Protein AF-A0A9D9LSS1-F1 (afdb_monomer)

Radius of gyration: 24.48 Å; Cα contacts (8 Å, |Δi|>4): 610; chains: 1; bounding box: 56×50×69 Å

Nearest PDB structures (foldseek):
  5a6a-assembly1_A  TM=9.433E-01  e=1.130E-24  Streptococcus pneumoniae TIGR4
  2epo-assembly1_A  TM=9.410E-01  e=5.874E-24  Streptococcus gordonii
  2epn-assembly1_B  TM=9.416E-01  e=1.146E-23  Streptococcus gordonii
  2epl-assembly1_X  TM=9.258E-01  e=1.146E-23  Streptococcus gordonii
  5ac4-assembly1_B  TM=9.398E-01  e=3.337E-23  Streptococcus pneumoniae TIGR4

Structure (mmCIF, N/CA/C/O backbone):
data_AF-A0A9D9LSS1-F1
#
_entry.id   AF-A0A9D9LSS1-F1
#
loop_
_atom_site.group_PDB
_atom_site.id
_atom_site.type_symbol
_atom_site.label_atom_id
_atom_site.label_alt_id
_atom_site.label_comp_id
_atom_site.label_asym_id
_atom_site.label_entity_id
_atom_site.label_seq_id
_atom_site.pdbx_PDB_ins_code
_atom_site.Cartn_x
_atom_site.Cartn_y
_atom_site.Cartn_z
_atom_site.occupancy
_atom_site.B_iso_or_equiv
_atom_site.auth_seq_id
_atom_site.auth_comp_id
_atom_site.auth_asym_id
_atom_site.auth_atom_id
_atom_site.pdbx_PDB_model_num
ATOM 1 N N . GLY A 1 1 ? 22.366 -18.612 -4.608 1.00 88.56 1 GLY A N 1
ATOM 2 C CA . GLY A 1 1 ? 23.792 -18.819 -4.289 1.00 88.56 1 GLY A CA 1
ATOM 3 C C . GLY A 1 1 ? 24.044 -19.396 -2.906 1.00 88.56 1 GLY A C 1
ATOM 4 O O . GLY A 1 1 ? 24.801 -20.341 -2.815 1.00 88.56 1 GLY A O 1
ATOM 5 N N . ARG A 1 2 ? 23.431 -18.862 -1.837 1.00 91.50 2 ARG A N 1
ATOM 6 C CA . ARG A 1 2 ? 23.870 -19.097 -0.442 1.00 91.50 2 ARG A CA 1
ATOM 7 C C . ARG A 1 2 ? 23.073 -20.135 0.378 1.00 91.50 2 ARG A C 1
ATOM 9 O O . ARG A 1 2 ? 23.225 -20.178 1.586 1.00 91.50 2 ARG A O 1
ATOM 16 N N . GLY A 1 3 ? 22.197 -20.916 -0.257 1.00 94.31 3 GLY A N 1
ATOM 17 C CA . GLY A 1 3 ? 21.463 -22.029 0.378 1.00 94.31 3 GLY A CA 1
ATOM 18 C C . GLY A 1 3 ? 21.929 -23.372 -0.185 1.00 94.31 3 GLY A C 1
ATOM 19 O O . GLY A 1 3 ? 23.117 -23.538 -0.422 1.00 94.31 3 GLY A O 1
ATOM 20 N N . LYS A 1 4 ? 20.997 -24.251 -0.582 1.00 95.88 4 LYS A N 1
ATOM 21 C CA . LYS A 1 4 ? 21.284 -25.573 -1.196 1.00 95.88 4 LYS A CA 1
ATOM 22 C C . LYS A 1 4 ? 22.364 -25.584 -2.291 1.00 95.88 4 LYS A C 1
ATOM 24 O O . LYS A 1 4 ? 23.004 -26.602 -2.522 1.00 95.88 4 LYS A O 1
ATOM 29 N N . HIS A 1 5 ? 22.523 -24.478 -3.022 1.00 95.38 5 HIS A N 1
ATOM 30 C CA . HIS A 1 5 ? 23.591 -24.337 -4.010 1.00 95.38 5 HIS A CA 1
ATOM 31 C C . HIS A 1 5 ? 24.984 -24.350 -3.360 1.00 95.38 5 HIS A C 1
ATOM 33 O O . HIS A 1 5 ? 25.838 -25.099 -3.816 1.00 95.38 5 HIS A O 1
ATOM 39 N N . LEU A 1 6 ? 25.184 -23.564 -2.298 1.00 96.50 6 LEU A N 1
ATOM 40 C CA . LEU A 1 6 ? 26.426 -23.510 -1.527 1.00 96.50 6 LEU A CA 1
ATOM 41 C C . LEU A 1 6 ? 26.758 -24.887 -0.948 1.00 96.50 6 LEU A C 1
ATOM 43 O O . LEU A 1 6 ? 27.876 -25.359 -1.122 1.00 96.50 6 LEU A O 1
ATOM 47 N N . ASP A 1 7 ? 25.764 -25.554 -0.354 1.00 97.12 7 ASP A N 1
ATOM 48 C CA . ASP A 1 7 ? 25.929 -26.894 0.226 1.00 97.12 7 ASP A CA 1
ATOM 49 C C . ASP A 1 7 ? 26.406 -27.922 -0.809 1.00 97.12 7 ASP A C 1
ATOM 51 O O . ASP A 1 7 ? 27.160 -28.838 -0.490 1.00 97.12 7 ASP A O 1
ATOM 55 N N . LYS A 1 8 ? 25.952 -27.784 -2.061 1.00 97.12 8 LYS A N 1
ATOM 56 C CA . LYS A 1 8 ? 26.199 -28.765 -3.121 1.00 97.12 8 LYS A CA 1
ATOM 57 C C . LYS A 1 8 ? 27.439 -28.472 -3.966 1.00 97.12 8 LYS A C 1
ATOM 59 O O . LYS A 1 8 ? 28.074 -29.412 -4.435 1.00 97.12 8 LYS A O 1
ATOM 64 N N . TYR A 1 9 ? 27.743 -27.202 -4.219 1.00 95.62 9 TYR A N 1
ATOM 65 C CA . TYR A 1 9 ? 28.745 -26.795 -5.213 1.00 95.62 9 TYR A CA 1
ATOM 66 C C . TYR A 1 9 ? 29.847 -25.898 -4.640 1.00 95.62 9 TYR A C 1
ATOM 68 O O . TYR A 1 9 ? 30.776 -25.539 -5.357 1.00 95.62 9 TYR A O 1
ATOM 76 N N . GLY A 1 10 ? 29.775 -25.565 -3.350 1.00 96.25 10 GLY A N 1
ATOM 77 C CA . GLY A 1 10 ? 30.686 -24.619 -2.727 1.00 96.25 10 GLY A CA 1
ATOM 78 C C . GLY A 1 10 ? 30.336 -23.166 -3.047 1.00 96.25 10 GLY A C 1
ATOM 79 O O . GLY A 1 10 ? 29.293 -22.845 -3.623 1.00 96.25 10 GLY A O 1
ATOM 80 N N . TYR A 1 11 ? 31.194 -22.261 -2.579 1.00 95.31 11 TYR A N 1
ATOM 81 C CA . TYR A 1 11 ? 30.980 -20.829 -2.737 1.00 95.31 11 TYR A CA 1
ATOM 82 C C . TYR A 1 11 ? 31.347 -20.369 -4.148 1.00 95.31 11 TYR A C 1
ATOM 84 O O . TYR A 1 11 ? 32.482 -20.524 -4.592 1.00 95.31 11 TYR A O 1
ATOM 92 N N . GLU A 1 12 ? 30.393 -19.716 -4.803 1.00 92.69 12 GLU A N 1
ATOM 93 C CA . GLU A 1 12 ? 30.595 -18.941 -6.023 1.00 92.69 12 GLU A CA 1
ATOM 94 C C . GLU A 1 12 ? 30.039 -17.527 -5.804 1.00 92.69 12 GLU A C 1
ATOM 96 O O . GLU A 1 12 ? 29.052 -17.334 -5.079 1.00 92.69 12 GLU A O 1
ATOM 101 N N . THR A 1 13 ? 30.658 -16.524 -6.431 1.00 86.94 13 THR A N 1
ATOM 102 C CA . THR A 1 13 ? 30.182 -15.138 -6.337 1.00 86.94 13 THR A CA 1
ATOM 103 C C . THR A 1 13 ? 28.826 -14.980 -7.027 1.00 86.94 13 THR A C 1
ATOM 105 O O . THR A 1 13 ? 28.489 -15.706 -7.966 1.00 86.94 13 THR A O 1
ATOM 108 N N . VAL A 1 14 ? 28.025 -14.015 -6.560 1.00 83.94 14 VAL A N 1
ATOM 109 C CA . VAL A 1 14 ? 26.689 -13.753 -7.125 1.00 83.94 14 VAL A CA 1
ATOM 110 C C . VAL A 1 14 ? 26.785 -13.429 -8.618 1.00 83.94 14 VAL A C 1
ATOM 112 O O . VAL A 1 14 ? 25.991 -13.960 -9.389 1.00 83.94 14 VAL A O 1
ATOM 115 N N . ASP A 1 15 ? 27.799 -12.668 -9.032 1.00 82.75 15 ASP A N 1
ATOM 116 C CA . ASP A 1 15 ? 28.043 -12.324 -10.436 1.00 82.75 15 ASP A CA 1
ATOM 117 C C . ASP A 1 15 ? 28.227 -13.539 -11.337 1.00 82.75 15 ASP A C 1
ATOM 119 O O . ASP A 1 15 ? 27.579 -13.646 -12.378 1.00 82.75 15 ASP A O 1
ATOM 123 N N . VAL A 1 16 ? 29.082 -14.484 -10.934 1.00 86.12 16 VAL A N 1
ATOM 124 C CA . VAL A 1 16 ? 29.344 -15.700 -11.716 1.00 86.12 16 VAL A CA 1
ATOM 125 C C . VAL A 1 16 ? 28.067 -16.528 -11.845 1.00 86.12 16 VAL A C 1
ATOM 127 O O . VAL A 1 16 ? 27.726 -16.986 -12.939 1.00 86.12 16 VAL A O 1
ATOM 130 N N . LEU A 1 17 ? 27.319 -16.671 -10.747 1.00 89.69 17 LEU A N 1
ATOM 131 C CA . LEU A 1 17 ? 26.058 -17.407 -10.738 1.00 89.69 17 LEU A CA 1
ATOM 132 C C . LEU A 1 17 ? 25.003 -16.763 -11.637 1.00 89.69 17 LEU A C 1
ATOM 134 O O . LEU A 1 17 ? 24.358 -17.475 -12.409 1.00 89.69 17 LEU A O 1
ATOM 138 N N . MET A 1 18 ? 24.838 -15.443 -11.556 1.00 87.69 18 MET A N 1
ATOM 139 C CA . MET A 1 18 ? 23.844 -14.709 -12.335 1.00 87.69 18 MET A CA 1
ATOM 140 C C . MET A 1 18 ? 24.177 -14.712 -13.822 1.00 87.69 18 MET A C 1
ATOM 142 O O . MET A 1 18 ? 23.301 -15.038 -14.621 1.00 87.69 18 MET A O 1
ATOM 146 N N . LYS A 1 19 ? 25.439 -14.463 -14.197 1.00 86.88 19 LYS A N 1
ATOM 147 C CA . LYS A 1 19 ? 25.889 -14.534 -15.596 1.00 86.88 19 LYS A CA 1
ATOM 148 C C . LYS A 1 19 ? 25.648 -15.931 -16.175 1.00 86.88 19 LYS A C 1
ATOM 150 O O . LYS A 1 19 ? 25.013 -16.065 -17.218 1.00 86.88 19 LYS A O 1
ATOM 155 N N . ARG A 1 20 ? 26.062 -16.994 -15.469 1.00 90.81 20 ARG A N 1
ATOM 156 C CA . ARG A 1 20 ? 25.852 -18.386 -15.914 1.00 90.81 20 ARG A CA 1
ATOM 157 C C . ARG A 1 20 ? 24.369 -18.738 -16.045 1.00 90.81 20 ARG A C 1
ATOM 159 O O . ARG A 1 20 ? 23.976 -19.384 -17.016 1.00 90.81 20 ARG A O 1
ATOM 166 N N . HIS A 1 21 ? 23.549 -18.336 -15.075 1.00 92.94 21 HIS A N 1
ATOM 167 C CA . HIS A 1 21 ? 22.114 -18.604 -15.098 1.00 92.94 21 HIS A CA 1
ATOM 168 C C . HIS A 1 21 ? 21.425 -17.871 -16.250 1.00 92.94 21 HIS A C 1
ATOM 170 O O . HIS A 1 21 ? 20.700 -18.493 -17.026 1.00 92.94 21 HIS A O 1
ATOM 176 N N . LEU A 1 22 ? 21.700 -16.577 -16.405 1.00 91.88 22 LEU A N 1
ATOM 177 C CA . LEU A 1 22 ? 21.086 -15.762 -17.439 1.00 91.88 22 LEU A CA 1
ATOM 178 C C . LEU A 1 22 ? 21.475 -16.224 -18.841 1.00 91.88 22 LEU A C 1
ATOM 180 O O . LEU A 1 22 ? 20.587 -16.350 -19.681 1.00 91.88 22 LEU A O 1
ATOM 184 N N . SER A 1 23 ? 22.746 -16.558 -19.088 1.00 91.38 23 SER A N 1
ATOM 185 C CA . SER A 1 23 ? 23.172 -17.117 -20.379 1.00 91.38 23 SER A CA 1
ATOM 186 C C . SER A 1 23 ? 22.357 -18.354 -20.748 1.00 91.38 23 SER A C 1
ATOM 188 O O . SER A 1 23 ? 21.887 -18.475 -21.879 1.00 91.38 23 SER A O 1
ATOM 190 N N . ARG A 1 24 ? 22.096 -19.240 -19.778 1.00 95.50 24 ARG A N 1
ATOM 191 C CA . ARG A 1 24 ? 21.281 -20.433 -20.015 1.00 95.50 24 ARG A CA 1
ATOM 192 C C . ARG A 1 24 ? 19.823 -20.099 -20.341 1.00 95.50 24 ARG A C 1
ATOM 194 O O . ARG A 1 24 ? 19.246 -20.727 -21.226 1.00 95.50 24 ARG A O 1
ATOM 201 N N . ILE A 1 25 ? 19.224 -19.130 -19.649 1.00 95.69 25 ILE A N 1
ATOM 202 C CA . ILE A 1 25 ? 17.861 -18.665 -19.948 1.00 95.69 25 ILE A CA 1
ATOM 203 C C . ILE A 1 25 ? 17.802 -18.014 -21.336 1.00 95.69 25 ILE A C 1
ATOM 205 O O . ILE A 1 25 ? 16.888 -18.307 -22.103 1.00 95.69 25 ILE A O 1
ATOM 209 N N . CYS A 1 26 ? 18.808 -17.217 -21.702 1.00 95.06 26 CYS A N 1
ATOM 210 C CA . CYS A 1 26 ? 18.905 -16.584 -23.016 1.00 95.06 26 CYS A CA 1
ATOM 211 C C . CYS A 1 26 ? 19.003 -17.613 -24.146 1.00 95.06 26 CYS A C 1
ATOM 213 O O . CYS A 1 26 ? 18.308 -17.481 -25.148 1.00 95.06 26 CYS A O 1
ATOM 215 N N . GLU A 1 27 ? 19.817 -18.661 -23.987 1.00 95.62 27 GLU A N 1
ATOM 216 C CA . GLU A 1 27 ? 19.884 -19.769 -24.950 1.00 95.62 27 GLU A CA 1
ATOM 217 C C . GLU A 1 27 ? 18.523 -20.435 -25.157 1.00 95.62 27 GLU A C 1
ATOM 219 O O . GLU A 1 27 ? 18.174 -20.790 -26.282 1.00 95.62 27 GLU A O 1
ATOM 224 N N . ILE A 1 28 ? 17.760 -20.628 -24.077 1.00 97.44 28 ILE A N 1
ATOM 225 C CA . ILE A 1 28 ? 16.419 -21.210 -24.151 1.00 97.44 28 ILE A CA 1
ATOM 226 C C . ILE A 1 28 ? 15.487 -20.246 -24.888 1.00 97.44 28 ILE A C 1
ATOM 228 O O . ILE A 1 28 ? 14.859 -20.668 -25.852 1.00 97.44 28 ILE A O 1
ATOM 232 N N . ALA A 1 29 ? 15.446 -18.968 -24.503 1.00 97.44 29 ALA A N 1
ATOM 233 C CA . ALA A 1 29 ? 14.610 -17.951 -25.144 1.00 97.44 29 ALA A CA 1
ATOM 234 C C . ALA A 1 29 ? 14.883 -17.844 -26.656 1.00 97.44 29 ALA A C 1
ATOM 236 O O . ALA A 1 29 ? 13.948 -17.892 -27.456 1.00 97.44 29 ALA A O 1
ATOM 237 N N . LYS A 1 30 ? 16.161 -17.841 -27.062 1.00 96.12 30 LYS A N 1
ATOM 238 C CA . LYS A 1 30 ? 16.574 -17.815 -28.475 1.00 96.12 30 LYS A CA 1
ATOM 239 C C . LYS A 1 30 ? 16.052 -19.005 -29.278 1.00 96.12 30 LYS A C 1
ATOM 241 O O . LYS A 1 30 ? 15.659 -18.821 -30.425 1.00 96.12 30 LYS A O 1
ATOM 246 N N . ARG A 1 31 ? 15.994 -20.214 -28.699 1.00 97.06 31 ARG A N 1
ATOM 247 C CA . ARG A 1 31 ? 15.438 -21.401 -29.390 1.00 97.06 31 ARG A CA 1
ATOM 248 C C . ARG A 1 31 ? 13.968 -21.232 -29.769 1.00 97.06 31 ARG A C 1
ATOM 250 O O . ARG A 1 31 ? 13.517 -21.891 -30.698 1.00 97.06 31 ARG A O 1
ATOM 257 N N . TYR A 1 32 ? 13.249 -20.366 -29.061 1.00 97.50 32 TYR A N 1
ATOM 258 C CA . TYR A 1 32 ? 11.848 -20.041 -29.319 1.00 97.50 32 TYR A CA 1
ATOM 259 C C . TYR A 1 32 ? 11.664 -18.667 -29.985 1.00 97.50 32 TYR A C 1
ATOM 261 O O . TYR A 1 32 ? 10.531 -18.251 -30.197 1.00 97.50 32 TYR A O 1
ATOM 269 N N . GLY A 1 33 ? 12.752 -17.970 -30.332 1.00 96.88 33 GLY A N 1
ATOM 270 C CA . GLY A 1 33 ? 12.696 -16.659 -30.983 1.00 96.88 33 GLY A CA 1
ATOM 271 C C . GLY A 1 33 ? 12.300 -15.499 -30.065 1.00 96.88 33 GLY A C 1
ATOM 272 O O . GLY A 1 33 ? 11.771 -14.509 -30.560 1.00 96.88 33 GLY A O 1
ATOM 273 N N . TYR A 1 34 ? 12.532 -15.608 -28.752 1.00 97.31 34 TYR A N 1
ATOM 274 C CA . TYR A 1 34 ? 12.224 -14.545 -27.790 1.00 97.31 34 TYR A CA 1
ATOM 275 C C . TYR A 1 34 ? 13.447 -13.705 -27.402 1.00 97.31 34 TYR A C 1
ATOM 277 O O . TYR A 1 34 ? 14.515 -14.240 -27.072 1.00 97.31 34 TYR A O 1
ATOM 285 N N . ASP A 1 35 ? 13.223 -12.395 -27.321 1.00 95.50 35 ASP A N 1
ATOM 286 C CA . ASP A 1 35 ? 13.996 -11.481 -26.480 1.00 95.50 35 ASP A CA 1
ATOM 287 C C . ASP A 1 35 ? 13.427 -11.488 -25.052 1.00 95.50 35 ASP A C 1
ATOM 289 O O . ASP A 1 35 ? 12.247 -11.782 -24.841 1.00 95.50 35 ASP A O 1
ATOM 293 N N . ILE A 1 36 ? 14.265 -11.189 -24.058 1.00 95.44 36 ILE A N 1
ATOM 294 C CA . ILE A 1 36 ? 13.870 -11.184 -22.646 1.00 95.44 36 ILE A CA 1
ATOM 295 C C . ILE A 1 36 ? 14.083 -9.815 -22.013 1.00 95.44 36 ILE A C 1
ATOM 297 O O . ILE A 1 36 ? 15.126 -9.193 -22.182 1.00 95.44 36 ILE A O 1
ATOM 301 N N . MET A 1 37 ? 13.109 -9.375 -21.223 1.00 96.00 37 MET A N 1
ATOM 302 C CA . MET A 1 37 ? 13.277 -8.253 -20.306 1.00 96.00 37 MET A CA 1
ATOM 303 C C . MET A 1 37 ? 13.764 -8.755 -18.952 1.00 96.00 37 MET A C 1
ATOM 305 O O . MET A 1 37 ? 13.301 -9.789 -18.466 1.00 96.00 37 MET A O 1
ATOM 309 N N . ILE A 1 38 ? 14.668 -8.010 -18.324 1.00 94.94 38 ILE A N 1
ATOM 310 C CA . ILE A 1 38 ? 15.132 -8.297 -16.967 1.00 94.94 38 ILE A CA 1
ATOM 311 C C . ILE A 1 38 ? 15.216 -7.013 -16.151 1.00 94.94 38 ILE A C 1
ATOM 313 O O . ILE A 1 38 ? 15.687 -5.988 -16.639 1.00 94.94 38 ILE A O 1
ATOM 317 N N . TRP A 1 39 ? 14.801 -7.079 -14.888 1.00 96.06 39 TRP A N 1
ATOM 318 C CA . TRP A 1 39 ? 15.050 -6.007 -13.930 1.00 96.06 39 TRP A CA 1
ATOM 319 C C . TRP A 1 39 ? 16.553 -5.791 -13.774 1.00 96.06 39 TRP A C 1
ATOM 321 O O . TRP A 1 39 ? 17.314 -6.724 -13.498 1.00 96.06 39 TRP A O 1
ATOM 331 N N . SER A 1 40 ? 16.999 -4.562 -14.018 1.00 93.56 40 SER A N 1
ATOM 332 C CA . SER A 1 40 ? 18.424 -4.265 -14.136 1.00 93.56 40 SER A CA 1
ATOM 333 C C . SER A 1 40 ? 19.163 -4.260 -12.797 1.00 93.56 40 SER A C 1
ATOM 335 O O . SER A 1 40 ? 20.393 -4.299 -12.776 1.00 93.56 40 SER A O 1
ATOM 337 N N . ASP A 1 41 ? 18.451 -4.267 -11.669 1.00 91.69 41 ASP A N 1
ATOM 338 C CA . ASP A 1 41 ? 19.049 -4.273 -10.332 1.00 91.69 41 ASP A CA 1
ATOM 339 C C . ASP A 1 41 ? 19.948 -5.483 -10.089 1.00 91.69 41 ASP A C 1
ATOM 341 O O . ASP A 1 41 ? 20.956 -5.374 -9.391 1.00 91.69 41 ASP A O 1
ATOM 345 N N . MET A 1 42 ? 19.674 -6.596 -10.767 1.00 82.56 42 MET A N 1
ATOM 346 C CA . MET A 1 42 ? 20.530 -7.780 -10.743 1.00 82.56 42 MET A CA 1
ATOM 347 C C . MET A 1 42 ? 21.928 -7.558 -11.348 1.00 82.56 42 MET A C 1
ATOM 349 O O . MET A 1 42 ? 22.831 -8.340 -11.053 1.00 82.56 42 MET A O 1
ATOM 353 N N . TYR A 1 43 ? 22.125 -6.511 -12.155 1.00 83.69 43 TYR A N 1
ATOM 354 C CA . TYR A 1 43 ? 23.426 -6.105 -12.704 1.00 83.69 43 TYR A CA 1
ATOM 355 C C . TYR A 1 43 ? 24.104 -5.016 -11.877 1.00 83.69 43 TYR A C 1
ATOM 357 O O . TYR A 1 43 ? 25.317 -5.052 -11.682 1.00 83.69 43 TYR A O 1
ATOM 365 N N . PHE A 1 44 ? 23.328 -4.048 -11.392 1.00 87.56 44 PHE A N 1
ATOM 366 C CA . PHE A 1 44 ? 23.870 -2.889 -10.686 1.00 87.56 44 PHE A CA 1
ATOM 367 C C . PHE A 1 44 ? 24.228 -3.201 -9.229 1.00 87.56 44 PHE A C 1
ATOM 369 O O . PHE A 1 44 ? 25.274 -2.757 -8.760 1.00 87.56 44 PHE A O 1
ATOM 376 N N . ARG A 1 45 ? 23.441 -4.031 -8.527 1.00 88.88 45 ARG A N 1
ATOM 377 C CA . ARG A 1 45 ? 23.710 -4.363 -7.117 1.00 88.88 45 ARG A CA 1
ATOM 378 C C . ARG A 1 45 ? 25.072 -5.021 -6.894 1.00 88.88 45 ARG A C 1
ATOM 380 O O . ARG A 1 45 ? 25.781 -4.574 -5.994 1.00 88.88 45 ARG A O 1
ATOM 387 N N . PRO A 1 46 ? 25.488 -6.046 -7.662 1.00 84.62 46 PRO A N 1
ATOM 388 C CA . PRO A 1 46 ? 26.812 -6.631 -7.464 1.00 84.62 46 PRO A CA 1
ATOM 389 C C . PRO A 1 46 ? 27.955 -5.645 -7.726 1.00 84.62 46 PRO A C 1
ATOM 391 O O . PRO A 1 46 ? 28.946 -5.640 -6.997 1.00 84.62 46 PRO A O 1
ATOM 394 N N . TRP A 1 47 ? 27.785 -4.762 -8.713 1.00 82.56 47 TRP A N 1
ATOM 395 C CA . TRP A 1 47 ? 28.757 -3.719 -9.031 1.00 82.56 47 TRP A CA 1
ATOM 396 C C . TRP A 1 47 ? 28.839 -2.630 -7.944 1.00 82.56 47 TRP A C 1
ATOM 398 O O . TRP A 1 47 ? 29.916 -2.084 -7.696 1.00 82.56 47 TRP A O 1
ATOM 408 N N . ASN A 1 48 ? 27.734 -2.342 -7.256 1.00 88.25 48 ASN A N 1
ATOM 409 C CA . ASN A 1 48 ? 27.613 -1.236 -6.306 1.00 88.25 48 ASN A CA 1
ATOM 410 C C . ASN A 1 48 ? 27.468 -1.687 -4.844 1.00 88.25 48 ASN A C 1
ATOM 412 O O . ASN A 1 48 ? 26.666 -1.154 -4.082 1.00 88.25 48 ASN A O 1
ATOM 416 N N . GLY A 1 49 ? 28.220 -2.714 -4.438 1.00 84.69 49 GLY A N 1
ATOM 417 C CA . GLY A 1 49 ? 28.290 -3.123 -3.029 1.00 84.69 49 GLY A CA 1
ATOM 418 C C . GLY A 1 49 ? 26.962 -3.608 -2.429 1.00 84.69 49 GLY A C 1
ATOM 419 O O . GLY A 1 49 ? 26.824 -3.648 -1.210 1.00 84.69 49 GLY A O 1
ATOM 420 N N . GLY A 1 50 ? 26.000 -3.995 -3.268 1.00 85.75 50 GLY A N 1
ATOM 421 C CA . GLY A 1 50 ? 24.658 -4.437 -2.886 1.00 85.75 50 GLY A CA 1
ATOM 422 C C . GLY A 1 50 ? 23.554 -3.405 -3.130 1.00 85.75 50 GLY A C 1
ATOM 423 O O . GLY A 1 50 ? 22.383 -3.795 -3.190 1.00 85.75 50 GLY A O 1
ATOM 424 N N . GLU A 1 51 ? 23.900 -2.133 -3.331 1.00 91.38 51 GLU A N 1
ATOM 425 C CA . GLU A 1 51 ? 22.941 -1.050 -3.559 1.00 91.38 51 GLU A CA 1
ATOM 426 C C . GLU A 1 51 ? 22.512 -0.963 -5.022 1.00 91.38 51 GLU A C 1
ATOM 428 O O . GLU A 1 51 ? 23.305 -1.194 -5.930 1.00 91.38 51 GLU A O 1
ATOM 4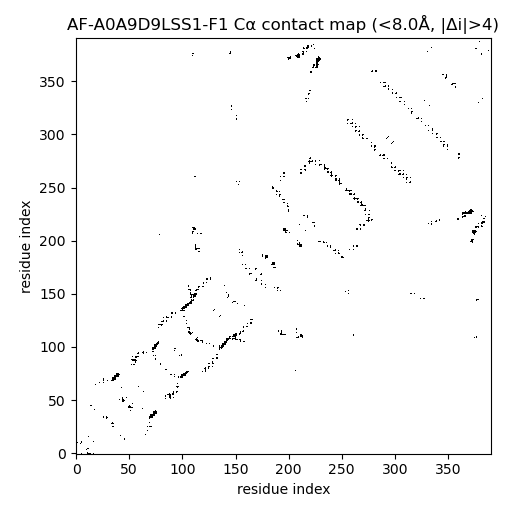33 N N . TYR A 1 52 ? 21.244 -0.636 -5.273 1.00 92.56 52 TYR A N 1
ATOM 434 C CA . TYR A 1 52 ? 20.749 -0.543 -6.649 1.00 92.56 52 TYR A CA 1
ATOM 435 C C . TYR A 1 52 ? 21.044 0.815 -7.286 1.00 92.56 52 TYR A C 1
ATOM 437 O O . TYR A 1 52 ? 21.565 0.866 -8.398 1.00 92.56 52 TYR A O 1
ATOM 445 N N . PHE A 1 53 ? 20.713 1.898 -6.583 1.00 93.00 53 PHE A N 1
ATOM 446 C CA . PHE A 1 53 ? 20.890 3.251 -7.090 1.00 93.00 53 PHE A CA 1
ATOM 447 C C . PHE A 1 53 ? 22.362 3.651 -7.043 1.00 93.00 53 PHE A C 1
ATOM 449 O O . PHE A 1 53 ? 23.037 3.472 -6.028 1.00 93.00 53 PHE A O 1
ATOM 456 N N . ILE A 1 54 ? 22.853 4.178 -8.160 1.00 91.81 54 ILE A N 1
ATOM 457 C CA . ILE A 1 54 ? 24.246 4.577 -8.343 1.00 91.81 54 ILE A CA 1
ATOM 458 C C . ILE A 1 54 ? 24.264 5.953 -8.991 1.00 91.81 54 ILE A C 1
ATOM 460 O O . ILE A 1 54 ? 23.590 6.175 -9.999 1.00 91.81 54 ILE A O 1
ATOM 464 N N . GLU A 1 55 ? 25.095 6.845 -8.463 1.00 94.00 55 GLU A N 1
ATOM 465 C CA . GLU A 1 55 ? 25.457 8.083 -9.150 1.00 94.00 55 GLU A CA 1
ATOM 466 C C . GLU A 1 55 ? 26.116 7.800 -10.512 1.00 94.00 55 GLU A C 1
ATOM 468 O O . GLU A 1 55 ? 26.536 6.676 -10.818 1.00 94.00 55 GLU A O 1
ATOM 473 N N . LYS A 1 56 ? 26.221 8.833 -11.353 1.00 95.00 56 LYS A N 1
ATOM 474 C CA . LYS A 1 56 ? 26.877 8.731 -12.663 1.00 95.00 56 LYS A CA 1
ATOM 475 C C . LYS A 1 56 ? 28.286 8.162 -12.537 1.00 95.00 56 LYS A C 1
ATOM 477 O O . LYS A 1 56 ? 29.186 8.801 -11.993 1.00 95.00 56 LYS A O 1
ATOM 482 N N . ARG A 1 57 ? 28.501 6.978 -13.110 1.00 92.25 57 ARG A N 1
ATOM 483 C CA . ARG A 1 57 ? 29.799 6.303 -13.095 1.00 92.25 57 ARG A CA 1
ATOM 484 C C . ARG A 1 57 ? 30.005 5.486 -14.364 1.00 92.25 57 ARG A C 1
ATOM 486 O O . ARG A 1 57 ? 29.061 4.986 -14.969 1.00 92.25 57 ARG A O 1
ATOM 493 N N . THR A 1 58 ? 31.260 5.332 -14.776 1.00 91.88 58 THR A N 1
ATOM 494 C CA . THR A 1 58 ? 31.610 4.428 -15.876 1.00 91.88 58 THR A CA 1
ATOM 495 C C . THR A 1 58 ? 31.279 2.985 -15.500 1.00 91.88 58 THR A C 1
ATOM 497 O O . THR A 1 58 ? 31.850 2.459 -14.539 1.00 91.88 58 THR A O 1
ATOM 500 N N . VAL A 1 59 ? 30.385 2.347 -16.261 1.00 89.88 59 VAL A N 1
ATOM 501 C CA . VAL A 1 59 ? 30.058 0.923 -16.093 1.00 89.88 59 VAL A CA 1
ATOM 502 C C . VAL A 1 59 ? 31.275 0.091 -16.518 1.00 89.88 59 VAL A C 1
ATOM 504 O O . VAL A 1 59 ? 31.782 0.300 -17.622 1.00 89.88 59 VAL A O 1
ATOM 507 N N . PRO A 1 60 ? 31.781 -0.844 -15.689 1.00 89.00 60 PRO A N 1
ATOM 508 C CA . PRO A 1 60 ? 32.934 -1.644 -16.067 1.00 89.00 60 PRO A CA 1
ATOM 509 C C . PRO A 1 60 ? 32.621 -2.505 -17.294 1.00 89.00 60 PRO A C 1
ATOM 511 O O . PRO A 1 60 ? 31.558 -3.119 -17.395 1.00 89.00 60 PRO A O 1
ATOM 514 N N . GLU A 1 61 ? 33.576 -2.585 -18.219 1.00 88.88 61 GLU A N 1
ATOM 515 C CA . GLU A 1 61 ? 33.375 -3.207 -19.532 1.00 88.88 61 GLU A CA 1
ATOM 516 C C . GLU A 1 61 ? 32.973 -4.692 -19.446 1.00 88.88 61 GLU A C 1
ATOM 518 O O . GLU A 1 61 ? 32.231 -5.200 -20.285 1.00 88.88 61 GLU A O 1
ATOM 523 N N . GLU A 1 62 ? 33.399 -5.389 -18.391 1.00 85.75 62 GLU A N 1
ATOM 524 C CA . GLU A 1 62 ? 33.007 -6.776 -18.122 1.00 85.75 62 GLU A CA 1
ATOM 525 C C . GLU A 1 62 ? 31.504 -6.966 -17.851 1.00 85.75 62 GLU A C 1
ATOM 527 O O . GLU A 1 62 ? 30.999 -8.076 -18.022 1.00 85.75 62 GLU A O 1
ATOM 532 N N . TYR A 1 63 ? 30.792 -5.924 -17.404 1.00 84.62 63 TYR A N 1
ATOM 533 C CA . TYR A 1 63 ? 29.342 -5.959 -17.197 1.00 84.62 63 TYR A CA 1
ATOM 534 C C . TYR A 1 63 ? 28.613 -5.682 -18.507 1.00 84.62 63 TYR A C 1
ATOM 536 O O . TYR A 1 63 ? 27.670 -6.399 -18.829 1.00 84.62 63 TYR A O 1
ATOM 544 N N . VAL A 1 64 ? 29.112 -4.725 -19.297 1.00 87.56 64 VAL A N 1
ATOM 545 C CA . VAL A 1 64 ? 28.587 -4.422 -20.637 1.00 87.56 64 VAL A CA 1
ATOM 546 C C . VAL A 1 64 ? 28.691 -5.652 -21.541 1.00 87.56 64 VAL A C 1
ATOM 548 O O . VAL A 1 64 ? 27.693 -6.107 -22.087 1.00 87.56 64 VAL A O 1
ATOM 551 N N . ARG A 1 65 ? 29.875 -6.276 -21.622 1.00 86.56 65 ARG A N 1
ATOM 552 C CA . ARG A 1 65 ? 30.099 -7.492 -22.429 1.00 86.56 65 ARG A CA 1
ATOM 553 C C . ARG A 1 65 ? 29.350 -8.723 -21.912 1.00 86.56 65 ARG A C 1
ATOM 555 O O . ARG A 1 65 ? 29.189 -9.689 -22.651 1.00 86.56 65 ARG A O 1
ATOM 562 N N . ALA A 1 66 ? 28.953 -8.728 -20.640 1.00 84.00 66 ALA A N 1
ATOM 563 C CA . ALA A 1 66 ? 28.216 -9.838 -20.047 1.00 84.00 66 ALA A CA 1
ATOM 564 C C . ALA A 1 66 ? 26.703 -9.758 -20.287 1.00 84.00 66 ALA A C 1
ATOM 566 O O . ALA A 1 66 ? 26.010 -10.718 -19.950 1.00 84.00 66 ALA A O 1
ATOM 567 N N . LEU A 1 67 ? 26.185 -8.655 -20.839 1.00 88.88 67 LEU A N 1
ATOM 568 C CA . LEU A 1 67 ? 24.788 -8.547 -21.246 1.00 88.88 67 LEU A CA 1
ATOM 569 C C . LEU A 1 67 ? 24.590 -9.249 -22.603 1.00 88.88 67 LEU A C 1
ATOM 571 O O . LEU A 1 67 ? 25.163 -8.808 -23.597 1.00 88.88 67 LEU A O 1
ATOM 575 N N . PRO A 1 68 ? 23.794 -10.329 -22.688 1.00 90.06 68 PRO A N 1
ATOM 576 C CA . PRO A 1 68 ? 23.520 -10.974 -23.970 1.00 90.06 68 PRO A CA 1
ATOM 577 C C . PRO A 1 68 ? 22.633 -10.099 -24.874 1.00 90.06 68 PRO A C 1
ATOM 579 O O . PRO A 1 68 ? 21.712 -9.447 -24.394 1.00 90.06 68 PRO A O 1
ATOM 582 N N . ASP A 1 69 ? 22.839 -10.155 -26.194 1.00 90.06 69 ASP A N 1
ATOM 583 C CA . ASP A 1 69 ? 22.166 -9.263 -27.167 1.00 90.06 69 ASP A CA 1
ATOM 584 C C . ASP A 1 69 ? 20.625 -9.328 -27.183 1.00 90.06 69 ASP A C 1
ATOM 586 O O . ASP A 1 69 ? 19.965 -8.386 -27.639 1.00 90.06 69 ASP A O 1
ATOM 590 N N . ASN A 1 70 ? 20.056 -10.452 -26.728 1.00 93.88 70 ASN A N 1
ATOM 591 C CA . ASN A 1 70 ? 18.611 -10.686 -26.632 1.00 93.88 70 ASN A CA 1
ATOM 592 C C . ASN A 1 70 ? 18.042 -10.327 -25.248 1.00 93.88 70 ASN A C 1
ATOM 594 O O . ASN A 1 70 ? 16.957 -10.787 -24.894 1.00 93.88 70 ASN A O 1
ATOM 598 N N . VAL A 1 71 ? 18.786 -9.559 -24.447 1.00 94.75 71 VAL A N 1
ATOM 599 C CA . VAL A 1 71 ? 18.358 -9.058 -23.139 1.00 94.75 71 VAL A CA 1
ATOM 600 C C . VAL A 1 71 ? 18.108 -7.559 -23.205 1.00 94.75 71 VAL A C 1
ATOM 602 O O . VAL A 1 71 ? 18.935 -6.785 -23.680 1.00 94.75 71 VAL A O 1
ATOM 605 N N . ILE A 1 72 ? 16.963 -7.163 -22.666 1.00 95.75 72 ILE A N 1
ATOM 606 C CA . ILE A 1 72 ? 16.506 -5.790 -22.517 1.00 95.75 72 ILE A CA 1
ATOM 607 C C . ILE A 1 72 ? 16.546 -5.464 -21.016 1.00 95.75 72 ILE A C 1
ATOM 609 O O . ILE A 1 72 ? 15.721 -5.985 -20.257 1.00 95.75 72 ILE A O 1
ATOM 613 N N . PRO A 1 73 ? 17.511 -4.658 -20.540 1.00 95.44 73 PRO A N 1
ATOM 614 C CA . PRO A 1 73 ? 17.529 -4.237 -19.147 1.00 95.44 73 PRO A CA 1
ATOM 615 C C . PRO A 1 73 ? 16.401 -3.234 -18.886 1.00 95.44 73 PRO A C 1
ATOM 617 O O . PRO A 1 73 ? 16.198 -2.290 -19.651 1.00 95.44 73 PRO A O 1
ATOM 620 N N . VAL A 1 74 ? 15.684 -3.432 -17.784 1.00 97.75 74 VAL A N 1
ATOM 621 C CA . VAL A 1 74 ? 14.597 -2.559 -17.340 1.00 97.75 74 VAL A CA 1
ATOM 622 C C . VAL A 1 74 ? 15.044 -1.792 -16.103 1.00 97.75 74 VAL A C 1
ATOM 624 O O . VAL A 1 74 ? 15.228 -2.387 -15.036 1.00 97.75 74 VAL A O 1
ATOM 627 N N . TYR A 1 75 ? 15.199 -0.476 -16.247 1.00 97.75 75 TYR A N 1
ATOM 628 C CA . TYR A 1 75 ? 15.356 0.433 -15.115 1.00 97.75 75 TYR A CA 1
ATOM 629 C C . TYR A 1 75 ? 14.000 0.613 -14.437 1.00 97.75 75 TYR A C 1
ATOM 631 O O . TYR A 1 75 ? 13.050 1.046 -15.087 1.00 97.75 75 TYR A O 1
ATOM 639 N N . TRP A 1 76 ? 13.905 0.297 -13.149 1.00 97.88 76 TRP A N 1
ATOM 640 C CA . TRP A 1 76 ? 12.709 0.555 -12.355 1.00 97.88 76 TRP A CA 1
ATOM 641 C C . TRP A 1 76 ? 12.965 1.603 -11.276 1.00 97.88 76 TRP A C 1
ATOM 643 O O . TRP A 1 76 ? 13.946 1.520 -10.543 1.00 97.88 76 TRP A O 1
ATOM 653 N N . ASP A 1 77 ? 12.064 2.572 -11.148 1.00 97.69 77 ASP A N 1
ATOM 654 C CA . ASP A 1 77 ? 12.068 3.530 -10.041 1.00 97.69 77 ASP A CA 1
ATOM 655 C C . ASP A 1 77 ? 10.650 4.055 -9.809 1.00 97.69 77 ASP A C 1
ATOM 657 O O . ASP A 1 77 ? 9.963 4.487 -10.738 1.00 97.69 77 ASP A O 1
ATOM 661 N N . TYR A 1 78 ? 10.207 3.963 -8.556 1.00 95.81 78 TYR A N 1
ATOM 662 C CA . TYR A 1 78 ? 8.861 4.316 -8.109 1.00 95.81 78 TYR A CA 1
ATOM 663 C C . TYR A 1 78 ? 8.894 5.296 -6.929 1.00 95.81 78 TYR A C 1
ATOM 665 O O . TYR A 1 78 ? 7.897 5.396 -6.213 1.00 95.81 78 TYR A O 1
ATOM 673 N N . TYR A 1 79 ? 10.044 5.929 -6.667 1.00 94.00 79 TYR A N 1
ATOM 674 C CA . TYR A 1 79 ? 10.313 6.629 -5.405 1.00 94.00 79 TYR A CA 1
ATOM 675 C C . TYR A 1 79 ? 10.984 7.989 -5.596 1.00 94.00 79 TYR A C 1
ATOM 677 O O . TYR A 1 79 ? 10.736 8.905 -4.818 1.00 94.00 79 TYR A O 1
ATOM 685 N N . SER A 1 80 ? 11.862 8.128 -6.593 1.00 94.31 80 SER A N 1
ATOM 686 C CA . SER A 1 80 ? 12.687 9.329 -6.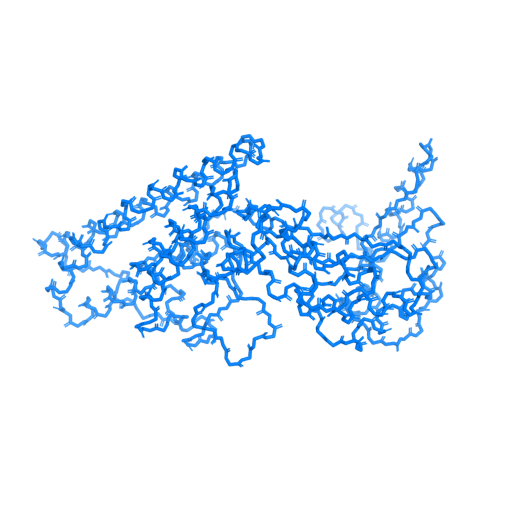733 1.00 94.31 80 SER A CA 1
ATOM 687 C C . SER A 1 80 ? 11.867 10.538 -7.183 1.00 94.31 80 SER A C 1
ATOM 689 O O . SER A 1 80 ? 11.299 10.531 -8.268 1.00 94.31 80 SER A O 1
ATOM 691 N N . GLU A 1 81 ? 11.856 11.615 -6.403 1.00 94.50 81 GLU A N 1
ATOM 692 C CA . GLU A 1 81 ? 11.284 12.906 -6.831 1.00 94.50 81 GLU A CA 1
ATOM 693 C C . GLU A 1 81 ? 12.342 13.844 -7.434 1.00 94.50 81 GLU A C 1
ATOM 695 O O . GLU A 1 81 ? 12.017 14.756 -8.193 1.00 94.50 81 GLU A O 1
ATOM 700 N N . ASP A 1 82 ? 13.623 13.597 -7.148 1.00 95.19 82 ASP A N 1
ATOM 701 C CA . ASP A 1 82 ? 14.729 14.341 -7.743 1.00 95.19 82 ASP A CA 1
ATOM 702 C C . ASP A 1 82 ? 15.092 13.768 -9.121 1.00 95.19 82 ASP A C 1
ATOM 704 O O . ASP A 1 82 ? 15.411 12.586 -9.276 1.00 95.19 82 ASP A O 1
ATOM 708 N N . TYR A 1 83 ? 15.093 14.641 -10.130 1.00 97.62 83 TYR A N 1
ATOM 709 C CA . TYR A 1 83 ? 15.569 14.347 -11.478 1.00 97.62 83 TYR A CA 1
ATOM 710 C C . TYR A 1 83 ? 17.004 13.786 -11.484 1.00 97.62 83 TYR A C 1
ATOM 712 O O . TYR A 1 83 ? 17.307 12.924 -12.310 1.00 97.62 83 TYR A O 1
ATOM 720 N N . SER A 1 84 ? 17.875 14.227 -10.567 1.00 97.44 84 SER A N 1
ATOM 721 C CA . SER A 1 84 ? 19.286 13.813 -10.517 1.00 97.44 84 SER A CA 1
ATOM 722 C C . SER A 1 84 ? 19.473 12.298 -10.316 1.00 97.44 84 SER A C 1
ATOM 724 O O . SER A 1 84 ? 20.415 11.706 -10.862 1.00 97.44 84 SER A O 1
ATOM 726 N N . ASN A 1 85 ? 18.534 11.647 -9.620 1.00 96.25 85 ASN A N 1
ATOM 727 C CA . ASN A 1 85 ? 18.519 10.197 -9.434 1.00 96.25 85 ASN A CA 1
ATOM 728 C C . ASN A 1 85 ? 18.268 9.475 -10.765 1.00 96.25 85 ASN A C 1
ATOM 730 O O . ASN A 1 85 ? 19.020 8.568 -11.133 1.00 96.25 85 ASN A O 1
ATOM 734 N N . TYR A 1 86 ? 17.259 9.918 -11.523 1.00 98.00 86 TYR A N 1
ATOM 735 C CA . TYR A 1 86 ? 16.954 9.357 -12.840 1.00 98.00 86 TYR A CA 1
ATOM 736 C C . TYR A 1 86 ? 18.078 9.613 -13.835 1.00 98.00 86 TYR A C 1
ATOM 738 O O . TYR A 1 86 ? 18.486 8.702 -14.547 1.00 98.00 86 TYR A O 1
ATOM 746 N N . ASP A 1 87 ? 18.605 10.835 -13.872 1.00 98.25 87 ASP A N 1
ATOM 747 C CA . ASP A 1 87 ? 19.723 11.225 -14.728 1.00 98.25 87 ASP A CA 1
ATOM 748 C C . ASP A 1 87 ? 20.955 10.339 -14.489 1.00 98.25 87 ASP A C 1
ATOM 750 O O . ASP A 1 87 ? 21.581 9.854 -15.434 1.00 98.25 87 ASP A O 1
ATOM 754 N N . SER A 1 88 ? 21.261 10.042 -13.224 1.00 97.38 88 SER A N 1
ATOM 755 C CA . SER A 1 88 ? 22.344 9.125 -12.863 1.00 97.38 88 SER A CA 1
ATOM 756 C C . SER A 1 88 ? 22.086 7.696 -13.327 1.00 97.38 88 SER A C 1
ATOM 758 O O . SER A 1 88 ? 22.940 7.080 -13.974 1.00 97.38 88 SER A O 1
ATOM 760 N N . MET A 1 89 ? 20.892 7.170 -13.055 1.00 97.38 89 MET A N 1
ATOM 761 C CA . MET A 1 89 ? 20.563 5.799 -13.425 1.00 97.38 89 MET A CA 1
ATOM 762 C C . MET A 1 89 ? 20.458 5.619 -14.938 1.00 97.38 89 MET A C 1
ATOM 764 O O . MET A 1 89 ? 21.015 4.651 -15.457 1.00 97.38 89 MET A O 1
ATOM 768 N N . PHE A 1 90 ? 19.833 6.538 -15.674 1.00 97.81 90 PHE A N 1
ATOM 769 C CA . PHE A 1 90 ? 19.766 6.467 -17.134 1.00 97.81 90 PHE A CA 1
ATOM 770 C C . PHE A 1 90 ? 21.144 6.620 -17.785 1.00 97.81 90 PHE A C 1
ATOM 772 O O . PHE A 1 90 ? 21.438 5.883 -18.728 1.00 97.81 90 PHE A O 1
ATOM 779 N N . TYR A 1 91 ? 22.028 7.474 -17.255 1.00 97.25 91 TYR A N 1
ATOM 780 C CA . TYR A 1 91 ? 23.421 7.552 -17.709 1.00 97.25 91 TYR A CA 1
ATOM 781 C C . TYR A 1 91 ? 24.143 6.206 -17.592 1.00 97.25 91 TYR A C 1
ATOM 783 O O . TYR A 1 91 ? 24.831 5.769 -18.520 1.00 97.25 91 TYR A O 1
ATOM 791 N N . ASN A 1 92 ? 23.965 5.520 -16.465 1.00 95.69 92 ASN A N 1
ATOM 792 C CA . ASN A 1 92 ? 24.564 4.210 -16.230 1.00 95.69 92 ASN A CA 1
ATOM 793 C C . ASN A 1 92 ? 23.935 3.134 -17.139 1.00 95.69 92 ASN A C 1
ATOM 795 O O . ASN A 1 92 ? 24.649 2.342 -17.751 1.00 95.69 92 ASN A O 1
ATOM 799 N N . HIS A 1 93 ? 22.612 3.137 -17.314 1.00 95.88 93 HIS A N 1
ATOM 800 C CA . HIS A 1 93 ? 21.923 2.191 -18.197 1.00 95.88 93 HIS A CA 1
ATOM 801 C C . HIS A 1 93 ? 22.265 2.379 -19.676 1.00 95.88 93 HIS A C 1
ATOM 803 O O . HIS A 1 93 ? 22.408 1.391 -20.394 1.00 95.88 93 HIS A O 1
ATOM 809 N N . ARG A 1 94 ? 22.453 3.620 -20.141 1.00 94.94 94 ARG A N 1
ATOM 810 C CA . ARG A 1 94 ? 22.801 3.907 -21.541 1.00 94.94 94 ARG A CA 1
ATOM 811 C C . ARG A 1 94 ? 24.152 3.312 -21.943 1.00 94.94 94 ARG A C 1
ATOM 813 O O . ARG A 1 94 ? 24.340 2.980 -23.108 1.00 94.94 94 ARG A O 1
ATOM 820 N N . GLN A 1 95 ? 25.067 3.155 -20.986 1.00 93.50 95 GLN A N 1
ATOM 821 C CA . GLN A 1 95 ? 26.341 2.456 -21.186 1.00 93.50 95 GLN A CA 1
ATOM 822 C C . GLN A 1 95 ? 26.175 0.928 -21.244 1.00 93.50 95 GLN A C 1
ATOM 824 O O . GLN A 1 95 ? 27.001 0.252 -21.850 1.00 93.50 95 GLN A O 1
ATOM 829 N N . LEU A 1 96 ? 25.131 0.383 -20.608 1.00 90.88 96 LEU A N 1
ATOM 830 C CA . LEU A 1 96 ? 24.839 -1.050 -20.574 1.00 90.88 96 LEU A CA 1
ATOM 831 C C . LEU A 1 96 ? 24.089 -1.509 -21.834 1.00 90.88 96 LEU A C 1
ATOM 833 O O . LEU A 1 96 ? 24.430 -2.538 -22.408 1.00 90.88 96 LEU A O 1
ATOM 837 N N . SER A 1 97 ? 23.065 -0.763 -22.256 1.00 92.69 97 SER A N 1
ATOM 838 C CA . SER A 1 97 ? 22.288 -1.065 -23.460 1.00 92.69 97 SER A CA 1
ATOM 839 C C . SER A 1 97 ? 21.544 0.159 -23.989 1.00 92.69 97 SER A C 1
ATOM 841 O O . SER A 1 97 ? 20.905 0.902 -23.237 1.00 92.69 97 SER A O 1
ATOM 843 N N . ASP A 1 98 ? 21.541 0.320 -25.310 1.00 92.06 98 ASP A N 1
ATOM 844 C CA . ASP A 1 98 ? 20.707 1.2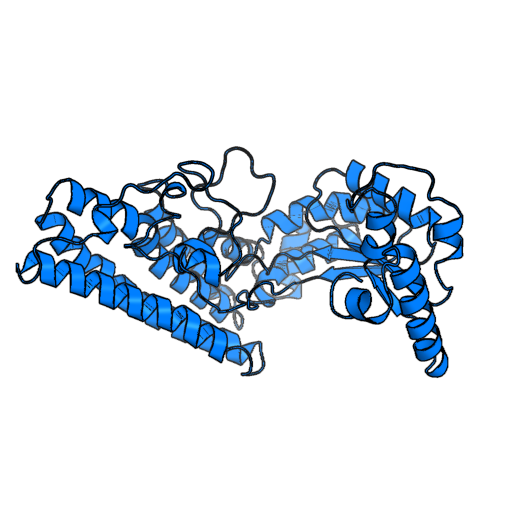94 -26.013 1.00 92.06 98 ASP A CA 1
ATOM 845 C C . ASP A 1 98 ? 19.227 0.883 -26.088 1.00 92.06 98 ASP A C 1
ATOM 847 O O . ASP A 1 98 ? 18.383 1.742 -26.350 1.00 92.06 98 ASP A O 1
ATOM 851 N N . LYS A 1 99 ? 18.917 -0.390 -25.797 1.00 94.19 99 LYS A N 1
ATOM 852 C CA . LYS A 1 99 ? 17.563 -0.963 -25.737 1.00 94.19 99 LYS A CA 1
ATOM 853 C C . LYS A 1 99 ? 16.890 -0.815 -24.371 1.00 94.19 99 LYS A C 1
ATOM 855 O O . LYS A 1 99 ? 15.853 -1.424 -24.164 1.00 94.19 99 LYS A O 1
ATOM 860 N N . THR A 1 100 ? 17.474 -0.087 -23.417 1.00 95.69 100 THR A N 1
ATOM 861 C CA . THR A 1 100 ? 16.936 0.014 -22.047 1.00 95.69 100 THR A CA 1
ATOM 862 C C . THR A 1 100 ? 15.469 0.458 -22.033 1.00 95.69 100 THR A C 1
ATOM 864 O O . THR A 1 100 ? 15.115 1.464 -22.650 1.00 95.69 100 THR A O 1
ATOM 867 N N . TRP A 1 101 ? 14.639 -0.267 -21.280 1.00 97.75 101 TRP A N 1
ATOM 868 C CA . TRP A 1 101 ? 13.250 0.101 -20.985 1.00 97.75 101 TRP A CA 1
ATOM 869 C C . TRP A 1 101 ? 13.154 0.765 -19.611 1.00 97.75 101 TRP A C 1
ATOM 871 O O . TRP A 1 101 ? 13.985 0.513 -18.733 1.00 97.75 101 TRP A O 1
ATOM 881 N N . PHE A 1 102 ? 12.117 1.575 -19.406 1.00 98.31 102 PHE A N 1
ATOM 882 C CA . PHE A 1 102 ? 11.811 2.151 -18.098 1.00 98.31 102 PHE A CA 1
ATOM 883 C C . PHE A 1 102 ? 10.500 1.599 -17.531 1.00 98.31 102 PHE A C 1
ATOM 885 O O . PHE A 1 102 ? 9.491 1.492 -18.228 1.00 98.31 102 PHE A O 1
ATOM 892 N N . ALA A 1 103 ? 10.513 1.277 -16.242 1.00 98.38 103 ALA A N 1
ATOM 893 C CA . ALA A 1 103 ? 9.338 0.909 -15.479 1.00 98.38 103 ALA A CA 1
ATOM 894 C C . ALA A 1 103 ? 9.046 1.977 -14.423 1.00 98.38 103 ALA A C 1
ATOM 896 O O . ALA A 1 103 ? 9.784 2.115 -13.447 1.00 98.38 103 ALA A O 1
ATOM 897 N N . GLY A 1 104 ? 7.942 2.698 -14.617 1.00 98.06 104 GLY A N 1
ATOM 898 C CA . GLY A 1 104 ? 7.362 3.576 -13.603 1.00 98.06 104 GLY A CA 1
ATOM 899 C C . GLY A 1 104 ? 6.371 2.826 -12.711 1.00 98.06 104 GLY A C 1
ATOM 900 O O . GLY A 1 104 ? 6.094 1.640 -12.913 1.00 98.06 104 GLY A O 1
ATOM 901 N N . GLY A 1 105 ? 5.804 3.519 -11.728 1.00 97.62 105 GLY A N 1
ATOM 902 C CA . GLY A 1 105 ? 4.863 2.941 -10.769 1.00 97.62 105 GLY A CA 1
ATOM 903 C C . GLY A 1 105 ? 3.526 3.673 -10.743 1.00 97.62 105 GLY A C 1
ATOM 904 O O . GLY A 1 105 ? 3.479 4.888 -10.919 1.00 97.62 105 GLY A O 1
ATOM 905 N N . ALA A 1 106 ? 2.453 2.946 -10.461 1.00 98.38 106 ALA A N 1
ATOM 906 C CA . ALA A 1 106 ? 1.203 3.492 -9.955 1.00 98.38 106 ALA A CA 1
ATOM 907 C C . ALA A 1 106 ? 0.857 2.755 -8.652 1.00 98.38 106 ALA A C 1
ATOM 909 O O . ALA A 1 106 ? 0.473 1.578 -8.656 1.00 98.38 106 ALA A O 1
ATOM 910 N N . TRP A 1 107 ? 1.082 3.437 -7.527 1.00 98.19 107 TRP A N 1
ATOM 911 C CA . TRP A 1 107 ? 1.132 2.840 -6.193 1.00 98.19 107 TRP A CA 1
ATOM 912 C C . TRP A 1 107 ? -0.202 2.235 -5.763 1.00 98.19 107 TRP A C 1
ATOM 914 O O . TRP A 1 107 ? -1.129 2.930 -5.356 1.00 98.19 107 TRP A O 1
ATOM 924 N N . THR A 1 108 ? -0.249 0.905 -5.803 1.00 98.44 108 THR A N 1
ATOM 925 C CA . THR A 1 108 ? -1.377 0.058 -5.371 1.00 98.44 108 THR A CA 1
ATOM 926 C C . THR A 1 108 ? -0.909 -1.088 -4.467 1.00 98.44 108 THR A C 1
ATOM 928 O O . THR A 1 108 ? -1.576 -2.112 -4.338 1.00 98.44 108 THR A O 1
ATOM 931 N N . TRP A 1 109 ? 0.265 -0.938 -3.851 1.00 97.94 109 TRP A N 1
ATOM 932 C CA . TRP A 1 109 ? 0.899 -1.977 -3.038 1.00 97.94 109 TRP A CA 1
ATOM 933 C C . TRP A 1 109 ? 1.094 -1.585 -1.573 1.00 97.94 109 TRP A C 1
ATOM 935 O O . TRP A 1 109 ? 1.759 -2.315 -0.856 1.00 97.94 109 TRP A O 1
ATOM 945 N N . GLY A 1 110 ? 0.498 -0.487 -1.097 1.00 95.94 110 GLY A N 1
ATOM 946 C CA . GLY A 1 110 ? 0.567 -0.055 0.308 1.00 95.94 110 GLY A CA 1
ATOM 947 C C . GLY A 1 110 ? -0.496 -0.665 1.234 1.00 95.94 110 GLY A C 1
ATOM 948 O O . GLY A 1 110 ? -0.500 -0.372 2.424 1.00 95.94 110 GLY A O 1
ATOM 949 N N . GLY A 1 111 ? -1.408 -1.495 0.725 1.00 97.50 111 GLY A N 1
ATOM 950 C CA . GLY A 1 111 ? -2.566 -1.994 1.472 1.00 97.50 111 GLY A CA 1
ATOM 951 C C . GLY A 1 111 ? -3.829 -1.955 0.634 1.00 97.50 111 GLY A C 1
ATOM 952 O O . GLY A 1 111 ? -3.774 -2.291 -0.543 1.00 97.50 111 GLY A O 1
ATOM 953 N N . PHE A 1 112 ? -4.947 -1.545 1.232 1.00 98.62 112 PHE A N 1
ATOM 954 C CA . PHE A 1 112 ? -6.251 -1.471 0.561 1.00 98.62 112 PHE A CA 1
ATOM 955 C C . PHE A 1 112 ? -6.433 -0.205 -0.287 1.00 98.62 112 PHE A C 1
ATOM 957 O O . PHE A 1 112 ? -7.163 -0.237 -1.274 1.00 98.62 112 PHE A O 1
ATOM 964 N N . ALA A 1 113 ? -5.781 0.897 0.093 1.00 98.56 113 ALA A N 1
ATOM 965 C CA . ALA A 1 113 ? -5.888 2.193 -0.572 1.00 98.56 113 ALA A CA 1
ATOM 966 C C . ALA A 1 113 ? -4.668 2.482 -1.476 1.00 98.56 113 ALA A C 1
ATOM 968 O O . ALA A 1 113 ? -3.561 2.020 -1.167 1.00 98.56 113 ALA A O 1
ATOM 969 N N . PRO A 1 114 ? -4.847 3.209 -2.595 1.00 98.62 114 PRO A N 1
ATOM 970 C CA . PRO A 1 114 ? -3.754 3.637 -3.467 1.00 98.62 114 PRO A CA 1
ATOM 971 C C . PRO A 1 114 ? -2.929 4.797 -2.878 1.00 98.62 114 PRO A C 1
ATOM 973 O O . PRO A 1 114 ? -3.231 5.330 -1.810 1.00 98.62 114 PRO A O 1
ATOM 976 N N . HIS A 1 115 ? -1.881 5.186 -3.612 1.00 98.25 115 HIS A N 1
ATOM 977 C CA . HIS A 1 115 ? -1.196 6.474 -3.464 1.00 98.25 115 HIS A CA 1
ATOM 978 C C . HIS A 1 115 ? -1.075 7.174 -4.823 1.00 98.25 115 HIS A C 1
ATOM 980 O O . HIS A 1 115 ? 0.014 7.265 -5.408 1.00 98.25 115 HIS A O 1
ATOM 986 N N . ASN A 1 116 ? -2.200 7.643 -5.362 1.00 98.56 116 ASN A N 1
ATOM 987 C CA . ASN A 1 116 ? -2.224 8.361 -6.631 1.00 98.56 116 ASN A CA 1
ATOM 988 C C . ASN A 1 116 ? -1.367 9.626 -6.568 1.00 98.56 116 ASN A C 1
ATOM 990 O O . ASN A 1 116 ? -0.506 9.825 -7.424 1.00 98.56 116 ASN A O 1
ATOM 994 N N . SER A 1 117 ? -1.546 10.428 -5.520 1.00 96.69 117 SER A N 1
ATOM 995 C CA . SER A 1 117 ? -0.850 11.699 -5.318 1.00 96.69 117 SER A CA 1
ATOM 996 C C . SER A 1 117 ? 0.660 11.495 -5.285 1.00 96.69 117 SER A C 1
ATOM 998 O O . SER A 1 117 ? 1.373 12.141 -6.045 1.00 96.69 117 SER A O 1
ATOM 1000 N N . TYR A 1 118 ? 1.140 10.526 -4.496 1.00 96.50 118 TYR A N 1
ATOM 1001 C CA . TYR A 1 118 ? 2.560 10.160 -4.442 1.00 96.50 118 TYR A CA 1
ATOM 1002 C C . TYR A 1 118 ? 3.093 9.734 -5.816 1.00 96.50 118 TYR A C 1
ATOM 1004 O O . TYR A 1 118 ? 4.139 10.203 -6.257 1.00 96.50 118 TYR A O 1
ATOM 1012 N N . SER A 1 119 ? 2.334 8.896 -6.532 1.00 97.75 119 SER A N 1
ATOM 1013 C CA . SER A 1 119 ? 2.723 8.418 -7.865 1.00 97.75 119 SER A CA 1
ATOM 1014 C C . SER A 1 119 ? 2.909 9.553 -8.877 1.00 97.75 119 SER A C 1
ATOM 1016 O O . SER A 1 119 ? 3.785 9.504 -9.743 1.00 97.75 119 SER A O 1
ATOM 1018 N N . GLN A 1 120 ? 2.090 10.598 -8.762 1.00 97.38 120 GLN A N 1
ATOM 1019 C CA . GLN A 1 120 ? 2.161 11.770 -9.627 1.00 97.38 120 GLN A CA 1
ATOM 1020 C C . GLN A 1 120 ? 3.374 12.660 -9.317 1.00 97.38 120 GLN A C 1
ATOM 1022 O O . GLN A 1 120 ? 3.817 13.369 -10.216 1.00 97.38 120 GLN A O 1
ATOM 1027 N N . ARG A 1 121 ? 3.966 12.597 -8.111 1.00 96.06 121 ARG A N 1
ATOM 1028 C CA . ARG A 1 121 ? 5.137 13.422 -7.741 1.00 96.06 121 ARG A CA 1
ATOM 1029 C C . ARG A 1 121 ? 6.403 13.014 -8.486 1.00 96.06 121 ARG A C 1
ATOM 1031 O O . ARG A 1 121 ? 7.088 13.866 -9.044 1.00 96.06 121 ARG A O 1
ATOM 1038 N N . TYR A 1 122 ? 6.687 11.714 -8.562 1.00 95.12 122 TYR A N 1
ATOM 1039 C CA . TYR A 1 122 ? 7.888 11.217 -9.240 1.00 95.12 122 TYR A CA 1
ATOM 1040 C C . TYR A 1 122 ? 7.722 11.047 -10.759 1.00 95.12 122 TYR A C 1
ATOM 1042 O O . TYR A 1 122 ? 8.702 10.868 -11.480 1.00 95.12 122 TYR A O 1
ATOM 1050 N N . THR A 1 123 ? 6.493 11.114 -11.281 1.00 97.06 123 THR A N 1
ATOM 1051 C CA . THR A 1 123 ? 6.227 10.916 -12.714 1.00 97.06 123 THR A CA 1
ATOM 1052 C C . THR A 1 123 ? 6.911 11.973 -13.601 1.00 97.06 123 THR A C 1
ATOM 1054 O O . THR A 1 123 ? 7.627 11.578 -14.524 1.00 97.06 123 THR A O 1
ATOM 1057 N N . PRO A 1 124 ? 6.762 13.295 -13.371 1.00 97.50 124 PRO A N 1
ATOM 1058 C CA . PRO A 1 124 ? 7.390 14.308 -14.219 1.00 97.50 124 PRO A CA 1
ATOM 1059 C C . PRO A 1 124 ? 8.919 14.183 -14.353 1.00 97.50 124 PRO A C 1
ATOM 1061 O O . PRO A 1 124 ? 9.391 14.164 -15.496 1.00 97.50 124 PRO A O 1
ATOM 1064 N N . PRO A 1 125 ? 9.716 14.067 -13.266 1.00 97.94 125 PRO A N 1
ATOM 1065 C CA . PRO A 1 125 ? 11.165 13.912 -13.398 1.00 97.94 125 PRO A CA 1
ATOM 1066 C C . PRO A 1 125 ? 11.546 12.604 -14.106 1.00 97.94 125 PRO A C 1
ATOM 1068 O O . PRO A 1 125 ? 12.449 12.626 -14.945 1.00 97.94 125 PRO A O 1
ATOM 1071 N N . ALA A 1 126 ? 10.820 11.506 -13.860 1.00 97.94 126 ALA A N 1
ATOM 1072 C CA . ALA A 1 126 ? 11.054 10.223 -14.520 1.00 97.94 126 ALA A CA 1
ATOM 1073 C C . ALA A 1 126 ? 10.846 10.297 -16.041 1.00 97.94 126 ALA A C 1
ATOM 1075 O O . ALA A 1 126 ? 11.727 9.913 -16.813 1.00 97.94 126 ALA A O 1
ATOM 1076 N N . ILE A 1 127 ? 9.697 10.826 -16.484 1.00 97.69 127 ILE A N 1
ATOM 1077 C CA . ILE A 1 127 ? 9.360 10.941 -17.911 1.00 97.69 127 ILE A CA 1
ATOM 1078 C C . ILE A 1 127 ? 10.312 11.905 -18.622 1.00 97.69 127 ILE A C 1
ATOM 1080 O O . ILE A 1 127 ? 10.761 11.612 -19.731 1.00 97.69 127 ILE A O 1
ATOM 1084 N N . LYS A 1 128 ? 10.672 13.021 -17.975 1.00 97.62 128 LYS A N 1
ATOM 1085 C CA . LYS A 1 128 ? 11.654 13.967 -18.515 1.00 97.62 128 LYS A CA 1
ATOM 1086 C C . LYS A 1 128 ? 13.005 13.291 -18.756 1.00 97.62 128 LYS A C 1
ATOM 1088 O O . LYS A 1 128 ? 13.531 13.369 -19.865 1.00 97.62 128 LYS A O 1
ATOM 1093 N N . ALA A 1 129 ? 13.551 12.616 -17.746 1.00 98.06 129 ALA A N 1
ATOM 1094 C CA . ALA A 1 129 ? 14.848 11.958 -17.860 1.00 98.06 129 ALA A CA 1
ATOM 1095 C C . ALA A 1 129 ? 14.817 10.819 -18.893 1.00 98.06 129 ALA A C 1
ATOM 1097 O O . ALA A 1 129 ? 15.707 10.729 -19.738 1.00 98.06 129 ALA A O 1
ATOM 1098 N N . ALA A 1 130 ? 13.756 10.007 -18.908 1.00 97.44 130 ALA A N 1
ATOM 1099 C CA . ALA A 1 130 ? 13.575 8.962 -19.914 1.00 97.44 130 ALA A CA 1
ATOM 1100 C C . ALA A 1 130 ? 13.609 9.537 -21.345 1.00 97.44 130 ALA A C 1
ATOM 1102 O O . ALA A 1 130 ? 14.297 8.998 -22.216 1.00 97.44 130 ALA A O 1
ATOM 1103 N N . ALA A 1 131 ? 12.924 10.663 -21.580 1.00 96.31 131 ALA A N 1
ATOM 1104 C CA . ALA A 1 131 ? 12.903 11.332 -22.877 1.00 96.31 131 ALA A CA 1
ATOM 1105 C C . ALA A 1 131 ? 14.285 11.873 -23.290 1.00 96.31 131 ALA A C 1
ATOM 1107 O O . ALA A 1 131 ? 14.710 11.654 -24.427 1.00 96.31 131 ALA A O 1
ATOM 1108 N N . GLU A 1 132 ? 15.009 12.530 -22.379 1.00 97.25 132 GLU A N 1
ATOM 1109 C CA . GLU A 1 132 ? 16.343 13.096 -22.642 1.00 97.25 132 GLU A CA 1
ATOM 1110 C C . GLU A 1 132 ? 17.402 12.018 -22.929 1.00 97.25 132 GLU A C 1
ATOM 1112 O O . GLU A 1 132 ? 18.264 12.213 -23.786 1.00 97.25 132 GLU A O 1
ATOM 1117 N N . TYR A 1 133 ? 17.295 10.847 -22.293 1.00 97.25 133 TYR A N 1
ATOM 1118 C CA . TYR A 1 133 ? 18.152 9.687 -22.574 1.00 97.25 133 TYR A CA 1
ATOM 1119 C C . TYR A 1 133 ? 17.670 8.828 -23.754 1.00 97.25 133 TYR A C 1
ATOM 1121 O O . TYR A 1 133 ? 18.288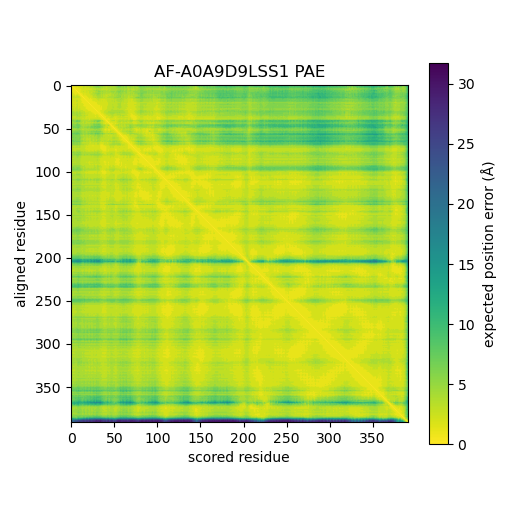 7.812 -24.088 1.00 97.25 133 TYR A O 1
ATOM 1129 N N . GLY A 1 134 ? 16.595 9.246 -24.428 1.00 95.94 134 GLY A N 1
ATOM 1130 C CA . GLY A 1 134 ? 16.098 8.615 -25.646 1.00 95.94 134 GLY A CA 1
ATOM 1131 C C . GLY A 1 134 ? 15.405 7.269 -25.431 1.00 95.94 134 GLY A C 1
ATOM 1132 O O . GLY A 1 134 ? 15.296 6.508 -26.395 1.00 95.94 134 GLY A O 1
ATOM 1133 N N . VAL A 1 135 ? 14.928 6.981 -24.217 1.00 97.00 135 VAL A N 1
ATOM 1134 C CA . VAL A 1 135 ? 14.136 5.782 -23.903 1.00 97.00 135 VAL A CA 1
ATOM 1135 C C . VAL A 1 135 ? 12.856 5.791 -24.734 1.00 97.00 135 VAL A C 1
ATOM 1137 O O . VAL A 1 135 ? 12.182 6.816 -24.850 1.00 97.00 135 VAL A O 1
ATOM 1140 N N . LYS A 1 136 ? 12.544 4.652 -25.356 1.00 94.31 136 LYS A N 1
ATOM 1141 C CA . LYS A 1 136 ? 11.390 4.509 -26.260 1.00 94.31 136 LYS A CA 1
ATOM 1142 C C . LYS A 1 136 ? 10.232 3.747 -25.642 1.00 94.31 136 LYS A C 1
ATOM 1144 O O . LYS A 1 136 ? 9.087 4.023 -25.983 1.00 94.31 136 LYS A O 1
ATOM 1149 N N . ASP A 1 137 ? 10.535 2.857 -24.708 1.00 96.81 137 ASP A N 1
ATOM 1150 C CA . ASP A 1 137 ? 9.567 1.946 -24.127 1.00 96.81 137 ASP A CA 1
ATOM 1151 C C . ASP A 1 137 ? 9.457 2.187 -22.622 1.00 96.81 137 ASP A C 1
ATOM 1153 O O . ASP A 1 137 ? 10.435 2.095 -21.870 1.00 96.81 137 ASP A O 1
ATOM 1157 N N . ILE A 1 138 ? 8.240 2.519 -22.198 1.00 96.12 138 ILE A N 1
ATOM 1158 C CA . ILE A 1 138 ? 7.878 2.748 -20.803 1.00 96.12 138 ILE A CA 1
ATOM 1159 C C . ILE A 1 138 ? 6.663 1.885 -20.486 1.00 96.12 138 ILE A C 1
ATOM 1161 O O . ILE A 1 138 ? 5.674 1.915 -21.219 1.00 96.12 138 ILE A O 1
ATOM 1165 N N . PHE A 1 139 ? 6.701 1.163 -19.370 1.00 96.31 139 PHE A N 1
ATOM 1166 C CA . PHE A 1 139 ? 5.509 0.527 -18.817 1.00 96.31 139 PHE A CA 1
ATOM 1167 C C . PHE A 1 139 ? 5.312 0.903 -17.351 1.00 96.31 139 PHE A C 1
ATOM 1169 O O . PHE A 1 139 ? 6.260 1.213 -16.632 1.00 96.31 139 PHE A O 1
ATOM 1176 N N . ILE A 1 140 ? 4.055 0.912 -16.907 1.00 98.12 140 ILE A N 1
ATOM 1177 C CA . ILE A 1 140 ? 3.686 1.324 -15.551 1.00 98.12 140 ILE A CA 1
ATOM 1178 C C . ILE A 1 140 ? 3.299 0.096 -14.741 1.00 98.12 140 ILE A C 1
ATOM 1180 O O . ILE A 1 140 ? 2.408 -0.667 -15.112 1.00 98.12 140 ILE A O 1
ATOM 1184 N N . THR A 1 141 ? 3.996 -0.096 -13.630 1.00 98.44 141 THR A N 1
ATOM 1185 C CA . THR A 1 141 ? 3.783 -1.213 -12.717 1.00 98.44 141 THR A CA 1
ATOM 1186 C C . THR A 1 141 ? 2.719 -0.872 -11.681 1.00 98.44 141 THR A C 1
ATOM 1188 O O . THR A 1 141 ? 2.678 0.227 -11.133 1.00 98.44 141 THR A O 1
ATOM 1191 N N . MET A 1 142 ? 1.851 -1.838 -11.397 1.00 98.31 142 MET A N 1
ATOM 1192 C CA . MET A 1 142 ? 0.848 -1.771 -10.334 1.00 98.31 142 MET A CA 1
ATOM 1193 C C . MET A 1 142 ? 1.015 -2.991 -9.428 1.00 98.31 142 MET A C 1
ATOM 1195 O O . MET A 1 142 ? 0.233 -3.943 -9.497 1.00 98.31 142 MET A O 1
ATOM 1199 N N . TRP A 1 143 ? 2.080 -2.997 -8.622 1.00 98.50 143 TRP A N 1
ATOM 1200 C CA . TRP A 1 143 ? 2.416 -4.118 -7.737 1.00 98.50 143 TRP A CA 1
ATOM 1201 C C . TRP A 1 143 ? 1.294 -4.444 -6.748 1.00 98.50 143 TRP A C 1
ATOM 1203 O O . TRP A 1 143 ? 0.410 -3.631 -6.490 1.00 98.50 143 TRP A O 1
ATOM 1213 N N . GLY A 1 144 ? 1.303 -5.658 -6.202 1.00 97.38 144 GLY A N 1
ATOM 1214 C CA . GLY A 1 144 ? 0.266 -6.184 -5.305 1.00 97.38 144 GLY A CA 1
ATOM 1215 C C . GLY A 1 144 ? 0.852 -6.756 -4.020 1.00 97.38 144 GLY A C 1
ATOM 1216 O O . GLY A 1 144 ? 0.461 -7.846 -3.598 1.00 97.38 144 GLY A O 1
ATOM 1217 N N . ASP A 1 145 ? 1.835 -6.066 -3.442 1.00 98.06 145 ASP A N 1
ATOM 1218 C CA . ASP A 1 145 ? 2.641 -6.597 -2.347 1.00 98.06 145 ASP A CA 1
ATOM 1219 C C . ASP A 1 145 ? 1.795 -7.060 -1.163 1.00 98.06 145 ASP A C 1
ATOM 1221 O O . ASP A 1 145 ? 0.785 -6.461 -0.787 1.00 98.06 145 ASP A O 1
ATOM 1225 N N . ASN A 1 146 ? 2.246 -8.160 -0.561 1.00 97.19 146 ASN A N 1
ATOM 1226 C CA . ASN A 1 146 ? 1.680 -8.707 0.661 1.00 97.19 146 ASN A CA 1
ATOM 1227 C C . ASN A 1 146 ? 0.172 -9.029 0.573 1.00 97.19 146 ASN A C 1
ATOM 1229 O O . ASN A 1 146 ? -0.488 -9.026 1.601 1.00 97.19 146 ASN A O 1
ATOM 1233 N N . GLY A 1 147 ? -0.378 -9.373 -0.596 1.00 95.81 147 GLY A N 1
ATOM 1234 C CA . GLY A 1 147 ? -1.740 -9.928 -0.722 1.00 95.81 147 GLY A CA 1
ATOM 1235 C C . GLY A 1 147 ? -2.661 -9.222 -1.719 1.00 95.81 147 GLY A C 1
ATOM 1236 O O . GLY A 1 147 ? -3.821 -9.609 -1.819 1.00 95.81 147 GLY A O 1
ATOM 1237 N N . SER A 1 148 ? -2.161 -8.230 -2.464 1.00 96.69 148 SER A N 1
ATOM 1238 C CA . SER A 1 148 ? -2.893 -7.519 -3.523 1.00 96.69 148 SER A CA 1
ATOM 1239 C C . SER A 1 148 ? -4.254 -6.964 -3.078 1.00 96.69 148 SER A C 1
ATOM 1241 O O . SER A 1 148 ? -5.269 -7.162 -3.738 1.00 96.69 148 SER A O 1
ATOM 1243 N N . GLU A 1 149 ? -4.260 -6.268 -1.943 1.00 98.38 149 GLU A N 1
ATOM 1244 C CA . GLU A 1 149 ? -5.465 -5.747 -1.278 1.00 98.38 149 GLU A CA 1
ATOM 1245 C C . GLU A 1 149 ? -6.061 -4.500 -1.964 1.00 98.38 149 GLU A C 1
ATOM 1247 O O . GLU A 1 149 ? -7.233 -4.192 -1.770 1.00 98.38 149 GLU A O 1
ATOM 1252 N N . CYS A 1 150 ? -5.287 -3.766 -2.766 1.00 98.75 150 CYS A N 1
ATOM 1253 C CA . CYS A 1 150 ? -5.758 -2.553 -3.437 1.00 98.75 150 CYS A CA 1
ATOM 1254 C C . CYS A 1 150 ? -6.371 -2.865 -4.805 1.00 98.75 150 CYS A C 1
ATOM 1256 O O . CYS A 1 150 ? -5.763 -3.579 -5.613 1.00 98.75 150 CYS A O 1
ATOM 1258 N N . SER A 1 151 ? -7.521 -2.249 -5.097 1.00 98.69 151 SER A N 1
ATOM 1259 C CA . SER A 1 151 ? -8.113 -2.259 -6.438 1.00 98.69 151 SER A CA 1
ATOM 1260 C C . SER A 1 151 ? -7.149 -1.653 -7.455 1.00 98.69 151 SER A C 1
ATOM 1262 O O . SER A 1 151 ? -6.621 -0.558 -7.244 1.00 98.69 151 SER A O 1
ATOM 1264 N N . LYS A 1 152 ? -6.953 -2.308 -8.603 1.00 98.06 152 LYS A N 1
ATOM 1265 C CA . LYS A 1 152 ? -6.106 -1.744 -9.674 1.00 98.06 152 LYS A CA 1
ATOM 1266 C C . LYS A 1 152 ? -6.769 -0.567 -10.382 1.00 98.06 152 LYS A C 1
ATOM 1268 O O . LYS A 1 152 ? -6.084 0.347 -10.833 1.00 98.06 152 LYS A O 1
ATOM 1273 N N . TYR A 1 153 ? -8.099 -0.536 -10.401 1.00 98.50 153 TYR A N 1
ATOM 1274 C CA . TYR A 1 153 ? -8.875 0.566 -10.968 1.00 98.50 153 TYR A CA 1
ATOM 1275 C C . TYR A 1 153 ? -8.838 1.831 -10.099 1.00 98.50 153 TYR A C 1
ATOM 1277 O O . TYR A 1 153 ? -9.123 2.920 -10.591 1.00 98.50 153 TYR A O 1
ATOM 1285 N N . SER A 1 154 ? -8.421 1.727 -8.834 1.00 98.56 154 SER A N 1
ATOM 1286 C CA . SER A 1 154 ? -8.203 2.901 -7.978 1.00 98.56 154 SER A CA 1
ATOM 1287 C C . SER A 1 154 ? -7.052 3.805 -8.456 1.00 98.56 154 SER A C 1
ATOM 1289 O O . SER A 1 154 ? -7.004 4.977 -8.089 1.00 98.56 154 SER A O 1
ATOM 1291 N N . ALA A 1 155 ? -6.160 3.287 -9.314 1.00 98.44 155 ALA A N 1
ATOM 1292 C CA . ALA A 1 155 ? -5.009 4.005 -9.862 1.00 98.44 155 ALA A CA 1
ATOM 1293 C C . ALA A 1 155 ? -5.254 4.651 -11.242 1.00 98.44 155 ALA A C 1
ATOM 1295 O O . ALA A 1 155 ? -4.316 5.145 -11.875 1.00 98.44 155 ALA A O 1
ATOM 1296 N N . LEU A 1 156 ? -6.501 4.651 -11.735 1.00 98.62 156 LEU A N 1
ATOM 1297 C CA . LEU A 1 156 ? -6.856 5.240 -13.033 1.00 98.62 156 LEU A CA 1
ATOM 1298 C C . LEU A 1 156 ? -6.404 6.705 -13.202 1.00 98.62 156 LEU A C 1
ATOM 1300 O O . LEU A 1 156 ? -5.874 7.005 -14.277 1.00 98.62 156 LEU A O 1
ATOM 1304 N N . PRO A 1 157 ? -6.539 7.610 -12.205 1.00 98.62 157 PRO A N 1
ATOM 1305 C CA . PRO A 1 157 ? -6.047 8.983 -12.338 1.00 98.62 157 PRO A CA 1
ATOM 1306 C C . PRO A 1 157 ? -4.552 9.035 -12.628 1.00 98.62 157 PRO A C 1
ATOM 1308 O O . PRO A 1 157 ? -4.126 9.747 -13.533 1.00 98.62 157 PRO A O 1
ATOM 1311 N N . THR A 1 158 ? -3.755 8.238 -11.914 1.00 98.50 158 THR A N 1
ATOM 1312 C CA . THR A 1 158 ? -2.306 8.175 -12.113 1.00 98.50 158 THR A CA 1
ATOM 1313 C C . THR A 1 158 ? -1.935 7.599 -13.472 1.00 98.50 158 THR A C 1
ATOM 1315 O O . THR A 1 158 ? -1.091 8.172 -14.156 1.00 98.50 158 THR A O 1
ATOM 1318 N N . LEU A 1 159 ? -2.578 6.514 -13.916 1.00 98.62 159 LEU A N 1
ATOM 1319 C CA . LEU A 1 159 ? -2.321 5.959 -15.251 1.00 98.62 159 LEU A CA 1
ATOM 1320 C C . LEU A 1 159 ? -2.615 6.986 -16.353 1.00 98.62 159 LEU A C 1
ATOM 1322 O O . LEU A 1 159 ? -1.828 7.137 -17.290 1.00 98.62 159 LEU A O 1
ATOM 1326 N N . PHE A 1 160 ? -3.723 7.719 -16.225 1.00 98.62 160 PHE A N 1
ATOM 1327 C CA . PHE A 1 160 ? -4.094 8.760 -17.177 1.00 98.62 160 PHE A CA 1
ATOM 1328 C C . PHE A 1 160 ? -3.132 9.953 -17.125 1.00 98.62 160 PHE A C 1
ATOM 1330 O O . PHE A 1 160 ? -2.689 10.436 -18.165 1.00 98.62 160 PHE A O 1
ATOM 1337 N N . PHE A 1 161 ? -2.752 10.388 -15.922 1.00 98.75 161 PHE A N 1
ATOM 1338 C CA . PHE A 1 161 ? -1.778 11.454 -15.699 1.00 98.75 161 PHE A CA 1
ATOM 1339 C C . PHE A 1 161 ? -0.427 11.138 -16.353 1.00 98.75 161 PHE A C 1
ATOM 1341 O O . PHE A 1 161 ? 0.121 11.982 -17.064 1.00 98.75 161 PHE A O 1
ATOM 1348 N N . ILE A 1 162 ? 0.082 9.914 -16.171 1.00 98.25 162 ILE A N 1
ATOM 1349 C CA . ILE A 1 162 ? 1.327 9.450 -16.796 1.00 98.25 162 ILE A CA 1
ATOM 1350 C C . ILE A 1 162 ? 1.187 9.452 -18.323 1.00 98.25 162 ILE A C 1
ATOM 1352 O O . ILE A 1 162 ? 2.066 9.966 -19.016 1.00 98.25 162 ILE A O 1
ATOM 1356 N N . ALA A 1 163 ? 0.079 8.935 -18.862 1.00 97.69 163 ALA A N 1
ATOM 1357 C CA . ALA A 1 163 ? -0.155 8.917 -20.305 1.00 97.69 163 ALA A CA 1
ATOM 1358 C C . ALA A 1 163 ? -0.161 10.330 -20.917 1.00 97.69 163 ALA A C 1
ATOM 1360 O O . ALA A 1 163 ? 0.403 10.539 -21.992 1.00 97.69 163 ALA A O 1
ATOM 1361 N N . GLU A 1 164 ? -0.757 11.307 -20.232 1.00 98.12 164 GLU A N 1
ATOM 1362 C CA . GLU A 1 164 ? -0.748 12.705 -20.667 1.00 98.12 164 GLU A CA 1
ATOM 1363 C C . GLU A 1 164 ? 0.654 13.330 -20.585 1.00 98.12 164 GLU A C 1
ATOM 1365 O O . GLU A 1 164 ? 1.071 13.983 -21.543 1.00 98.12 164 GLU A O 1
ATOM 1370 N N . HIS A 1 165 ? 1.427 13.043 -19.531 1.00 97.38 165 HIS A N 1
ATOM 1371 C CA . HIS A 1 165 ? 2.816 13.508 -19.406 1.00 97.38 165 HIS A CA 1
ATOM 1372 C C . HIS A 1 165 ? 3.715 12.954 -20.513 1.00 97.38 165 HIS A C 1
ATOM 1374 O O . HIS A 1 165 ? 4.492 13.700 -21.105 1.00 97.38 165 HIS A O 1
ATOM 1380 N N . VAL A 1 166 ? 3.572 11.670 -20.855 1.00 95.75 166 VAL A N 1
ATOM 1381 C CA . VAL A 1 166 ? 4.298 11.047 -21.976 1.00 95.75 166 VAL A CA 1
ATOM 1382 C C . VAL A 1 166 ? 3.946 11.710 -23.314 1.00 95.75 166 VAL A C 1
ATOM 1384 O O . VAL A 1 166 ? 4.799 11.825 -24.190 1.00 95.75 166 VAL A O 1
ATOM 1387 N N . ARG A 1 167 ? 2.711 12.201 -23.474 1.00 95.31 167 ARG A N 1
ATOM 1388 C CA . ARG A 1 167 ? 2.261 12.958 -24.659 1.00 95.31 167 ARG A CA 1
ATOM 1389 C C . ARG A 1 167 ? 2.649 14.440 -24.625 1.00 95.31 167 ARG A C 1
ATOM 1391 O O . ARG A 1 167 ? 2.294 15.174 -25.546 1.00 95.31 167 ARG A O 1
ATOM 1398 N N . GLY A 1 168 ? 3.350 14.888 -23.585 1.00 95.81 168 GLY A N 1
ATOM 1399 C CA . GLY A 1 168 ? 3.776 16.275 -23.408 1.00 95.81 168 GLY A CA 1
ATOM 1400 C C . GLY A 1 168 ? 2.706 17.208 -22.836 1.00 95.81 168 GLY A C 1
ATOM 1401 O O . GLY A 1 168 ? 2.922 18.417 -22.806 1.00 95.81 168 GLY A O 1
ATOM 1402 N N . ASN A 1 169 ? 1.564 16.686 -22.376 1.00 97.38 169 ASN A N 1
ATOM 1403 C CA . ASN A 1 169 ? 0.579 17.478 -21.646 1.00 97.38 169 ASN A CA 1
ATOM 1404 C C . ASN A 1 169 ? 0.890 17.452 -20.144 1.00 97.38 169 ASN A C 1
ATOM 1406 O O . ASN A 1 169 ? 0.666 16.446 -19.475 1.00 97.38 169 ASN A O 1
ATOM 1410 N N . THR A 1 170 ? 1.370 18.579 -19.620 1.00 96.44 170 THR A N 1
ATOM 1411 C CA . THR A 1 170 ? 1.670 18.774 -18.192 1.00 96.44 170 THR A CA 1
ATOM 1412 C C . THR A 1 170 ? 0.670 19.706 -17.495 1.00 96.44 170 THR A C 1
ATOM 1414 O O . THR A 1 170 ? 0.871 20.059 -16.335 1.00 96.44 170 THR A O 1
ATOM 1417 N N . ASP A 1 171 ? -0.389 20.152 -18.182 1.00 98.06 171 ASP A N 1
ATOM 1418 C CA . ASP A 1 171 ? -1.418 21.019 -17.599 1.00 98.06 171 ASP A CA 1
ATOM 1419 C C . ASP A 1 171 ? -2.463 20.174 -16.865 1.00 98.06 171 ASP A C 1
ATOM 1421 O O . ASP A 1 171 ? -3.317 19.529 -17.478 1.00 98.06 171 ASP A O 1
ATOM 1425 N N . ILE A 1 172 ? -2.423 20.208 -15.531 1.00 97.94 172 ILE A N 1
ATOM 1426 C CA . ILE A 1 172 ? -3.332 19.434 -14.682 1.00 97.94 172 ILE A CA 1
ATOM 1427 C C . ILE A 1 172 ? -4.813 19.739 -14.945 1.00 97.94 172 ILE A C 1
ATOM 1429 O O . ILE A 1 172 ? -5.640 18.833 -14.861 1.00 97.94 172 ILE A O 1
ATOM 1433 N N . SER A 1 173 ? -5.171 20.972 -15.310 1.00 98.50 173 SER A N 1
ATOM 1434 C CA . SER A 1 173 ? -6.568 21.329 -15.589 1.00 98.50 173 SER A CA 1
ATOM 1435 C C . SER A 1 173 ? -7.050 20.635 -16.859 1.00 98.50 173 SER A C 1
ATOM 1437 O O . SER A 1 173 ? -8.130 20.040 -16.879 1.00 98.50 173 SER A O 1
ATOM 1439 N N . LEU A 1 174 ? -6.209 20.636 -17.897 1.00 98.50 174 LEU A N 1
ATOM 1440 C CA . LEU A 1 174 ? -6.491 19.946 -19.151 1.00 98.50 174 LEU A CA 1
ATOM 1441 C C . LEU A 1 174 ? -6.493 18.420 -18.976 1.00 98.50 174 LEU A C 1
ATOM 1443 O O . LEU A 1 174 ? -7.340 17.742 -19.557 1.00 98.50 174 LEU A O 1
ATOM 1447 N N . ILE A 1 175 ? -5.586 17.870 -18.161 1.00 98.69 175 ILE A N 1
ATOM 1448 C CA . ILE A 1 175 ? -5.560 16.435 -17.829 1.00 98.69 175 ILE A CA 1
ATOM 1449 C C . ILE A 1 175 ? -6.878 16.018 -17.169 1.00 98.69 175 ILE A C 1
ATOM 1451 O O . ILE A 1 175 ? -7.498 15.051 -17.609 1.00 98.69 175 ILE A O 1
ATOM 1455 N N . LYS A 1 176 ? -7.344 16.763 -16.157 1.00 98.69 176 LYS A N 1
ATOM 1456 C CA . LYS A 1 176 ? -8.616 16.495 -15.465 1.00 98.69 176 LYS A CA 1
ATOM 1457 C C . LYS A 1 176 ? -9.813 16.575 -16.408 1.00 98.69 176 LYS A C 1
ATOM 1459 O O . LYS A 1 176 ? -10.681 15.703 -16.377 1.00 98.69 176 LYS A O 1
ATOM 1464 N N . GLN A 1 177 ? -9.844 17.590 -17.273 1.00 98.62 177 GLN A N 1
ATOM 1465 C CA . GLN A 1 177 ? -10.878 17.723 -18.296 1.00 98.62 177 GLN A CA 1
ATOM 1466 C C . GLN A 1 177 ? -10.897 16.496 -19.221 1.00 98.62 177 GLN A C 1
ATOM 1468 O O . GLN A 1 177 ? -11.942 15.868 -19.386 1.00 98.62 177 GLN A O 1
ATOM 1473 N N . ARG A 1 178 ? -9.740 16.107 -19.768 1.00 98.56 178 ARG A N 1
ATOM 1474 C CA . ARG A 1 178 ? -9.617 14.950 -20.667 1.00 98.56 178 ARG A CA 1
ATOM 1475 C C . ARG A 1 178 ? -9.936 13.627 -19.980 1.00 98.56 178 ARG A C 1
ATOM 1477 O O . ARG A 1 178 ? -10.512 12.750 -20.614 1.00 98.56 178 ARG A O 1
ATOM 1484 N N . PHE A 1 179 ? -9.594 13.475 -18.702 1.00 98.62 179 PHE A N 1
ATOM 1485 C CA . PHE A 1 179 ? -9.959 12.300 -17.907 1.00 98.62 179 PHE A CA 1
ATOM 1486 C C . PHE A 1 179 ? -11.481 12.135 -17.859 1.00 98.62 179 PHE A C 1
ATOM 1488 O O . PHE A 1 179 ? -11.999 11.057 -18.153 1.00 98.62 179 PHE A O 1
ATOM 1495 N N . LYS A 1 180 ? -12.200 13.231 -17.590 1.00 98.38 180 LYS A N 1
ATOM 1496 C CA . LYS A 1 180 ? -13.664 13.256 -17.595 1.00 98.38 180 LYS A CA 1
ATOM 1497 C C . LYS A 1 180 ? -14.252 12.993 -18.978 1.00 98.38 180 LYS A C 1
ATOM 1499 O O . LYS A 1 180 ? -15.189 12.212 -19.091 1.00 98.38 180 LYS A O 1
ATOM 1504 N N . GLU A 1 181 ? -13.708 13.604 -20.026 1.00 98.19 181 GLU A N 1
ATOM 1505 C CA . GLU A 1 181 ? -14.169 13.397 -21.407 1.00 98.19 181 GLU A CA 1
ATOM 1506 C C . GLU A 1 181 ? -13.944 11.956 -21.892 1.00 98.19 181 GLU A C 1
ATOM 1508 O O . GLU A 1 181 ? -14.795 11.398 -22.579 1.00 98.19 181 GLU A O 1
ATOM 1513 N N . CYS A 1 182 ? -12.813 11.347 -21.527 1.00 97.81 182 CYS A N 1
ATOM 1514 C CA . CYS A 1 182 ? -12.417 10.018 -21.988 1.00 97.81 182 CYS A CA 1
ATOM 1515 C C . CYS A 1 182 ? -13.099 8.890 -21.204 1.00 97.81 182 CYS A C 1
ATOM 1517 O O . CYS A 1 182 ? -13.524 7.899 -21.794 1.00 97.81 182 CYS A O 1
ATOM 1519 N N . LEU A 1 183 ? -13.195 9.026 -19.877 1.00 96.88 183 LEU A N 1
ATOM 1520 C CA . LEU A 1 183 ? -13.661 7.951 -18.995 1.00 96.88 183 LEU A CA 1
ATOM 1521 C C . LEU A 1 183 ? -15.047 8.206 -18.396 1.00 96.88 183 LEU A C 1
ATOM 1523 O O . LEU A 1 183 ? -15.631 7.292 -17.822 1.00 96.88 183 LEU A O 1
ATOM 1527 N N . GLY A 1 184 ? -15.579 9.428 -18.491 1.00 97.25 184 GLY A N 1
ATOM 1528 C CA . GLY A 1 184 ? -16.817 9.808 -17.803 1.00 97.25 184 GLY A CA 1
ATOM 1529 C C . GLY A 1 184 ? -16.679 9.862 -16.278 1.00 97.25 184 GLY A C 1
ATOM 1530 O O . GLY A 1 184 ? -17.687 9.876 -15.578 1.00 97.25 184 GLY A O 1
ATOM 1531 N N . LEU A 1 185 ? -15.447 9.877 -15.761 1.00 97.88 185 LEU A N 1
ATOM 1532 C CA . LEU A 1 185 ? -15.130 9.846 -14.334 1.00 97.88 185 LEU A CA 1
ATOM 1533 C C . LEU A 1 185 ? -14.619 11.208 -13.859 1.00 97.88 185 LEU A C 1
ATOM 1535 O O . LEU A 1 185 ? -14.035 11.975 -14.624 1.00 97.88 185 LEU A O 1
ATOM 1539 N N . ASP A 1 186 ? -14.806 11.501 -12.577 1.00 98.25 186 ASP A N 1
ATOM 1540 C CA . ASP A 1 186 ? -14.233 12.687 -11.949 1.00 98.25 186 ASP A CA 1
ATOM 1541 C C . ASP A 1 186 ? -12.832 12.367 -11.404 1.00 98.25 186 ASP A C 1
ATOM 1543 O O . ASP A 1 186 ? -12.655 11.447 -10.604 1.00 98.25 186 ASP A O 1
ATOM 1547 N N . PHE A 1 187 ? -11.824 13.105 -11.876 1.00 98.69 187 PHE A N 1
ATOM 1548 C CA . PHE A 1 187 ? -10.431 12.891 -11.485 1.00 98.69 187 PHE A CA 1
ATOM 1549 C C . PHE A 1 187 ? -10.229 13.137 -9.988 1.00 98.69 187 PHE A C 1
ATOM 1551 O O . PHE A 1 187 ? -9.634 12.306 -9.305 1.00 98.69 187 PHE A O 1
ATOM 1558 N N . ASP A 1 188 ? -10.751 14.250 -9.470 1.00 98.38 188 ASP A N 1
ATOM 1559 C CA . ASP A 1 188 ? -10.561 14.654 -8.077 1.00 98.38 188 ASP A CA 1
ATOM 1560 C C . ASP A 1 188 ? -11.338 13.747 -7.122 1.00 98.38 188 ASP A C 1
ATOM 1562 O O . ASP A 1 188 ? -10.846 13.449 -6.035 1.00 98.38 188 ASP A O 1
ATOM 1566 N N . ALA A 1 189 ? -12.487 13.217 -7.553 1.00 98.50 189 ALA A N 1
ATOM 1567 C CA . ALA A 1 189 ? -13.198 12.176 -6.815 1.00 98.50 189 ALA A CA 1
ATOM 1568 C C . ALA A 1 189 ? -12.316 10.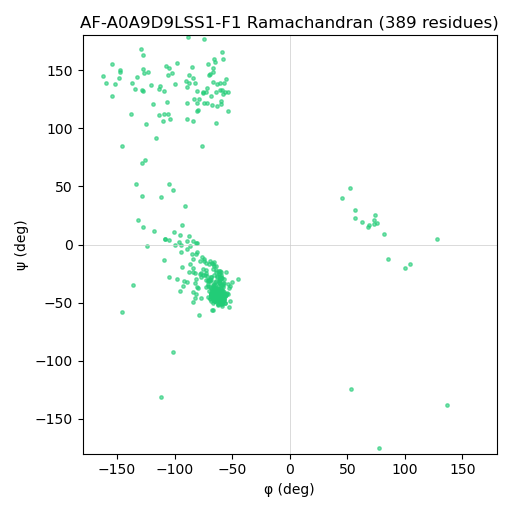940 -6.576 1.00 98.50 189 ALA A C 1
ATOM 1570 O O . ALA A 1 189 ? -12.228 10.460 -5.448 1.00 98.50 189 ALA A O 1
ATOM 1571 N N . PHE A 1 190 ? -11.619 10.441 -7.603 1.00 98.62 190 PHE A N 1
ATOM 1572 C CA . PHE A 1 190 ? -10.724 9.289 -7.447 1.00 98.62 190 PHE A CA 1
ATOM 1573 C C . PHE A 1 190 ? -9.472 9.605 -6.621 1.00 98.62 190 PHE A C 1
ATOM 1575 O O . PHE A 1 190 ? -8.977 8.719 -5.927 1.00 98.62 190 PHE A O 1
ATOM 1582 N N . MET A 1 191 ? -8.974 10.846 -6.636 1.00 98.62 191 MET A N 1
ATOM 1583 C CA . MET A 1 191 ? -7.857 11.236 -5.765 1.00 98.62 191 MET A CA 1
ATOM 1584 C C . MET A 1 191 ? -8.214 11.104 -4.275 1.00 98.62 191 MET A C 1
ATOM 1586 O O . MET A 1 191 ? -7.335 10.844 -3.457 1.00 98.62 191 MET A O 1
ATOM 1590 N N . LEU A 1 192 ? -9.501 11.189 -3.903 1.00 98.62 192 LEU A N 1
ATOM 1591 C CA . LEU A 1 192 ? -9.948 10.957 -2.522 1.00 98.62 192 LEU A CA 1
ATOM 1592 C C . LEU A 1 192 ? -9.745 9.508 -2.046 1.00 98.62 192 LEU A C 1
ATOM 1594 O O . LEU A 1 192 ? -9.801 9.259 -0.843 1.00 98.62 192 LEU A O 1
ATOM 1598 N N . LEU A 1 193 ? -9.491 8.552 -2.946 1.00 98.81 193 LEU A N 1
ATOM 1599 C CA . LEU A 1 193 ? -9.208 7.163 -2.570 1.00 98.81 193 LEU A CA 1
ATOM 1600 C C . LEU A 1 193 ? -7.861 7.016 -1.838 1.00 98.81 193 LEU A C 1
ATOM 1602 O O . LEU A 1 193 ? -7.668 6.014 -1.156 1.00 98.81 193 LEU A O 1
ATOM 1606 N N . ASP A 1 194 ? -6.969 8.012 -1.907 1.00 98.62 194 ASP A N 1
ATOM 1607 C CA . ASP A 1 194 ? -5.699 8.040 -1.161 1.00 98.62 194 ASP A CA 1
ATOM 1608 C C . ASP A 1 194 ? -5.903 8.305 0.348 1.00 98.62 194 ASP A C 1
ATOM 1610 O O . ASP A 1 194 ? -5.093 7.888 1.183 1.00 98.62 194 ASP A O 1
ATOM 1614 N N . LYS A 1 195 ? -7.019 8.956 0.720 1.00 98.12 195 LYS A N 1
ATOM 1615 C CA . LYS A 1 195 ? -7.297 9.459 2.079 1.00 98.12 195 LYS A CA 1
ATOM 1616 C C . LYS A 1 195 ? -7.150 8.467 3.227 1.00 98.12 195 LYS A C 1
ATOM 1618 O O . LYS A 1 195 ? -6.699 8.904 4.286 1.00 98.12 195 LYS A O 1
ATOM 1623 N N . PRO A 1 196 ? -7.474 7.166 3.092 1.00 98.19 196 PRO A N 1
ATOM 1624 C CA . PRO A 1 196 ? -7.260 6.217 4.179 1.00 98.19 196 PRO A CA 1
ATOM 1625 C C . PRO A 1 196 ? -5.805 6.195 4.683 1.00 98.19 196 PRO A C 1
ATOM 1627 O O . PRO A 1 196 ? -5.562 5.828 5.829 1.00 98.19 196 PRO A O 1
ATOM 1630 N N . ASN A 1 197 ? -4.835 6.601 3.858 1.00 97.44 197 ASN A N 1
ATOM 1631 C CA . ASN A 1 197 ? -3.430 6.677 4.246 1.00 97.44 197 ASN A CA 1
ATOM 1632 C C . ASN A 1 197 ? -2.980 8.066 4.753 1.00 97.44 197 ASN A C 1
ATOM 1634 O O . ASN A 1 197 ? -1.866 8.180 5.253 1.00 97.44 197 ASN A O 1
ATOM 1638 N N . GLU A 1 198 ? -3.821 9.103 4.689 1.00 95.00 198 GLU A N 1
ATOM 1639 C CA . GLU A 1 198 ? -3.478 10.508 4.994 1.00 95.00 198 GLU A CA 1
ATOM 1640 C C . GLU A 1 198 ? -3.704 10.901 6.473 1.00 95.00 198 GLU A C 1
ATOM 1642 O O . GLU A 1 198 ? -4.067 12.038 6.781 1.00 95.00 198 GLU A O 1
ATOM 1647 N N . ILE A 1 199 ? -3.503 9.976 7.418 1.00 94.56 199 ILE A N 1
ATOM 1648 C CA . ILE A 1 199 ? -3.620 10.253 8.862 1.00 94.56 199 ILE A CA 1
ATOM 1649 C C . ILE A 1 199 ? -2.246 10.326 9.530 1.00 94.56 199 ILE A C 1
ATOM 1651 O O . ILE A 1 199 ? -1.339 9.589 9.141 1.00 94.56 199 ILE A O 1
ATOM 1655 N N . ALA A 1 200 ? -2.090 11.189 10.545 1.00 91.62 200 ALA A N 1
ATOM 1656 C CA . ALA A 1 200 ? -0.843 11.376 11.294 1.00 91.62 200 ALA A CA 1
ATOM 1657 C C . ALA A 1 200 ? 0.403 11.481 10.389 1.00 91.62 200 ALA A C 1
ATOM 1659 O O . ALA A 1 200 ? 1.453 10.910 10.688 1.00 91.62 200 ALA A O 1
ATOM 1660 N N . VAL A 1 201 ? 0.262 12.192 9.264 1.00 90.88 201 VAL A N 1
ATOM 1661 C CA . VAL A 1 201 ? 1.323 12.367 8.263 1.00 90.88 201 VAL A CA 1
ATOM 1662 C C . VAL A 1 201 ? 2.569 12.960 8.945 1.00 90.88 201 VAL A C 1
ATOM 1664 O O . VAL A 1 201 ? 2.426 13.916 9.724 1.00 90.88 201 VAL A O 1
ATOM 1667 N N . PRO A 1 202 ? 3.765 12.380 8.729 1.00 87.81 202 PRO A N 1
ATOM 1668 C CA . PRO A 1 202 ? 5.013 12.891 9.291 1.00 87.81 202 PRO A CA 1
ATOM 1669 C C . PRO A 1 202 ? 5.372 14.269 8.719 1.00 87.81 202 PRO A C 1
ATOM 1671 O O . PRO A 1 202 ? 4.931 14.640 7.635 1.00 87.81 202 PRO A O 1
ATOM 1674 N N . GLU A 1 203 ? 6.221 15.024 9.424 1.00 84.25 203 GLU A N 1
ATOM 1675 C CA . GLU A 1 203 ? 6.714 16.324 8.929 1.00 84.25 203 GLU A CA 1
ATOM 1676 C C . GLU A 1 203 ? 7.500 16.199 7.614 1.00 84.25 203 GLU A C 1
ATOM 1678 O O . GLU A 1 203 ? 7.470 17.104 6.781 1.00 84.25 203 GLU A O 1
ATOM 1683 N N . LYS A 1 204 ? 8.210 15.077 7.438 1.00 81.44 204 LYS A N 1
ATOM 1684 C CA . LYS A 1 204 ? 8.888 14.709 6.192 1.00 81.44 204 LYS A CA 1
ATOM 1685 C C . LYS A 1 204 ? 8.111 13.597 5.500 1.00 81.44 204 LYS A C 1
ATOM 1687 O O . LYS A 1 204 ? 8.080 12.477 6.004 1.00 81.44 204 LYS A O 1
ATOM 1692 N N . ASP A 1 205 ? 7.526 13.906 4.349 1.00 81.62 205 ASP A N 1
ATOM 1693 C CA . ASP A 1 205 ? 6.692 12.999 3.547 1.00 81.62 205 ASP A CA 1
ATOM 1694 C C . ASP A 1 205 ? 7.462 12.421 2.342 1.00 81.62 205 ASP A C 1
ATOM 1696 O O . ASP A 1 205 ? 7.004 12.437 1.199 1.00 81.62 205 ASP A O 1
ATOM 1700 N N . ASP A 1 206 ? 8.681 11.939 2.598 1.00 81.62 206 ASP A N 1
ATOM 1701 C CA . ASP A 1 206 ? 9.620 11.495 1.554 1.00 81.62 206 ASP A CA 1
ATOM 1702 C C . ASP A 1 206 ? 9.282 10.090 1.000 1.00 81.62 206 ASP A C 1
ATOM 1704 O O . ASP A 1 206 ? 9.809 9.664 -0.028 1.00 81.62 206 ASP A O 1
ATOM 1708 N N . PHE A 1 207 ? 8.413 9.335 1.681 1.00 88.50 207 PHE A N 1
ATOM 1709 C CA . PHE A 1 207 ? 8.057 7.959 1.323 1.00 88.50 207 PHE A CA 1
ATOM 1710 C C . PHE A 1 207 ? 6.598 7.653 1.694 1.00 88.50 207 PHE A C 1
ATOM 1712 O O . PHE A 1 207 ? 6.129 8.167 2.711 1.00 88.50 207 PHE A O 1
ATOM 1719 N N . PRO A 1 208 ? 5.879 6.782 0.955 1.00 91.62 208 PRO A N 1
ATOM 1720 C CA . PRO A 1 208 ? 4.485 6.481 1.258 1.00 91.62 208 PRO A CA 1
ATOM 1721 C C . PRO A 1 208 ? 4.318 5.890 2.653 1.00 91.62 208 PRO A C 1
ATOM 1723 O O . PRO A 1 208 ? 5.078 5.020 3.067 1.00 91.62 208 PRO A O 1
ATOM 1726 N N . ILE A 1 209 ? 3.279 6.312 3.361 1.00 95.06 209 ILE A N 1
ATOM 1727 C CA . ILE A 1 209 ? 2.859 5.751 4.652 1.00 95.06 209 ILE A CA 1
ATOM 1728 C C . ILE A 1 209 ? 1.613 4.886 4.460 1.00 95.06 209 ILE A C 1
ATOM 1730 O O . ILE A 1 209 ? 0.827 5.147 3.563 1.00 95.06 209 ILE A O 1
ATOM 1734 N N . CYS A 1 210 ? 1.381 3.864 5.285 1.00 96.31 210 CYS A N 1
ATOM 1735 C CA . CYS A 1 210 ? 0.199 2.999 5.113 1.00 96.31 210 CYS A CA 1
ATOM 1736 C C . CYS A 1 210 ? -0.594 2.709 6.400 1.00 96.31 210 CYS A C 1
ATOM 1738 O O . CYS A 1 210 ? -0.881 1.542 6.701 1.00 96.31 210 CYS A O 1
ATOM 1740 N N . PRO A 1 211 ? -0.995 3.749 7.160 1.00 97.06 211 PRO A N 1
ATOM 1741 C CA . PRO A 1 211 ? -1.731 3.581 8.413 1.00 97.06 211 PRO A CA 1
ATOM 1742 C C . PRO A 1 211 ? -3.033 2.805 8.252 1.00 97.06 211 PRO A C 1
ATOM 1744 O O . PRO A 1 211 ? -3.360 2.016 9.138 1.00 97.06 211 PRO A O 1
ATOM 1747 N N . SER A 1 212 ? -3.728 2.929 7.115 1.00 97.94 212 SER A N 1
ATOM 1748 C CA . SER A 1 212 ? -4.955 2.162 6.873 1.00 97.94 212 SER A CA 1
ATOM 1749 C C . SER A 1 212 ? -4.746 0.649 6.962 1.00 97.94 212 SER A C 1
ATOM 1751 O O . SER A 1 212 ? -5.609 -0.061 7.473 1.00 97.94 212 SER A O 1
ATOM 1753 N N . LYS A 1 213 ? -3.589 0.146 6.511 1.00 98.38 213 LYS A N 1
ATOM 1754 C CA . LYS A 1 213 ? -3.277 -1.284 6.515 1.00 98.38 213 LYS A CA 1
ATOM 1755 C C . LYS A 1 213 ? -2.856 -1.753 7.897 1.00 98.38 213 LYS A C 1
ATOM 1757 O O . LYS A 1 213 ? -3.480 -2.646 8.470 1.00 98.38 213 LYS A O 1
ATOM 1762 N N . TYR A 1 214 ? -1.778 -1.183 8.434 1.00 97.50 214 TYR A N 1
ATOM 1763 C CA . TYR A 1 214 ? -1.207 -1.724 9.661 1.00 97.50 214 TYR A CA 1
ATOM 1764 C C . TYR A 1 214 ? -2.097 -1.443 10.874 1.00 97.50 214 TYR A C 1
ATOM 1766 O O . TYR A 1 214 ? -2.158 -2.289 11.760 1.00 97.50 214 TYR A O 1
ATOM 1774 N N . MET A 1 215 ? -2.860 -0.340 10.903 1.00 98.00 215 MET A N 1
ATOM 1775 C CA . MET A 1 215 ? -3.816 -0.087 11.991 1.00 98.00 215 MET A CA 1
ATOM 1776 C C . MET A 1 215 ? -5.099 -0.901 11.859 1.00 98.00 215 MET A C 1
ATOM 1778 O O . MET A 1 215 ? -5.714 -1.213 12.880 1.00 98.00 215 MET A O 1
ATOM 1782 N N . LEU A 1 216 ? -5.492 -1.328 10.652 1.00 98.69 216 LEU A N 1
ATOM 1783 C CA . LEU A 1 216 ? -6.549 -2.331 10.507 1.00 98.69 216 LEU A CA 1
ATOM 1784 C C . LEU A 1 216 ? -6.117 -3.657 11.141 1.00 98.69 216 LEU A C 1
ATOM 1786 O O . LEU A 1 216 ? -6.878 -4.235 11.914 1.00 98.69 216 LEU A O 1
ATOM 1790 N N . TYR A 1 217 ? -4.890 -4.105 10.870 1.00 98.50 217 TYR A N 1
ATOM 1791 C CA . TYR A 1 217 ? -4.398 -5.396 11.352 1.00 98.50 217 TYR A CA 1
ATOM 1792 C C . TYR A 1 217 ? -3.866 -5.385 12.794 1.00 98.50 217 TYR A C 1
ATOM 1794 O O . TYR A 1 217 ? -3.914 -6.428 13.438 1.00 98.50 217 TYR A O 1
ATOM 1802 N N . CYS A 1 218 ? -3.419 -4.241 13.326 1.00 97.31 218 CYS A N 1
ATOM 1803 C CA . CYS A 1 218 ? -2.877 -4.135 14.685 1.00 97.31 218 CYS A CA 1
ATOM 1804 C C . CYS A 1 218 ? -3.890 -4.603 15.742 1.00 97.31 218 CYS A C 1
ATOM 1806 O O . CYS A 1 218 ? -5.046 -4.169 15.751 1.00 97.31 218 CYS A O 1
ATOM 1808 N N . ASP A 1 219 ? -3.465 -5.481 16.645 1.00 97.94 219 ASP A N 1
ATOM 1809 C CA . ASP A 1 219 ? -4.304 -5.962 17.739 1.00 97.94 219 ASP A CA 1
ATOM 1810 C C . ASP A 1 219 ? -4.459 -4.896 18.847 1.00 97.94 219 ASP A C 1
ATOM 1812 O O . ASP A 1 219 ? -3.443 -4.389 19.320 1.00 97.94 219 ASP A O 1
ATOM 1816 N N . PRO A 1 220 ? -5.681 -4.577 19.325 1.00 97.25 220 PRO A N 1
ATOM 1817 C CA . PRO A 1 220 ? -5.882 -3.513 20.318 1.00 97.25 220 PRO A CA 1
ATOM 1818 C C . PRO A 1 220 ? -5.264 -3.779 21.697 1.00 97.25 220 PRO A C 1
ATOM 1820 O O . PRO A 1 220 ? -4.998 -2.840 22.441 1.00 97.25 220 PRO A O 1
ATOM 1823 N N . PHE A 1 221 ? -5.079 -5.044 22.083 1.00 97.81 221 PHE A N 1
ATOM 1824 C CA . PHE A 1 221 ? -4.525 -5.402 23.392 1.00 97.81 221 PHE A CA 1
ATOM 1825 C C . PHE A 1 221 ? -3.011 -5.552 23.346 1.00 97.81 221 PHE A C 1
ATOM 1827 O O . PHE A 1 221 ? -2.346 -5.279 24.341 1.00 97.81 221 PHE A O 1
ATOM 1834 N N . VAL A 1 222 ? -2.457 -5.981 22.214 1.00 95.50 222 VAL A N 1
ATOM 1835 C CA . VAL A 1 222 ? -1.005 -6.021 22.017 1.00 95.50 222 VAL A CA 1
ATOM 1836 C C . VAL A 1 222 ? -0.465 -4.624 21.721 1.00 95.50 222 VAL A C 1
ATOM 1838 O O . VAL A 1 222 ? 0.535 -4.235 22.311 1.00 95.50 222 VAL A O 1
ATOM 1841 N N . GLY A 1 223 ? -1.114 -3.872 20.828 1.00 94.06 223 GLY A N 1
ATOM 1842 C CA . GLY A 1 223 ? -0.899 -2.438 20.623 1.00 94.06 223 GLY A CA 1
ATOM 1843 C C . GLY A 1 223 ? 0.533 -2.011 20.289 1.00 94.06 223 GLY A C 1
ATOM 1844 O O . GLY A 1 223 ? 0.901 -0.872 20.541 1.00 94.06 223 GLY A O 1
ATOM 1845 N N . PHE A 1 224 ? 1.396 -2.883 19.755 1.00 94.00 224 PHE A N 1
ATOM 1846 C CA . PHE A 1 224 ? 2.816 -2.532 19.580 1.00 94.00 224 PHE A CA 1
ATOM 1847 C C . PHE A 1 224 ? 3.053 -1.419 18.535 1.00 94.00 224 PHE A C 1
ATOM 1849 O O . PHE A 1 224 ? 4.122 -0.813 18.518 1.00 94.00 224 PHE A O 1
ATOM 1856 N N . LEU A 1 225 ? 2.060 -1.137 17.680 1.00 96.00 225 LEU A N 1
ATOM 1857 C CA . LEU A 1 225 ? 2.057 -0.019 16.726 1.00 96.00 225 LEU A CA 1
ATOM 1858 C C . LEU A 1 225 ? 1.311 1.219 17.252 1.00 96.00 225 LEU A C 1
ATOM 1860 O O . LEU A 1 225 ? 1.248 2.230 16.551 1.00 96.00 225 LEU A O 1
ATOM 1864 N N . ASP A 1 226 ? 0.794 1.177 18.484 1.00 96.00 226 ASP A N 1
ATOM 1865 C CA . ASP A 1 226 ? 0.045 2.278 19.102 1.00 96.00 226 ASP A CA 1
ATOM 1866 C C . ASP A 1 226 ? 0.892 3.549 19.242 1.00 96.00 226 ASP A C 1
ATOM 1868 O O . ASP A 1 226 ? 0.347 4.648 19.270 1.00 96.00 226 ASP A O 1
ATOM 1872 N N . SER A 1 227 ? 2.227 3.435 19.253 1.00 94.81 227 SER A N 1
ATOM 1873 C CA . SER A 1 227 ? 3.113 4.604 19.248 1.00 94.81 227 SER A CA 1
ATOM 1874 C C . SER A 1 227 ? 2.924 5.490 18.009 1.00 94.81 227 SER A C 1
ATOM 1876 O O . SER A 1 227 ? 3.234 6.671 18.056 1.00 94.81 227 SER A O 1
ATOM 1878 N N . THR A 1 228 ? 2.399 4.956 16.900 1.00 95.56 228 THR A N 1
ATOM 1879 C CA . THR A 1 228 ? 2.129 5.725 15.667 1.00 95.56 228 THR A CA 1
ATOM 1880 C C . THR A 1 228 ? 0.820 6.526 15.721 1.00 95.56 228 THR A C 1
ATOM 1882 O O . THR A 1 228 ? 0.523 7.298 14.809 1.00 95.56 228 THR A O 1
ATOM 1885 N N . VAL A 1 229 ? 0.016 6.349 16.775 1.00 95.69 229 VAL A N 1
ATOM 1886 C CA . VAL A 1 229 ? -1.301 6.977 16.907 1.00 95.69 229 VAL A CA 1
ATOM 1887 C C . VAL A 1 229 ? -1.171 8.420 17.379 1.00 95.69 229 VAL A C 1
ATOM 1889 O O . VAL A 1 229 ? -0.525 8.704 18.389 1.00 95.69 229 VAL A O 1
ATOM 1892 N N . ARG A 1 230 ? -1.867 9.336 16.699 1.00 94.75 230 ARG A N 1
ATOM 1893 C CA . ARG A 1 230 ? -2.109 10.695 17.193 1.00 94.75 230 ARG A CA 1
ATOM 1894 C C . ARG A 1 230 ? -3.552 10.812 17.685 1.00 94.75 230 ARG A C 1
ATOM 1896 O O . ARG A 1 230 ? -4.484 10.814 16.885 1.00 94.75 230 ARG A O 1
ATOM 1903 N N . LEU A 1 231 ? -3.726 10.887 19.005 1.00 93.69 231 LEU A N 1
ATOM 1904 C CA . LEU A 1 231 ? -5.046 10.974 19.639 1.00 93.69 231 LEU A CA 1
ATOM 1905 C C . LEU A 1 231 ? -5.848 12.180 19.129 1.00 93.69 231 LEU A C 1
ATOM 1907 O O . LEU A 1 231 ? -5.313 13.279 18.975 1.00 93.69 231 LEU A O 1
ATOM 1911 N N . GLY A 1 232 ? -7.141 11.969 18.900 1.00 92.00 232 GLY A N 1
ATOM 1912 C CA . GLY A 1 232 ? -8.063 12.950 18.337 1.00 92.00 232 GLY A CA 1
ATOM 1913 C C . GLY A 1 232 ? -8.088 12.996 16.806 1.00 92.00 232 GLY A C 1
ATOM 1914 O O . GLY A 1 232 ? -9.008 13.601 16.250 1.00 92.00 232 GLY A O 1
ATOM 1915 N N . GLU A 1 233 ? -7.137 12.364 16.108 1.00 92.94 233 GLU A N 1
ATOM 1916 C CA . GLU A 1 233 ? -7.141 12.309 14.643 1.00 92.94 233 GLU A CA 1
ATOM 1917 C C . GLU A 1 233 ? -8.011 11.183 14.073 1.00 92.94 233 GLU A C 1
ATOM 1919 O O . GLU A 1 233 ? -8.442 11.295 12.929 1.00 92.94 233 GLU A O 1
ATOM 1924 N N . GLY A 1 234 ? -8.337 10.139 14.841 1.00 90.50 234 GLY A N 1
ATOM 1925 C CA . GLY A 1 234 ? -9.142 9.003 14.378 1.00 90.50 234 GLY A CA 1
ATOM 1926 C C . GLY A 1 234 ? -10.510 9.414 13.830 1.00 90.50 234 GLY A C 1
ATOM 1927 O O . GLY A 1 234 ? -11.000 8.824 12.869 1.00 90.50 234 GLY A O 1
ATOM 1928 N N . ARG A 1 235 ? -11.080 10.511 14.346 1.00 90.94 235 ARG A N 1
ATOM 1929 C CA . ARG A 1 235 ? -12.335 11.095 13.846 1.00 90.94 235 ARG A CA 1
ATOM 1930 C C . ARG A 1 235 ? -12.268 11.519 12.373 1.00 90.94 235 ARG A C 1
ATOM 1932 O O . ARG A 1 235 ? -13.301 11.525 11.712 1.00 90.94 235 ARG A O 1
ATOM 1939 N N . LYS A 1 236 ? -11.076 11.834 11.848 1.00 96.94 236 LYS A N 1
ATOM 1940 C CA . LYS A 1 236 ? -10.885 12.197 10.435 1.00 96.94 236 LYS A CA 1
ATOM 1941 C C . LYS A 1 236 ? -11.312 11.062 9.508 1.00 96.94 236 LYS A C 1
ATOM 1943 O O . LYS A 1 236 ? -11.801 11.330 8.420 1.00 96.94 236 LYS A O 1
ATOM 1948 N N . TYR A 1 237 ? -11.216 9.802 9.940 1.00 98.50 237 TYR A N 1
ATOM 1949 C CA . TYR A 1 237 ? -11.714 8.685 9.140 1.00 98.50 237 TYR A CA 1
ATOM 1950 C C . TYR A 1 237 ? -13.233 8.732 8.916 1.00 98.50 237 TYR A C 1
ATOM 1952 O O . TYR A 1 237 ? -13.686 8.248 7.885 1.00 98.50 237 TYR A O 1
ATOM 1960 N N . LEU A 1 238 ? -14.026 9.341 9.809 1.00 98.00 238 LEU A N 1
ATOM 1961 C CA . LEU A 1 238 ? -15.455 9.567 9.542 1.00 98.00 238 LEU A CA 1
ATOM 1962 C C . LEU A 1 238 ? -15.641 10.571 8.401 1.00 98.00 238 LEU A C 1
ATOM 1964 O O . LEU A 1 238 ? -16.395 10.306 7.468 1.00 98.00 238 LEU A O 1
ATOM 1968 N N . GLU A 1 239 ? -14.891 11.674 8.441 1.00 98.25 239 GLU A N 1
ATOM 1969 C CA . GLU A 1 239 ? -14.879 12.691 7.382 1.00 98.25 239 GLU A CA 1
ATOM 1970 C C . GLU A 1 239 ? -14.420 12.074 6.046 1.00 98.25 239 GLU A C 1
ATOM 1972 O O . GLU A 1 239 ? -15.012 12.324 4.996 1.00 98.25 239 GLU A O 1
ATOM 1977 N N . TYR A 1 240 ? -13.409 11.198 6.074 1.00 98.62 240 TYR A N 1
ATOM 1978 C CA . TYR A 1 240 ? -12.933 10.476 4.891 1.00 98.62 240 TYR A CA 1
ATOM 1979 C C . TYR A 1 240 ? -13.973 9.489 4.366 1.00 98.62 240 TYR A C 1
ATOM 1981 O O . TYR A 1 240 ? -14.183 9.420 3.158 1.00 98.62 240 TYR A O 1
ATOM 1989 N N . ALA A 1 241 ? -14.643 8.741 5.247 1.00 98.81 241 ALA A N 1
ATOM 1990 C CA . ALA A 1 241 ? -15.687 7.803 4.853 1.00 98.81 241 ALA A CA 1
ATOM 1991 C C . ALA A 1 241 ? -16.830 8.514 4.119 1.00 98.81 241 ALA A C 1
ATOM 1993 O O . ALA A 1 241 ? -17.268 8.024 3.076 1.00 98.81 241 ALA A O 1
ATOM 1994 N N . GLU A 1 242 ? -17.280 9.663 4.630 1.00 98.62 242 GLU A N 1
ATOM 1995 C CA . GLU A 1 242 ? -18.345 10.472 4.030 1.00 98.62 242 GLU A CA 1
ATOM 1996 C C . GLU A 1 242 ? -17.912 11.084 2.692 1.00 98.62 242 GLU A C 1
ATOM 1998 O O . GLU A 1 242 ? -18.635 10.974 1.697 1.00 98.62 242 GLU A O 1
ATOM 2003 N N . ALA A 1 243 ? -16.709 11.664 2.638 1.00 98.62 243 ALA A N 1
ATOM 2004 C CA . ALA A 1 243 ? -16.168 12.258 1.420 1.00 98.62 243 ALA A CA 1
ATOM 2005 C C . ALA A 1 243 ? -16.000 11.215 0.304 1.00 98.62 243 ALA A C 1
ATOM 2007 O O . ALA A 1 243 ? -16.449 11.439 -0.819 1.00 98.62 243 ALA A O 1
ATOM 2008 N N . ILE A 1 244 ? -15.416 10.051 0.616 1.00 98.88 244 ILE A N 1
ATOM 2009 C CA . ILE A 1 244 ? -15.253 8.946 -0.339 1.00 98.88 244 ILE A CA 1
ATOM 2010 C C . ILE A 1 244 ? -16.625 8.420 -0.775 1.00 98.88 244 ILE A C 1
ATOM 2012 O O . ILE A 1 244 ? -16.856 8.220 -1.966 1.00 98.88 244 ILE A O 1
ATOM 2016 N N . LYS A 1 245 ? -17.567 8.226 0.158 1.00 98.62 245 LYS A N 1
ATOM 2017 C CA . LYS A 1 245 ? -18.907 7.720 -0.176 1.00 98.62 245 LYS A CA 1
ATOM 2018 C C . LYS A 1 245 ? -19.636 8.643 -1.150 1.00 98.62 245 LYS A C 1
ATOM 2020 O O . LYS A 1 245 ? -20.204 8.157 -2.126 1.00 98.62 245 LYS A O 1
ATOM 2025 N N . SER A 1 246 ? -19.589 9.947 -0.886 1.00 98.56 246 SER A N 1
ATOM 2026 C CA . SER A 1 246 ? -20.228 10.976 -1.712 1.00 98.56 246 SER A CA 1
ATOM 2027 C C . SER A 1 246 ? -19.566 11.072 -3.088 1.00 98.56 246 SER A C 1
ATOM 2029 O O . SER A 1 246 ? -20.244 11.107 -4.110 1.00 98.56 246 SER A O 1
ATOM 2031 N N . ALA A 1 247 ? -18.233 11.018 -3.138 1.00 98.19 247 ALA A N 1
ATOM 2032 C CA . ALA A 1 247 ? -17.478 11.000 -4.388 1.00 98.19 247 ALA A CA 1
ATOM 2033 C C . ALA A 1 247 ? -17.803 9.779 -5.270 1.00 98.19 247 ALA A C 1
ATOM 2035 O O . ALA A 1 247 ? -17.786 9.871 -6.495 1.00 98.19 247 ALA A O 1
ATOM 2036 N N . GLY A 1 248 ? -18.164 8.648 -4.656 1.00 98.00 248 GLY A N 1
ATOM 2037 C CA . GLY A 1 248 ? -18.575 7.437 -5.364 1.00 98.00 248 GLY A CA 1
ATOM 2038 C C . GLY A 1 248 ? -19.926 7.528 -6.084 1.00 98.00 248 GLY A C 1
ATOM 2039 O O . GLY A 1 248 ? -20.214 6.668 -6.917 1.00 98.00 248 GLY A O 1
ATOM 2040 N N . GLU A 1 249 ? -20.764 8.537 -5.811 1.00 96.75 249 GLU A N 1
ATOM 2041 C CA . GLU A 1 249 ? -22.089 8.673 -6.442 1.00 96.75 249 GLU A CA 1
ATOM 2042 C C . GLU A 1 249 ? -22.005 8.914 -7.953 1.00 96.75 249 GLU A C 1
ATOM 2044 O O . GLU A 1 249 ? -22.852 8.432 -8.706 1.00 96.75 249 GLU A O 1
ATOM 2049 N N . SER A 1 250 ? -20.955 9.602 -8.406 1.00 93.38 250 SER A N 1
ATOM 2050 C CA . SER A 1 250 ? -20.686 9.872 -9.821 1.00 93.38 250 SER A CA 1
ATOM 2051 C C . SER A 1 250 ? -19.736 8.857 -10.470 1.00 93.38 250 SER A C 1
ATOM 2053 O O . SER A 1 250 ? -19.473 8.950 -11.666 1.00 93.38 250 SER A O 1
ATOM 2055 N N . ALA A 1 251 ? -19.248 7.854 -9.727 1.00 96.44 251 ALA A N 1
ATOM 2056 C CA . ALA A 1 251 ? -18.261 6.882 -10.212 1.00 96.44 251 ALA A CA 1
ATOM 2057 C C . ALA A 1 251 ? -18.857 5.743 -11.065 1.00 96.44 251 ALA A C 1
ATOM 2059 O O . ALA A 1 251 ? -18.135 4.833 -11.484 1.00 96.44 251 ALA A O 1
ATOM 2060 N N . GLY A 1 252 ? -20.173 5.764 -11.306 1.00 96.19 252 GLY A N 1
ATOM 2061 C CA . GLY A 1 252 ? -20.874 4.789 -12.139 1.00 96.19 252 GLY A CA 1
ATOM 2062 C C . GLY A 1 252 ? -20.593 3.348 -11.709 1.00 96.19 252 GLY A C 1
ATOM 2063 O O . GLY A 1 252 ? -20.774 2.972 -10.551 1.00 96.19 252 GLY A O 1
ATOM 2064 N N . GLU A 1 253 ? -20.112 2.532 -12.645 1.00 97.25 253 GLU A N 1
ATOM 2065 C CA . GLU A 1 253 ? -19.793 1.128 -12.391 1.00 97.25 253 GLU A CA 1
ATOM 2066 C C . GLU A 1 253 ? -18.655 0.912 -11.388 1.00 97.25 253 GLU A C 1
ATOM 2068 O O . GLU A 1 253 ? -18.595 -0.163 -10.790 1.00 97.25 253 GLU A O 1
ATOM 2073 N N . LEU A 1 254 ? -17.787 1.906 -11.176 1.00 98.56 254 LEU A N 1
ATOM 2074 C CA . LEU A 1 254 ? -16.637 1.840 -10.268 1.00 98.56 254 LEU A CA 1
ATOM 2075 C C . LEU A 1 254 ? -16.968 2.264 -8.829 1.00 98.56 254 LEU A C 1
ATOM 2077 O O . LEU A 1 254 ? -16.095 2.234 -7.963 1.00 98.56 254 LEU A O 1
ATOM 2081 N N . ARG A 1 255 ? -18.237 2.583 -8.537 1.00 98.62 255 ARG A N 1
ATOM 2082 C CA . ARG A 1 255 ? -18.718 2.953 -7.193 1.00 98.62 255 ARG A CA 1
ATOM 2083 C C . ARG A 1 255 ? -18.311 1.965 -6.090 1.00 98.62 255 ARG A C 1
ATOM 2085 O O . ARG A 1 255 ? -18.057 2.381 -4.966 1.00 98.62 255 ARG A O 1
ATOM 2092 N N . TYR A 1 256 ? -18.201 0.674 -6.402 1.00 98.81 256 TYR A N 1
ATOM 2093 C CA . TYR A 1 256 ? -17.829 -0.362 -5.429 1.00 98.81 256 TYR A CA 1
ATOM 2094 C C . TYR A 1 256 ? -16.455 -0.134 -4.770 1.00 98.81 256 TYR A C 1
ATOM 2096 O O . TYR A 1 256 ? -16.267 -0.519 -3.617 1.00 98.81 256 TYR A O 1
ATOM 2104 N N . ILE A 1 257 ? -15.516 0.523 -5.462 1.00 98.88 257 ILE A N 1
ATOM 2105 C CA . ILE A 1 257 ? -14.188 0.858 -4.919 1.00 98.88 257 ILE A CA 1
ATOM 2106 C C . ILE A 1 257 ? -14.332 1.906 -3.808 1.00 98.88 257 ILE A C 1
ATOM 2108 O O . ILE A 1 257 ? -13.759 1.772 -2.726 1.00 98.88 257 ILE A O 1
ATOM 2112 N N . PHE A 1 258 ? -15.165 2.922 -4.052 1.00 98.88 258 PHE A N 1
ATOM 2113 C CA . PHE A 1 258 ? -15.489 3.971 -3.086 1.00 98.88 258 PHE A CA 1
ATOM 2114 C C . PHE A 1 258 ? -16.249 3.400 -1.890 1.00 98.88 258 PHE A C 1
ATOM 2116 O O . PHE A 1 258 ? -15.925 3.707 -0.746 1.00 98.88 258 PHE A O 1
ATOM 2123 N N . ASP A 1 259 ? -17.223 2.524 -2.137 1.00 98.88 259 ASP A N 1
ATOM 2124 C CA . ASP A 1 259 ? -17.974 1.860 -1.072 1.00 98.88 259 ASP A CA 1
ATOM 2125 C C . ASP A 1 259 ? -17.052 1.012 -0.176 1.00 98.88 259 ASP A C 1
ATOM 2127 O O . ASP A 1 259 ? -17.170 1.064 1.049 1.00 98.88 259 ASP A O 1
ATOM 2131 N N . THR A 1 260 ? -16.089 0.302 -0.772 1.00 98.94 260 THR A N 1
ATOM 2132 C CA . THR A 1 260 ? -15.102 -0.513 -0.046 1.00 98.94 260 THR A CA 1
ATOM 2133 C C . THR A 1 260 ? -14.183 0.347 0.821 1.00 98.94 260 THR A C 1
ATOM 2135 O O . THR A 1 260 ? -14.020 0.067 2.010 1.00 98.94 260 THR A O 1
ATOM 2138 N N . LEU A 1 261 ? -13.605 1.423 0.274 1.00 98.94 261 LEU A N 1
ATOM 2139 C CA . LEU A 1 261 ? -12.712 2.298 1.044 1.00 98.94 261 LEU A CA 1
ATOM 2140 C C . LEU A 1 261 ? -13.454 3.166 2.068 1.00 98.94 261 LEU A C 1
ATOM 2142 O O . LEU A 1 261 ? -12.918 3.430 3.142 1.00 98.94 261 LEU A O 1
ATOM 2146 N N . SER A 1 262 ? -14.704 3.547 1.798 1.00 98.94 262 SER A N 1
ATOM 2147 C CA . SER A 1 262 ? -15.567 4.186 2.796 1.00 98.94 262 SER A CA 1
ATOM 2148 C C . SER A 1 262 ? -15.834 3.242 3.975 1.00 98.94 262 SER A C 1
ATOM 2150 O O . SER A 1 262 ? -15.662 3.638 5.129 1.00 98.94 262 SER A O 1
ATOM 2152 N N . ALA A 1 263 ? -16.154 1.969 3.709 1.00 98.94 263 ALA A N 1
ATOM 2153 C CA . ALA A 1 263 ? -16.343 0.964 4.755 1.00 98.94 263 ALA A CA 1
ATOM 2154 C C . ALA A 1 263 ? -15.061 0.720 5.573 1.00 98.94 263 ALA A C 1
ATOM 2156 O O . ALA A 1 263 ? -15.130 0.628 6.799 1.00 98.94 263 ALA A O 1
ATOM 2157 N N . LEU A 1 264 ? -13.887 0.697 4.929 1.00 98.94 264 LEU A N 1
ATOM 2158 C CA . LEU A 1 264 ? -12.596 0.641 5.625 1.00 98.94 264 LEU A CA 1
ATOM 2159 C C . LEU A 1 264 ? -12.415 1.827 6.582 1.00 98.94 264 LEU A C 1
ATOM 2161 O O . LEU A 1 264 ? -12.066 1.637 7.748 1.00 98.94 264 LEU A O 1
ATOM 2165 N N . CYS A 1 265 ? -12.683 3.047 6.115 1.00 98.88 265 CYS A N 1
ATOM 2166 C CA . CYS A 1 265 ? -12.609 4.245 6.946 1.00 98.88 265 CYS A CA 1
ATOM 2167 C C . CYS A 1 265 ? -13.569 4.171 8.147 1.00 98.88 265 CYS A C 1
ATOM 2169 O O . CYS A 1 265 ? -13.175 4.515 9.257 1.00 98.88 265 CYS A O 1
ATOM 2171 N N . LEU A 1 266 ? -14.786 3.643 7.984 1.00 98.75 266 LEU A N 1
ATOM 2172 C CA . LEU A 1 266 ? -15.720 3.450 9.105 1.00 98.75 266 LEU A CA 1
ATOM 2173 C C . LEU A 1 266 ? -15.214 2.447 10.153 1.00 98.75 266 LEU A C 1
ATOM 2175 O O . LEU A 1 266 ? -15.522 2.594 11.336 1.00 98.75 266 LEU A O 1
ATOM 2179 N N . VAL A 1 267 ? -14.435 1.436 9.757 1.00 98.81 267 VAL A N 1
ATOM 2180 C CA . VAL A 1 267 ? -13.742 0.553 10.712 1.00 98.81 267 VAL A CA 1
ATOM 2181 C C . VAL A 1 267 ? -12.652 1.330 11.449 1.00 98.81 267 VAL A C 1
ATOM 2183 O O . VAL A 1 267 ? -12.568 1.280 12.677 1.00 98.81 267 VAL A O 1
ATOM 2186 N N . LEU A 1 268 ? -11.817 2.058 10.707 1.00 98.75 268 LEU A N 1
ATOM 2187 C CA . LEU A 1 268 ? -10.664 2.775 11.253 1.00 98.75 268 LEU A CA 1
ATOM 2188 C C . LEU A 1 268 ? -11.055 3.957 12.147 1.00 98.75 268 LEU A C 1
ATOM 2190 O O . LEU A 1 268 ? -10.324 4.249 13.089 1.00 98.75 268 LEU A O 1
ATOM 2194 N N . ALA A 1 269 ? -12.215 4.575 11.924 1.00 98.06 269 ALA A N 1
ATOM 2195 C CA . ALA A 1 269 ? -12.744 5.651 12.759 1.00 98.06 269 ALA A CA 1
ATOM 2196 C C . ALA A 1 269 ? -12.859 5.265 14.240 1.00 98.06 269 ALA A C 1
ATOM 2198 O O . ALA A 1 269 ? -12.470 6.042 15.111 1.00 98.06 269 ALA A O 1
ATOM 2199 N N . ASP A 1 270 ? -13.344 4.055 14.523 1.00 96.69 270 ASP A N 1
ATOM 2200 C CA . ASP A 1 270 ? -13.415 3.533 15.889 1.00 96.69 270 ASP A CA 1
ATOM 2201 C C . ASP A 1 270 ? -12.124 2.783 16.277 1.00 96.69 270 ASP A C 1
ATOM 2203 O O . ASP A 1 270 ? -11.725 2.795 17.442 1.00 96.69 270 ASP A O 1
ATOM 2207 N N . LYS A 1 271 ? -11.453 2.122 15.320 1.00 98.31 271 LYS A N 1
ATOM 2208 C CA . LYS A 1 271 ? -10.329 1.216 15.608 1.00 98.31 271 LYS A CA 1
ATOM 2209 C C . LYS A 1 271 ? -8.979 1.916 15.797 1.00 98.31 271 LYS A C 1
ATOM 2211 O O . LYS A 1 271 ? -8.180 1.430 16.595 1.00 98.31 271 LYS A O 1
ATOM 2216 N N . TYR A 1 272 ? -8.710 3.020 15.096 1.00 98.19 272 TYR A N 1
ATOM 2217 C CA . TYR A 1 272 ? -7.387 3.667 15.048 1.00 98.19 272 TYR A CA 1
ATOM 2218 C C . TYR A 1 272 ? -6.839 4.021 16.438 1.00 98.19 272 TYR A C 1
ATOM 2220 O O . TYR A 1 272 ? -5.678 3.752 16.724 1.00 98.19 272 TYR A O 1
ATOM 2228 N N . GLU A 1 273 ? -7.682 4.551 17.326 1.00 97.19 273 GLU A N 1
ATOM 2229 C CA . GLU A 1 273 ? -7.283 4.943 18.689 1.00 97.19 273 GLU A CA 1
ATOM 2230 C C . GLU A 1 273 ? -7.665 3.906 19.756 1.00 97.19 273 GLU A C 1
ATOM 2232 O O . GLU A 1 273 ? -7.408 4.113 20.943 1.00 97.19 273 GLU A O 1
ATOM 2237 N N . LEU A 1 274 ? -8.303 2.797 19.364 1.00 98.06 274 LEU A N 1
ATOM 2238 C CA . LEU A 1 274 ? -8.940 1.870 20.299 1.00 98.06 274 LEU A CA 1
ATOM 2239 C C . LEU A 1 274 ? -7.946 1.267 21.292 1.00 98.06 274 LEU A C 1
ATOM 2241 O O . LEU A 1 274 ? -8.256 1.198 22.482 1.00 98.06 274 LEU A O 1
ATOM 2245 N N . GLY A 1 275 ? -6.774 0.837 20.814 1.00 97.69 275 GLY A N 1
ATOM 2246 C CA . GLY A 1 275 ? -5.733 0.232 21.651 1.00 97.69 275 GLY A CA 1
ATOM 2247 C C . GLY A 1 275 ? -5.220 1.205 22.709 1.00 97.69 275 GLY A C 1
ATOM 2248 O O . GLY A 1 275 ? -5.303 0.922 23.908 1.00 97.69 275 GLY A O 1
ATOM 2249 N N . VAL A 1 276 ? -4.837 2.412 22.274 1.00 97.44 276 VAL A N 1
ATOM 2250 C CA . VAL A 1 276 ? -4.371 3.503 23.145 1.00 97.44 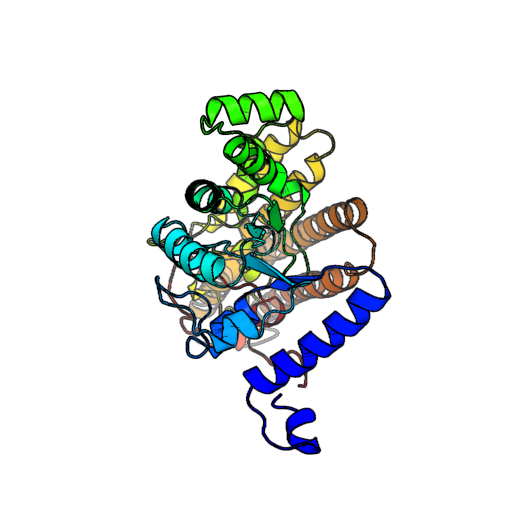276 VAL A CA 1
ATOM 2251 C C . VAL A 1 276 ? -5.406 3.839 24.217 1.00 97.44 276 VAL A C 1
ATOM 2253 O O . VAL A 1 276 ? -5.081 3.878 25.404 1.00 97.44 276 VAL A O 1
ATOM 2256 N N . ARG A 1 277 ? -6.667 4.045 23.818 1.00 98.06 277 ARG A N 1
ATOM 2257 C CA . ARG A 1 277 ? -7.751 4.427 24.736 1.00 98.06 277 ARG A CA 1
ATOM 2258 C C . ARG A 1 277 ? -8.110 3.303 25.707 1.00 98.06 277 ARG A C 1
ATOM 2260 O O . ARG A 1 277 ? -8.260 3.558 26.898 1.00 98.06 277 ARG A O 1
ATOM 2267 N N . THR A 1 278 ? -8.185 2.062 25.221 1.00 98.62 278 THR A N 1
ATOM 2268 C CA . THR A 1 278 ? -8.456 0.883 26.062 1.00 98.62 278 THR A CA 1
ATOM 2269 C C . THR A 1 278 ? -7.366 0.711 27.118 1.00 98.62 278 THR A C 1
ATOM 2271 O O . THR A 1 278 ? -7.667 0.511 28.295 1.00 98.62 278 THR A O 1
ATOM 2274 N N . ARG A 1 279 ? -6.093 0.820 26.718 1.00 98.38 279 ARG A N 1
ATOM 2275 C CA . ARG A 1 279 ? -4.959 0.707 27.637 1.00 98.38 279 ARG A CA 1
ATOM 2276 C C . ARG A 1 279 ? -4.950 1.832 28.664 1.00 98.38 279 ARG A C 1
ATOM 2278 O O . ARG A 1 279 ? -4.786 1.546 29.846 1.00 98.38 279 ARG A O 1
ATOM 2285 N N . ALA A 1 280 ? -5.162 3.075 28.234 1.00 97.88 280 ALA A N 1
ATOM 2286 C CA . ALA A 1 280 ? -5.211 4.225 29.132 1.00 97.88 280 ALA A CA 1
ATOM 2287 C C . ALA A 1 280 ? -6.303 4.062 30.201 1.00 97.88 280 ALA A C 1
ATOM 2289 O O . ALA A 1 280 ? -6.009 4.206 31.385 1.00 97.88 280 ALA A O 1
ATOM 2290 N N . ALA A 1 281 ? -7.521 3.677 29.800 1.00 98.56 281 ALA A N 1
ATOM 2291 C CA . ALA A 1 281 ? -8.634 3.440 30.720 1.00 98.56 281 ALA A CA 1
ATOM 2292 C C . ALA A 1 281 ? -8.360 2.280 31.692 1.00 98.56 281 ALA A C 1
ATOM 2294 O O . ALA A 1 281 ? -8.638 2.371 32.885 1.00 98.56 281 ALA A O 1
ATOM 2295 N N . TYR A 1 282 ? -7.758 1.188 31.210 1.00 98.69 282 TYR A N 1
ATOM 2296 C CA . TYR A 1 282 ? -7.378 0.073 32.076 1.00 98.69 282 TYR A CA 1
ATOM 2297 C C . TYR A 1 282 ? -6.307 0.471 33.101 1.00 98.69 282 TYR A C 1
ATOM 2299 O O . TYR A 1 282 ? -6.442 0.153 34.281 1.00 98.69 282 TYR A O 1
ATOM 2307 N N . GLN A 1 283 ? -5.271 1.200 32.679 1.00 98.00 283 GLN A N 1
ATOM 2308 C CA . GLN A 1 283 ? -4.172 1.620 33.552 1.00 98.00 283 GLN A CA 1
ATOM 2309 C C . GLN A 1 283 ? -4.588 2.686 34.574 1.00 98.00 283 GLN A C 1
ATOM 2311 O O . GLN A 1 283 ? -4.041 2.707 35.676 1.00 98.00 283 GLN A O 1
ATOM 2316 N N . SER A 1 284 ? -5.559 3.544 34.246 1.00 98.12 284 SER A N 1
ATOM 2317 C CA . SER A 1 284 ? -6.130 4.518 35.185 1.00 98.12 284 SER A CA 1
ATOM 2318 C C . SER A 1 284 ? -7.199 3.927 36.112 1.00 98.12 284 SER A C 1
ATOM 2320 O O . SER A 1 284 ? -7.636 4.603 37.042 1.00 98.12 284 SER A O 1
ATOM 2322 N N . GLY A 1 285 ? -7.626 2.680 35.879 1.00 98.12 285 GLY A N 1
ATOM 2323 C CA . GLY A 1 285 ? -8.730 2.058 36.611 1.00 98.12 285 GLY A CA 1
ATOM 2324 C C . GLY A 1 285 ? -10.112 2.599 36.227 1.00 98.12 285 GLY A C 1
ATOM 2325 O O . GLY A 1 285 ? -11.070 2.397 36.974 1.00 98.12 285 GLY A O 1
ATOM 2326 N N . ASP A 1 286 ? -10.238 3.263 35.076 1.00 98.62 286 ASP A N 1
ATOM 2327 C CA . ASP A 1 286 ? -11.488 3.835 34.575 1.00 98.62 286 ASP A CA 1
ATOM 2328 C C . ASP A 1 286 ? -12.416 2.745 34.011 1.00 98.62 286 ASP A C 1
ATOM 2330 O O . ASP A 1 286 ? -12.446 2.424 32.819 1.00 98.62 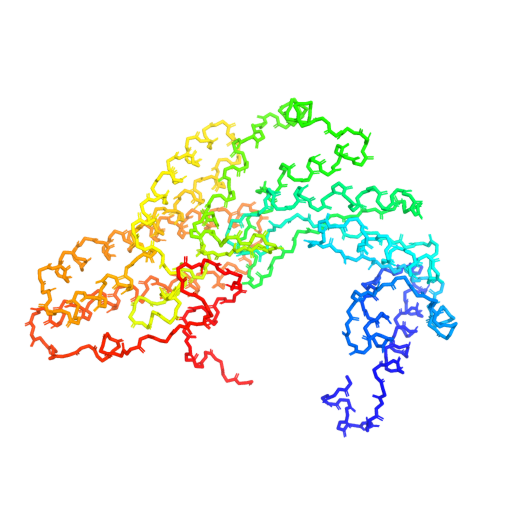286 ASP A O 1
ATOM 2334 N N . ARG A 1 287 ? -13.180 2.126 34.915 1.00 98.25 287 ARG A N 1
ATOM 2335 C CA . ARG A 1 287 ? -14.134 1.059 34.580 1.00 98.25 287 ARG A CA 1
ATOM 2336 C C . ARG A 1 287 ? -15.324 1.564 33.762 1.00 98.25 287 ARG A C 1
ATOM 2338 O O . ARG A 1 287 ? -15.898 0.779 33.007 1.00 98.25 287 ARG A O 1
ATOM 2345 N N . GLU A 1 288 ? -15.699 2.834 33.902 1.00 98.44 288 GLU A N 1
ATOM 2346 C CA . GLU A 1 288 ? -16.801 3.424 33.136 1.00 98.44 288 GLU A CA 1
ATOM 2347 C C . GLU A 1 288 ? -16.411 3.558 31.663 1.00 98.44 288 GLU A C 1
ATOM 2349 O O . GLU A 1 288 ? -17.149 3.090 30.792 1.00 98.44 288 GLU A O 1
ATOM 2354 N N . GLU A 1 289 ? -15.216 4.084 31.377 1.00 98.50 289 GLU A N 1
ATOM 2355 C CA . GLU A 1 289 ? -14.701 4.181 30.010 1.00 98.50 289 GLU A CA 1
ATOM 2356 C C . GLU A 1 289 ? -14.488 2.800 29.383 1.00 98.50 289 GLU A C 1
ATOM 2358 O O . GLU A 1 289 ? -14.878 2.581 28.236 1.00 98.50 289 GLU A O 1
ATOM 2363 N N . LEU A 1 290 ? -13.951 1.826 30.128 1.00 98.69 290 LEU A N 1
ATOM 2364 C CA . LEU A 1 290 ? -13.832 0.449 29.634 1.00 98.69 290 LEU A CA 1
ATOM 2365 C C . LEU A 1 290 ? -15.194 -0.155 29.259 1.00 98.69 290 LEU A C 1
ATOM 2367 O O . LEU A 1 290 ? -15.312 -0.809 28.221 1.00 98.69 290 LEU A O 1
ATOM 2371 N N . SER A 1 291 ? -16.225 0.078 30.076 1.00 98.50 291 SER A N 1
ATOM 2372 C CA . SER A 1 291 ? -17.593 -0.370 29.791 1.00 98.50 291 SER A CA 1
ATOM 2373 C C . SER A 1 291 ? -18.161 0.317 28.548 1.00 98.50 291 SER A C 1
ATOM 2375 O O . SER A 1 291 ? -18.743 -0.340 27.676 1.00 98.50 291 SER A O 1
ATOM 2377 N N . ARG A 1 292 ? -17.930 1.628 28.410 1.00 98.50 292 ARG A N 1
ATOM 2378 C CA . ARG A 1 292 ? -18.354 2.417 27.248 1.00 98.50 292 ARG A CA 1
ATOM 2379 C C . ARG A 1 292 ? -17.683 1.930 25.963 1.00 98.50 292 ARG A C 1
ATOM 2381 O O . ARG A 1 292 ? -18.377 1.700 24.977 1.00 98.50 292 ARG A O 1
ATOM 2388 N N . LEU A 1 293 ? -16.371 1.691 25.986 1.00 98.50 293 LEU A N 1
ATOM 2389 C CA . LEU A 1 293 ? -15.622 1.140 24.853 1.00 98.50 293 LEU A CA 1
ATOM 2390 C C . LEU A 1 293 ? -16.135 -0.258 24.473 1.00 98.50 293 LEU A C 1
ATOM 2392 O O . LEU A 1 293 ? -16.412 -0.516 23.301 1.00 98.50 293 LEU A O 1
ATOM 2396 N N . ALA A 1 294 ? -16.286 -1.163 25.449 1.00 98.31 294 ALA A N 1
ATOM 2397 C CA . ALA A 1 294 ? -16.689 -2.551 25.208 1.00 98.31 294 ALA A CA 1
ATOM 2398 C C . ALA A 1 294 ? -18.130 -2.688 24.681 1.00 98.31 294 ALA A C 1
ATOM 2400 O O . ALA A 1 294 ? -18.410 -3.570 23.866 1.00 98.31 294 ALA A O 1
ATOM 2401 N N . SER A 1 295 ? -19.050 -1.835 25.140 1.00 97.31 295 SER A N 1
ATOM 2402 C CA . SER A 1 295 ? -20.453 -1.829 24.696 1.00 97.31 295 SER A CA 1
ATOM 2403 C C . SER A 1 295 ? -20.700 -0.966 23.451 1.00 97.31 295 SER A C 1
ATOM 2405 O O . SER A 1 295 ? -21.652 -1.228 22.715 1.00 97.31 295 SER A O 1
ATOM 2407 N N . GLY A 1 296 ? -19.837 0.020 23.192 1.00 97.44 296 GLY A N 1
ATOM 2408 C CA . GLY A 1 296 ? -19.905 0.946 22.065 1.00 97.44 296 GLY A CA 1
ATOM 2409 C C . GLY A 1 296 ? -18.935 0.590 20.939 1.00 97.44 296 GLY A C 1
ATOM 2410 O O . GLY A 1 296 ? -19.283 -0.161 20.027 1.00 97.44 296 GLY A O 1
ATOM 2411 N N . GLU A 1 297 ? -17.735 1.172 20.977 1.00 97.38 297 GLU A N 1
ATOM 2412 C CA . GLU A 1 297 ? -16.710 1.107 19.927 1.00 97.38 297 GLU A CA 1
ATOM 2413 C C . GLU A 1 297 ? -16.389 -0.330 19.480 1.00 97.38 297 GLU A C 1
ATOM 2415 O O . GLU A 1 297 ? -16.431 -0.605 18.283 1.00 97.38 297 GLU A O 1
ATOM 2420 N N . TYR A 1 298 ? -16.139 -1.273 20.400 1.00 98.62 298 TYR A N 1
ATOM 2421 C CA . TYR A 1 298 ? -15.839 -2.663 20.013 1.00 98.62 298 TYR A CA 1
ATOM 2422 C C . TYR A 1 298 ? -17.000 -3.303 19.228 1.00 98.62 298 TYR A C 1
ATOM 2424 O O . TYR A 1 298 ? -16.769 -3.915 18.185 1.00 98.62 298 TYR A O 1
ATOM 2432 N N . CYS A 1 299 ? -18.251 -3.106 19.666 1.00 97.94 299 CYS A N 1
ATOM 2433 C CA . CYS A 1 299 ? -19.439 -3.597 18.956 1.00 97.94 299 CYS A CA 1
ATOM 2434 C C . CYS A 1 299 ? -19.568 -2.990 17.552 1.00 97.94 299 CYS A C 1
ATOM 2436 O O . CYS A 1 299 ? -19.890 -3.695 16.593 1.00 97.94 299 CYS A O 1
ATOM 2438 N N . ARG A 1 300 ? -19.341 -1.674 17.424 1.00 98.06 300 ARG A N 1
ATOM 2439 C CA . ARG A 1 300 ? -19.411 -0.982 16.129 1.00 98.06 300 ARG A CA 1
ATOM 2440 C C . ARG A 1 300 ? -18.326 -1.465 15.178 1.00 98.06 300 ARG A C 1
ATOM 2442 O O . ARG A 1 300 ? -18.633 -1.702 14.014 1.00 98.06 300 ARG A O 1
ATOM 2449 N N . ILE A 1 301 ? -17.108 -1.695 15.670 1.00 98.62 301 ILE A N 1
ATOM 2450 C CA . ILE A 1 301 ? -16.014 -2.251 14.866 1.00 98.62 301 ILE A CA 1
ATOM 2451 C C . ILE A 1 301 ? -16.374 -3.644 14.355 1.00 98.62 301 ILE A C 1
ATOM 2453 O O . ILE A 1 301 ? -16.198 -3.896 13.169 1.00 98.62 301 ILE A O 1
ATOM 2457 N N . GLU A 1 302 ? -16.915 -4.539 15.192 1.00 98.50 302 GLU A N 1
ATOM 2458 C CA . GLU A 1 302 ? -17.337 -5.875 14.738 1.00 98.50 302 GLU A CA 1
ATOM 2459 C C . GLU A 1 302 ? -18.354 -5.798 13.590 1.00 98.50 302 GLU A C 1
ATOM 2461 O O . GLU A 1 302 ? -18.253 -6.554 12.621 1.00 98.50 302 GLU A O 1
ATOM 2466 N N . LYS A 1 303 ? -19.324 -4.879 13.682 1.00 98.44 303 LYS A N 1
ATOM 2467 C CA . LYS A 1 303 ? -20.321 -4.657 12.630 1.00 98.44 303 LYS A CA 1
ATOM 2468 C C . LYS A 1 303 ? -19.680 -4.077 11.365 1.00 98.44 303 LYS A C 1
ATOM 2470 O O . LYS A 1 303 ? -19.777 -4.691 10.306 1.00 98.44 303 LYS A O 1
ATOM 2475 N N . ASN A 1 304 ? -18.991 -2.943 11.483 1.00 98.75 304 ASN A N 1
ATOM 2476 C CA . ASN A 1 304 ? -18.383 -2.244 10.348 1.00 98.75 304 ASN A CA 1
ATOM 2477 C C . ASN A 1 304 ? -17.347 -3.124 9.637 1.00 98.75 304 ASN A C 1
ATOM 2479 O O . ASN A 1 304 ? -17.208 -3.055 8.420 1.00 98.75 304 ASN A O 1
ATOM 2483 N N . LEU A 1 305 ? -16.640 -3.988 10.373 1.00 98.69 305 LEU A N 1
ATOM 2484 C CA . LEU A 1 305 ? -15.667 -4.907 9.795 1.00 98.69 305 LEU A CA 1
ATOM 2485 C C . LEU A 1 305 ? -16.341 -5.994 8.952 1.00 98.69 305 LEU A C 1
ATOM 2487 O O . LEU A 1 305 ? -15.805 -6.353 7.909 1.00 98.69 305 LEU A O 1
ATOM 2491 N N . ARG A 1 306 ? -17.522 -6.489 9.343 1.00 98.81 306 ARG A N 1
ATOM 2492 C CA . ARG A 1 306 ? -18.311 -7.411 8.503 1.00 98.81 306 ARG A CA 1
ATOM 2493 C C . ARG A 1 306 ? -18.784 -6.730 7.223 1.00 98.81 306 ARG A C 1
ATOM 2495 O O . ARG A 1 306 ? -18.678 -7.331 6.157 1.00 98.81 306 ARG A O 1
ATOM 2502 N N . ASP A 1 307 ? -19.243 -5.486 7.331 1.00 98.81 307 ASP A N 1
ATOM 2503 C CA . ASP A 1 307 ? -19.672 -4.689 6.178 1.00 98.81 307 ASP A CA 1
ATOM 2504 C C . ASP A 1 307 ? -18.490 -4.429 5.222 1.00 98.81 307 ASP A C 1
ATOM 2506 O O . ASP A 1 307 ? -18.617 -4.614 4.012 1.00 98.81 307 ASP A O 1
ATOM 2510 N N . PHE A 1 308 ? -17.309 -4.098 5.760 1.00 98.94 308 PHE A N 1
ATOM 2511 C CA . PHE A 1 308 ? -16.077 -3.955 4.982 1.00 98.94 308 PHE A CA 1
ATOM 2512 C C . PHE A 1 308 ? -15.648 -5.266 4.312 1.00 98.94 308 PHE A C 1
ATOM 2514 O O . PHE A 1 308 ? -15.343 -5.257 3.123 1.00 98.94 308 PHE A O 1
ATOM 2521 N N . ILE A 1 309 ? -15.658 -6.395 5.032 1.00 98.88 309 ILE A N 1
ATOM 2522 C CA . ILE A 1 309 ? -15.323 -7.713 4.467 1.00 98.88 309 ILE A CA 1
ATOM 2523 C C . ILE A 1 309 ? -16.246 -8.041 3.290 1.00 98.88 309 ILE A C 1
ATOM 2525 O O . ILE A 1 309 ? -15.760 -8.459 2.242 1.00 98.88 309 ILE A O 1
ATOM 2529 N N . ALA A 1 310 ? -17.555 -7.819 3.434 1.00 98.88 310 ALA A N 1
ATOM 2530 C CA . ALA A 1 310 ? -18.518 -8.076 2.368 1.00 98.88 310 ALA A CA 1
ATOM 2531 C C . ALA A 1 310 ? -18.292 -7.167 1.145 1.00 98.88 310 ALA A C 1
ATOM 2533 O O . ALA A 1 310 ? -18.315 -7.645 0.009 1.00 98.88 310 ALA A O 1
ATOM 2534 N N . ALA A 1 311 ? -18.033 -5.873 1.363 1.00 98.88 311 ALA A N 1
ATOM 2535 C CA . ALA A 1 311 ? -17.715 -4.935 0.285 1.00 98.88 311 ALA A CA 1
ATOM 2536 C C . ALA A 1 311 ? -16.421 -5.332 -0.446 1.00 98.88 311 ALA A C 1
ATOM 2538 O O . ALA A 1 311 ? -16.395 -5.405 -1.675 1.00 98.88 311 ALA A O 1
ATOM 2539 N N . PHE A 1 312 ? -15.377 -5.670 0.314 1.00 98.88 312 PHE A N 1
ATOM 2540 C CA . PHE A 1 312 ? -14.087 -6.087 -0.220 1.00 98.88 312 PHE A CA 1
ATOM 2541 C C . PHE A 1 312 ? -14.163 -7.416 -0.986 1.00 98.88 312 PHE A C 1
ATOM 2543 O O . PHE A 1 312 ? -13.547 -7.552 -2.039 1.00 98.88 312 PHE A O 1
ATOM 2550 N N . GLU A 1 313 ? -14.948 -8.386 -0.514 1.00 98.75 313 GLU A N 1
ATOM 2551 C CA . GLU A 1 313 ? -15.208 -9.632 -1.242 1.00 98.75 313 GLU A CA 1
ATOM 2552 C C . GLU A 1 313 ? -15.915 -9.367 -2.578 1.00 98.75 313 GLU A C 1
ATOM 2554 O O . GLU A 1 313 ? -15.501 -9.894 -3.615 1.00 98.75 313 GLU A O 1
ATOM 2559 N N . GLY A 1 314 ? -16.928 -8.495 -2.574 1.00 98.69 314 GLY A N 1
ATOM 2560 C CA . GLY A 1 314 ? -17.602 -8.053 -3.794 1.00 98.69 314 GLY A CA 1
ATOM 2561 C C . GLY A 1 314 ? -16.646 -7.372 -4.779 1.00 98.69 314 GLY A C 1
ATOM 2562 O O . GLY A 1 314 ? -16.680 -7.671 -5.973 1.00 98.69 314 GLY A O 1
ATOM 2563 N N . GLN A 1 315 ? -15.753 -6.510 -4.283 1.00 98.81 315 GLN A N 1
ATOM 2564 C CA . GLN A 1 315 ? -14.671 -5.910 -5.070 1.00 98.81 315 GLN A CA 1
ATOM 2565 C C . GLN A 1 315 ? -13.738 -6.982 -5.649 1.00 98.81 315 GLN A C 1
ATOM 2567 O O . GLN A 1 315 ? -13.481 -6.995 -6.853 1.00 98.81 315 GLN A O 1
ATOM 2572 N N . TRP A 1 316 ? -13.252 -7.907 -4.817 1.00 98.81 316 TRP A N 1
ATOM 2573 C CA . TRP A 1 316 ? -12.305 -8.936 -5.238 1.00 98.81 316 TRP A CA 1
ATOM 2574 C C . TRP A 1 316 ? -12.875 -9.805 -6.353 1.00 98.81 316 TRP A C 1
ATOM 2576 O O . TRP A 1 316 ? -12.222 -9.982 -7.375 1.00 98.81 316 TRP A O 1
ATOM 2586 N N . LEU A 1 317 ? -14.091 -10.327 -6.185 1.00 98.62 317 LEU A N 1
ATOM 2587 C CA . LEU A 1 317 ? -14.720 -11.221 -7.162 1.00 98.62 317 LEU A CA 1
ATOM 2588 C C . LEU A 1 317 ? -15.122 -10.510 -8.459 1.00 98.62 317 LEU A C 1
ATOM 2590 O O . LEU A 1 317 ? -15.357 -11.171 -9.471 1.00 98.62 317 LEU A O 1
ATOM 2594 N N . ARG A 1 318 ? -15.185 -9.175 -8.445 1.00 98.31 318 ARG A N 1
ATOM 2595 C CA . ARG A 1 318 ? -15.393 -8.368 -9.648 1.00 98.31 318 ARG A CA 1
ATOM 2596 C C . ARG A 1 318 ? -14.107 -8.164 -10.447 1.00 98.31 318 ARG A C 1
ATOM 2598 O O . ARG A 1 318 ? -14.160 -8.133 -11.673 1.00 98.31 318 ARG A O 1
ATOM 2605 N N . GLU A 1 319 ? -12.974 -8.008 -9.771 1.00 98.38 319 GLU A N 1
ATOM 2606 C CA . GLU A 1 319 ? -11.693 -7.670 -10.406 1.00 98.38 319 GLU A CA 1
ATOM 2607 C C . GLU A 1 319 ? -10.791 -8.883 -10.659 1.00 98.38 319 GLU A C 1
ATOM 2609 O O . GLU A 1 319 ? -10.001 -8.891 -11.602 1.00 98.38 319 GLU A O 1
ATOM 2614 N N . ASN A 1 320 ? -10.895 -9.909 -9.817 1.00 98.31 320 ASN A N 1
ATOM 2615 C CA . ASN A 1 320 ? -9.937 -10.999 -9.722 1.00 98.31 320 ASN A CA 1
ATOM 2616 C C . ASN A 1 320 ? -10.618 -12.364 -9.828 1.00 98.31 320 ASN A C 1
ATOM 2618 O O . ASN A 1 320 ? -11.817 -12.538 -9.608 1.00 98.31 320 ASN A O 1
ATOM 2622 N N . LYS A 1 321 ? -9.806 -13.386 -10.112 1.00 98.31 321 LYS A N 1
ATOM 2623 C CA . LYS A 1 321 ? -10.227 -14.773 -9.892 1.00 98.31 321 LYS A CA 1
ATOM 2624 C C . LYS A 1 321 ? -10.436 -15.015 -8.386 1.00 98.31 321 LYS A C 1
ATOM 2626 O O . LYS A 1 321 ? -9.791 -14.351 -7.577 1.00 98.31 321 LYS A O 1
ATOM 2631 N N . PRO A 1 322 ? -11.246 -16.013 -7.991 1.00 97.88 322 PRO A N 1
ATOM 2632 C CA . PRO A 1 322 ? -11.497 -16.289 -6.574 1.00 97.88 322 PRO A CA 1
ATOM 2633 C C . PRO A 1 322 ? -10.246 -16.656 -5.759 1.00 97.88 322 PRO A C 1
ATOM 2635 O O . PRO A 1 322 ? -10.206 -16.402 -4.563 1.00 97.88 322 PRO A O 1
ATOM 2638 N N . PHE A 1 323 ? -9.219 -17.236 -6.388 1.00 98.12 323 PHE A N 1
ATOM 2639 C CA . PHE A 1 323 ? -7.982 -17.629 -5.706 1.00 98.12 323 PHE A CA 1
ATOM 2640 C C . PHE A 1 323 ? -7.234 -16.417 -5.139 1.00 98.12 323 PHE A C 1
ATOM 2642 O O . PHE A 1 323 ? -6.988 -15.449 -5.860 1.00 98.12 323 PHE A O 1
ATOM 2649 N N . GLY A 1 324 ? -6.840 -16.501 -3.870 1.00 97.81 324 GLY A N 1
ATOM 2650 C CA . GLY A 1 324 ? -6.242 -15.420 -3.091 1.00 97.81 324 GLY A CA 1
ATOM 2651 C C . GLY A 1 324 ? -7.238 -14.733 -2.153 1.00 97.81 324 GLY A C 1
ATOM 2652 O O . GLY A 1 324 ? -6.816 -14.156 -1.150 1.00 97.81 324 GLY A O 1
ATOM 2653 N N . LEU A 1 325 ? -8.550 -14.850 -2.399 1.00 98.38 325 LEU A N 1
ATOM 2654 C CA . LEU A 1 325 ? -9.575 -14.326 -1.493 1.00 98.38 325 LEU A CA 1
ATOM 2655 C C . LEU A 1 325 ? -9.583 -15.076 -0.154 1.00 98.38 325 LEU A C 1
ATOM 2657 O O . LEU A 1 325 ? -9.763 -14.458 0.892 1.00 98.38 325 LEU A O 1
ATOM 2661 N N . GLU A 1 326 ? -9.303 -16.382 -0.155 1.00 98.12 326 GLU A N 1
ATOM 2662 C CA . GLU A 1 326 ? -9.212 -17.188 1.067 1.00 98.12 326 GLU A CA 1
ATOM 2663 C C . GLU A 1 326 ? -8.120 -16.685 2.023 1.00 98.12 326 GLU A C 1
ATOM 2665 O O . GLU A 1 326 ? -8.261 -16.796 3.241 1.00 98.12 326 GLU A O 1
ATOM 2670 N N . VAL A 1 327 ? -7.052 -16.079 1.486 1.00 98.06 327 VAL A N 1
ATOM 2671 C CA . VAL A 1 327 ? -6.020 -15.411 2.289 1.00 98.06 327 VAL A CA 1
ATOM 2672 C C . VAL A 1 327 ? -6.624 -14.198 2.989 1.00 98.06 327 VAL A C 1
ATOM 2674 O O . VAL A 1 327 ? -6.414 -14.010 4.184 1.00 98.06 327 VAL A O 1
ATOM 2677 N N . GLN A 1 328 ? -7.415 -13.395 2.281 1.00 98.44 328 GLN A N 1
ATOM 2678 C CA . GLN A 1 328 ? -8.039 -12.195 2.840 1.00 98.44 328 GLN A CA 1
ATOM 2679 C C . GLN A 1 328 ? -9.114 -12.539 3.877 1.00 98.44 328 GLN A C 1
ATOM 2681 O O . GLN A 1 328 ? -9.174 -11.904 4.930 1.00 98.44 328 GLN A O 1
ATOM 2686 N N . HIS A 1 329 ? -9.884 -13.609 3.657 1.00 98.31 329 HIS A N 1
ATOM 2687 C CA . HIS A 1 329 ? -10.811 -14.150 4.656 1.00 98.31 329 HIS A CA 1
ATOM 2688 C C . HIS A 1 329 ? -10.099 -14.575 5.943 1.00 98.31 329 HIS A C 1
ATOM 2690 O O . HIS A 1 329 ? -10.571 -14.244 7.028 1.00 98.31 329 HIS A O 1
ATOM 2696 N N . GLN A 1 330 ? -8.951 -15.258 5.850 1.00 98.06 330 GLN A N 1
ATOM 2697 C CA . GLN A 1 330 ? -8.166 -15.633 7.034 1.00 98.06 330 GLN A CA 1
ATOM 2698 C C . GLN A 1 330 ? -7.686 -14.403 7.811 1.00 98.06 330 GLN A C 1
ATOM 2700 O O . GLN A 1 330 ? -7.812 -14.353 9.035 1.00 98.06 330 GLN A O 1
ATOM 2705 N N . ARG A 1 331 ? -7.168 -13.392 7.107 1.00 98.31 331 ARG A N 1
ATOM 2706 C CA . ARG A 1 331 ? -6.631 -12.168 7.717 1.00 98.31 331 ARG A CA 1
ATOM 2707 C C . ARG A 1 331 ? -7.715 -11.340 8.396 1.00 98.31 331 ARG A C 1
ATOM 2709 O O . ARG A 1 331 ? -7.638 -11.072 9.594 1.00 98.31 331 ARG A O 1
ATOM 2716 N N . LEU A 1 332 ? -8.754 -10.970 7.650 1.00 98.69 332 LEU A N 1
ATOM 2717 C CA . LEU A 1 332 ? -9.836 -10.123 8.152 1.00 98.69 332 LEU A CA 1
ATOM 2718 C C . LEU A 1 332 ? -10.717 -10.868 9.165 1.00 98.69 332 LEU A C 1
ATOM 2720 O O . LEU A 1 332 ? -11.153 -10.278 10.154 1.00 98.69 332 LEU A O 1
ATOM 2724 N N . GLY A 1 333 ? -10.909 -12.179 8.984 1.00 98.44 333 GLY A N 1
ATOM 2725 C CA . GLY A 1 333 ? -11.542 -13.045 9.980 1.00 98.44 333 GLY A CA 1
ATOM 2726 C C . GLY A 1 333 ? -10.748 -13.110 11.288 1.00 98.44 333 GLY A C 1
ATOM 2727 O O . GLY A 1 333 ? -11.341 -13.077 12.367 1.00 98.44 333 GLY A O 1
ATOM 2728 N N . GLY A 1 334 ? -9.413 -13.118 11.207 1.00 98.12 334 GLY A N 1
ATOM 2729 C CA . GLY A 1 334 ? -8.526 -13.001 12.363 1.00 98.12 334 GLY A CA 1
ATOM 2730 C C . GLY A 1 334 ? -8.727 -11.693 13.131 1.00 98.12 334 GLY A C 1
ATOM 2731 O O . GLY A 1 334 ? -8.906 -11.727 14.349 1.00 98.12 334 GLY A O 1
ATOM 2732 N N . VAL A 1 335 ? -8.782 -10.552 12.431 1.00 98.56 335 VAL A N 1
ATOM 2733 C CA . VAL A 1 335 ? -9.071 -9.242 13.052 1.00 98.56 335 VAL A CA 1
ATOM 2734 C C . VAL A 1 335 ? -10.432 -9.260 13.747 1.00 98.56 335 VAL A C 1
ATOM 2736 O O . VAL A 1 335 ? -10.537 -8.865 14.907 1.00 98.56 335 VAL A O 1
ATOM 2739 N N . LEU A 1 336 ? -11.467 -9.769 13.073 1.00 98.62 336 LEU A N 1
ATOM 2740 C CA . LEU A 1 336 ? -12.821 -9.848 13.619 1.00 98.62 336 LEU A CA 1
ATOM 2741 C C . LEU A 1 336 ? -12.875 -10.680 14.905 1.00 98.62 336 LEU A C 1
ATOM 2743 O O . LEU A 1 336 ? -13.430 -10.231 15.910 1.00 98.62 336 LEU A O 1
ATOM 2747 N N . LEU A 1 337 ? -12.253 -11.863 14.901 1.00 98.50 337 LEU A N 1
ATOM 2748 C CA . LEU A 1 337 ? -12.182 -12.719 16.083 1.00 98.50 337 LEU A CA 1
ATOM 2749 C C . LEU A 1 337 ? -11.404 -12.047 17.221 1.00 98.50 337 LEU A C 1
ATOM 2751 O O . LEU A 1 337 ? -11.802 -12.144 18.382 1.00 98.50 337 LEU A O 1
ATOM 2755 N N . ARG A 1 338 ? -10.309 -11.348 16.908 1.00 98.31 338 ARG A N 1
ATOM 2756 C CA . ARG A 1 338 ? -9.503 -10.647 17.914 1.00 98.31 338 ARG A CA 1
ATOM 2757 C C . ARG A 1 338 ? -10.236 -9.475 18.548 1.00 98.31 338 ARG A C 1
ATOM 2759 O O . ARG A 1 338 ? -10.157 -9.335 19.766 1.00 98.31 338 ARG A O 1
ATOM 2766 N N . ILE A 1 339 ? -10.999 -8.697 17.781 1.00 98.69 339 ILE A N 1
ATOM 2767 C CA . ILE A 1 339 ? -11.849 -7.627 18.325 1.00 98.69 339 ILE A CA 1
ATOM 2768 C C . ILE A 1 339 ? -12.886 -8.204 19.294 1.00 98.69 339 ILE A C 1
ATOM 2770 O O . ILE A 1 339 ? -12.973 -7.738 20.432 1.00 98.69 339 ILE A O 1
ATOM 2774 N N . ALA A 1 340 ? -13.595 -9.264 18.895 1.00 98.50 340 ALA A N 1
ATOM 2775 C CA . ALA A 1 340 ? -14.576 -9.926 19.755 1.00 98.50 340 ALA A CA 1
ATOM 2776 C C . ALA A 1 340 ? -13.934 -10.500 21.036 1.00 98.50 340 ALA A C 1
ATOM 2778 O O . ALA A 1 340 ? -14.467 -10.343 22.134 1.00 98.50 340 ALA A O 1
ATOM 2779 N N . ALA A 1 341 ? -12.751 -11.114 20.923 1.00 98.50 341 ALA A N 1
ATOM 2780 C CA . ALA A 1 341 ? -12.026 -11.663 22.067 1.00 98.50 341 ALA A CA 1
ATOM 2781 C C . ALA A 1 341 ? -11.527 -10.574 23.035 1.00 98.50 341 ALA A C 1
ATOM 2783 O O . ALA A 1 341 ? -11.622 -10.746 24.250 1.00 98.50 341 ALA A O 1
ATOM 2784 N N . CYS A 1 342 ? -11.016 -9.450 22.521 1.00 98.69 342 CYS A N 1
ATOM 2785 C CA . CYS A 1 342 ? -10.629 -8.296 23.339 1.00 98.69 342 CYS A CA 1
ATOM 2786 C C . CYS A 1 342 ? -11.838 -7.741 24.097 1.00 98.69 342 CYS A C 1
ATOM 2788 O O . CYS A 1 342 ? -11.781 -7.569 25.314 1.00 98.69 342 CYS A O 1
ATOM 2790 N N . ARG A 1 343 ? -12.961 -7.549 23.397 1.00 98.69 343 ARG A N 1
ATOM 2791 C CA . ARG A 1 343 ? -14.220 -7.105 23.997 1.00 98.69 343 ARG A CA 1
ATOM 2792 C C . ARG A 1 343 ? -14.680 -8.042 25.113 1.00 98.69 343 ARG A C 1
ATOM 2794 O O . ARG A 1 343 ? -14.988 -7.571 26.203 1.00 98.69 343 ARG A O 1
ATOM 2801 N N . GLN A 1 344 ? -14.675 -9.356 24.879 1.00 98.56 344 GLN A N 1
ATOM 2802 C CA . GLN A 1 344 ? -15.070 -10.329 25.899 1.00 98.56 344 GLN A CA 1
ATOM 2803 C C . GLN A 1 344 ? -14.144 -10.284 27.124 1.00 98.56 344 GLN A C 1
ATOM 2805 O O . GLN A 1 344 ? -14.637 -10.295 28.248 1.00 98.56 344 GLN A O 1
ATOM 2810 N N . ARG A 1 345 ? -12.822 -10.148 26.933 1.00 98.38 345 ARG A N 1
ATOM 2811 C CA . ARG A 1 345 ? -11.872 -9.984 28.051 1.00 98.38 345 ARG A CA 1
ATOM 2812 C C . ARG A 1 345 ? -12.139 -8.716 28.864 1.00 98.38 345 ARG A C 1
ATOM 2814 O O . ARG A 1 345 ? -12.026 -8.764 30.087 1.00 98.38 345 ARG A O 1
ATOM 2821 N N . LEU A 1 346 ? -12.519 -7.604 28.223 1.00 98.62 346 LEU A N 1
ATOM 2822 C CA . LEU A 1 346 ? -12.942 -6.396 28.944 1.00 98.62 346 LEU A CA 1
ATOM 2823 C C . LEU A 1 346 ? -14.191 -6.659 29.789 1.00 98.62 346 LEU A C 1
ATOM 2825 O O . LEU A 1 346 ? -14.214 -6.284 30.957 1.00 98.62 346 LEU A O 1
ATOM 2829 N N . LEU A 1 347 ? -15.204 -7.325 29.230 1.00 98.56 347 LEU A N 1
ATOM 2830 C CA . LEU A 1 347 ? -16.436 -7.657 29.954 1.00 98.56 347 LEU A CA 1
ATOM 2831 C C . LEU A 1 347 ? -16.161 -8.582 31.146 1.00 98.56 347 LEU A C 1
ATOM 2833 O O . LEU A 1 347 ? -16.626 -8.315 32.249 1.00 98.56 347 LEU A O 1
ATOM 2837 N N . ASP A 1 348 ? -15.332 -9.611 30.966 1.00 98.62 348 ASP A N 1
ATOM 2838 C CA . ASP A 1 348 ? -14.934 -10.514 32.050 1.00 98.62 348 ASP A CA 1
ATOM 2839 C C . ASP A 1 348 ? -14.238 -9.766 33.198 1.00 98.62 348 ASP A C 1
ATOM 2841 O O . ASP A 1 348 ? -14.499 -10.046 34.368 1.00 98.62 348 ASP A O 1
ATOM 2845 N N . TYR A 1 349 ? -13.393 -8.781 32.883 1.00 98.69 349 TYR A N 1
ATOM 2846 C CA . TYR A 1 349 ? -12.755 -7.917 33.881 1.00 98.69 349 TYR A CA 1
ATOM 2847 C C . TYR A 1 349 ? -13.752 -6.959 34.562 1.00 98.69 349 TYR A C 1
ATOM 2849 O O . TYR A 1 349 ? -13.705 -6.727 35.777 1.00 98.69 349 TYR A O 1
ATOM 2857 N N . LEU A 1 350 ? -14.694 -6.403 33.797 1.00 98.44 350 LEU A N 1
ATOM 2858 C CA . LEU A 1 350 ? -15.731 -5.500 34.303 1.00 98.44 350 LEU A CA 1
ATOM 2859 C C . LEU A 1 350 ? -16.743 -6.210 35.215 1.00 98.44 350 LEU A C 1
ATOM 2861 O O . LEU A 1 350 ? -17.238 -5.606 36.167 1.00 98.44 350 LEU A O 1
ATOM 2865 N N . GLU A 1 351 ? -16.993 -7.492 34.973 1.00 98.31 351 GLU A N 1
ATOM 2866 C CA . GLU A 1 351 ? -17.877 -8.339 35.780 1.00 98.31 351 GLU A CA 1
ATOM 2867 C C . GLU A 1 351 ? -17.150 -9.049 36.938 1.00 98.31 351 GLU A C 1
ATOM 2869 O O . GLU A 1 351 ? -17.786 -9.732 37.737 1.00 98.31 351 GLU A O 1
ATOM 2874 N N . GLY A 1 352 ? -15.827 -8.893 37.053 1.00 98.06 352 GLY A N 1
ATOM 2875 C CA . GLY A 1 352 ? -15.029 -9.508 38.118 1.00 98.06 352 GLY A CA 1
ATOM 2876 C C . GLY A 1 352 ? -14.777 -11.009 37.935 1.00 98.06 352 GLY A C 1
ATOM 2877 O O . GLY A 1 352 ? -14.431 -11.689 38.896 1.00 98.06 352 GLY A O 1
ATOM 2878 N N . ARG A 1 353 ? -14.937 -11.545 36.716 1.00 98.50 353 ARG A N 1
ATOM 2879 C CA . ARG A 1 353 ? -14.555 -12.930 36.377 1.00 98.50 353 ARG A CA 1
ATOM 2880 C C . ARG A 1 353 ? -13.042 -13.114 36.268 1.00 98.50 353 ARG A C 1
ATOM 2882 O O . ARG A 1 353 ? -12.552 -14.227 36.443 1.00 98.50 353 ARG A O 1
ATOM 2889 N N . ILE A 1 354 ? -12.316 -12.043 35.948 1.00 98.19 354 ILE A N 1
ATOM 2890 C CA . ILE A 1 354 ? -10.852 -11.997 35.942 1.00 98.19 35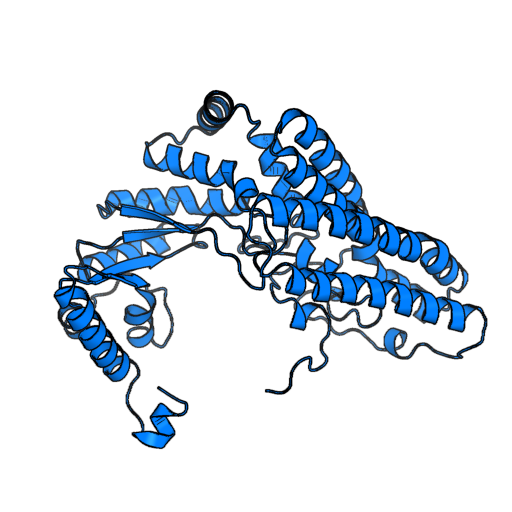4 ILE A CA 1
ATOM 2891 C C . ILE A 1 354 ? -10.365 -10.746 36.672 1.00 98.19 354 ILE A C 1
ATOM 2893 O O . ILE A 1 354 ? -10.953 -9.675 36.539 1.00 98.19 354 ILE A O 1
ATOM 2897 N N . ASP A 1 355 ? -9.251 -10.871 37.391 1.00 97.38 355 ASP A N 1
ATOM 2898 C CA . ASP A 1 355 ? -8.715 -9.774 38.211 1.00 97.38 355 ASP A CA 1
ATOM 2899 C C . ASP A 1 355 ? -7.847 -8.789 37.418 1.00 97.38 355 ASP A C 1
ATOM 2901 O O . ASP A 1 355 ? -7.646 -7.649 37.831 1.00 97.38 355 ASP A O 1
ATOM 2905 N N . LYS A 1 356 ? -7.275 -9.239 36.295 1.00 97.69 356 LYS A N 1
ATOM 2906 C CA . LYS A 1 356 ? -6.332 -8.460 35.486 1.00 97.69 356 LYS A CA 1
ATOM 2907 C C . LYS A 1 356 ? -6.323 -8.898 34.027 1.00 97.69 356 LYS A C 1
ATOM 2909 O O . LYS A 1 356 ? -6.575 -10.060 33.710 1.00 97.69 356 LYS A O 1
ATOM 2914 N N . ILE A 1 357 ? -5.928 -7.971 33.162 1.00 98.44 357 ILE A N 1
ATOM 2915 C CA . ILE A 1 357 ? -5.665 -8.172 31.738 1.00 98.44 357 ILE A CA 1
ATOM 2916 C C . ILE A 1 357 ? -4.169 -7.900 31.502 1.00 98.44 357 ILE A C 1
ATOM 2918 O O . ILE A 1 357 ? -3.791 -6.745 31.298 1.00 98.44 357 ILE A O 1
ATOM 2922 N N . PRO A 1 358 ? -3.295 -8.927 31.577 1.00 97.25 358 PRO A N 1
ATOM 2923 C CA . PRO A 1 358 ? -1.845 -8.749 31.470 1.00 97.25 358 PRO A CA 1
ATOM 2924 C C . PRO A 1 358 ? -1.404 -7.983 30.219 1.00 97.25 358 PRO A C 1
ATOM 2926 O O . PRO A 1 358 ? -0.530 -7.131 30.305 1.00 97.25 358 PRO A O 1
ATOM 2929 N N . GLU A 1 359 ? -2.063 -8.208 29.082 1.00 97.00 359 GLU A N 1
ATOM 2930 C CA . GLU A 1 359 ? -1.770 -7.532 27.815 1.00 97.00 359 GLU A CA 1
ATOM 2931 C C . GLU A 1 359 ? -1.888 -6.004 27.930 1.00 97.00 359 GLU A C 1
ATOM 2933 O O . GLU A 1 359 ? -1.103 -5.278 27.324 1.00 97.00 359 GLU A O 1
ATOM 2938 N N . LEU A 1 360 ? -2.830 -5.506 28.743 1.00 98.12 360 LEU A N 1
ATOM 2939 C CA . LEU A 1 360 ? -3.048 -4.075 28.992 1.00 98.12 360 LEU A CA 1
ATOM 2940 C C . LEU A 1 360 ? -2.167 -3.518 30.128 1.00 98.12 360 LEU A C 1
ATOM 2942 O O . LEU A 1 360 ? -1.980 -2.304 30.236 1.00 98.12 360 LEU A O 1
ATOM 2946 N N . SER A 1 361 ? -1.596 -4.394 30.960 1.00 96.12 361 SER A N 1
ATOM 2947 C CA . SER A 1 361 ? -0.647 -4.023 32.018 1.00 96.12 361 SER A CA 1
ATOM 2948 C C . SER A 1 361 ? 0.755 -3.722 31.484 1.00 96.12 361 SER A C 1
ATOM 2950 O O . SER A 1 361 ? 1.494 -2.979 32.125 1.00 96.12 361 SER A O 1
ATOM 2952 N N . GLU A 1 362 ? 1.122 -4.270 30.326 1.00 94.44 362 GLU A N 1
ATOM 2953 C CA . GLU A 1 362 ? 2.443 -4.053 29.737 1.00 94.44 362 GLU A CA 1
ATOM 2954 C C . GLU A 1 362 ? 2.641 -2.616 29.229 1.00 94.44 362 GLU A C 1
ATOM 2956 O O . GLU A 1 362 ? 1.720 -1.963 28.715 1.00 94.44 362 GLU A O 1
ATOM 2961 N N . LYS A 1 363 ? 3.884 -2.132 29.338 1.00 92.00 363 LYS A N 1
ATOM 2962 C CA . LYS A 1 363 ? 4.315 -0.868 28.736 1.00 92.00 363 LYS A CA 1
ATOM 2963 C C . LYS A 1 363 ? 4.622 -1.089 27.256 1.00 92.00 363 LYS A C 1
ATOM 2965 O O . LYS A 1 363 ? 5.520 -1.857 26.917 1.00 92.00 363 LYS A O 1
ATOM 2970 N N . ILE A 1 364 ? 3.938 -0.352 26.385 1.00 92.31 364 ILE A N 1
ATOM 2971 C CA . ILE A 1 364 ? 4.249 -0.332 24.953 1.00 92.31 364 ILE A CA 1
ATOM 2972 C C . ILE A 1 364 ? 5.542 0.448 24.721 1.00 92.31 364 ILE A C 1
ATOM 2974 O O . ILE A 1 364 ? 5.732 1.544 25.255 1.00 92.31 364 ILE A O 1
ATOM 2978 N N . LEU A 1 365 ? 6.448 -0.143 23.944 1.00 91.38 365 LEU A N 1
ATOM 2979 C CA . LEU A 1 365 ? 7.665 0.516 23.488 1.00 91.38 365 LEU A CA 1
ATOM 2980 C C . LEU A 1 365 ? 7.383 1.270 22.192 1.00 91.38 365 LEU A C 1
ATOM 2982 O O . LEU A 1 365 ? 6.625 0.797 21.347 1.00 91.38 365 LEU A O 1
ATOM 2986 N N . THR A 1 366 ? 8.046 2.408 22.009 1.00 90.88 366 THR A N 1
ATOM 2987 C CA . THR A 1 366 ? 8.044 3.118 20.732 1.00 90.88 366 THR A CA 1
ATOM 2988 C C . THR A 1 366 ? 8.609 2.208 19.648 1.00 90.88 366 THR A C 1
ATOM 2990 O O . THR A 1 366 ? 9.752 1.759 19.740 1.00 90.88 366 THR A O 1
ATOM 2993 N N . PHE A 1 367 ? 7.816 1.936 18.611 1.00 84.56 367 PHE A N 1
ATOM 2994 C CA . PHE A 1 367 ? 8.255 1.063 17.526 1.00 84.56 367 PHE A CA 1
ATOM 2995 C C . PHE A 1 367 ? 9.333 1.730 16.657 1.00 84.56 367 PHE A C 1
ATOM 2997 O O . PHE A 1 367 ? 10.340 1.108 16.321 1.00 84.56 367 PHE A O 1
ATOM 3004 N N . ARG A 1 368 ? 9.130 3.006 16.292 1.00 84.56 368 ARG A N 1
ATOM 3005 C CA . ARG A 1 368 ? 10.088 3.818 15.514 1.00 84.56 368 ARG A CA 1
ATOM 3006 C C . ARG A 1 368 ? 10.072 5.286 15.919 1.00 84.56 368 ARG A C 1
ATOM 3008 O O . ARG A 1 368 ? 11.104 5.820 16.307 1.00 84.56 368 ARG A O 1
ATOM 3015 N N . LYS A 1 369 ? 8.909 5.925 15.819 1.00 79.62 369 LYS A N 1
ATOM 3016 C CA . LYS A 1 369 ? 8.699 7.331 16.158 1.00 79.62 369 LYS A CA 1
ATOM 3017 C C . LYS A 1 369 ? 7.275 7.513 16.671 1.00 79.62 369 LYS A C 1
ATOM 3019 O O . LYS A 1 369 ? 6.370 6.820 16.205 1.00 79.62 369 LYS A O 1
ATOM 3024 N N . ASP A 1 370 ? 7.115 8.388 17.654 1.00 89.06 370 ASP A N 1
ATOM 3025 C CA . ASP A 1 370 ? 5.823 8.631 18.287 1.00 89.06 370 ASP A CA 1
ATOM 3026 C C . ASP A 1 370 ? 4.984 9.618 17.463 1.00 89.06 370 ASP A C 1
ATOM 3028 O O . ASP A 1 370 ? 5.501 10.620 16.969 1.00 89.06 370 ASP A O 1
ATOM 3032 N N . GLY A 1 371 ? 3.683 9.347 17.339 1.00 88.62 371 GLY A N 1
ATOM 3033 C CA . GLY A 1 371 ? 2.697 10.260 16.751 1.00 88.62 371 GLY A CA 1
ATOM 3034 C C . GLY A 1 371 ? 2.830 10.493 15.242 1.00 88.62 371 GLY A C 1
ATOM 3035 O O . GLY A 1 371 ? 2.273 11.474 14.731 1.00 88.62 371 GLY A O 1
ATOM 3036 N N . GLU A 1 372 ? 3.562 9.620 14.547 1.00 91.31 372 GLU A N 1
ATOM 3037 C CA . GLU A 1 372 ? 3.765 9.663 13.100 1.00 91.31 372 GLU A CA 1
ATOM 3038 C C . GLU A 1 372 ? 3.448 8.319 12.451 1.00 91.31 372 GLU A C 1
ATOM 3040 O O . GLU A 1 372 ? 3.910 7.257 12.885 1.00 91.31 372 GLU A O 1
ATOM 3045 N N . SER A 1 373 ? 2.680 8.389 11.368 1.00 94.19 373 SER A N 1
ATOM 3046 C CA . SER A 1 373 ? 2.441 7.256 10.490 1.00 94.19 373 SER A CA 1
ATOM 3047 C C . SER A 1 373 ? 3.717 6.844 9.761 1.00 94.19 373 SER A C 1
ATOM 3049 O O . SER A 1 373 ? 4.576 7.663 9.441 1.00 94.19 373 SER A O 1
ATOM 3051 N N . ILE A 1 374 ? 3.829 5.548 9.474 1.00 94.75 374 ILE A N 1
ATOM 3052 C CA . ILE A 1 374 ? 5.011 4.949 8.845 1.00 94.75 374 ILE A CA 1
ATOM 3053 C C . ILE A 1 374 ? 4.630 4.091 7.638 1.00 94.75 374 ILE A C 1
ATOM 3055 O O . ILE A 1 374 ? 3.472 3.718 7.451 1.00 94.75 374 ILE A O 1
ATOM 3059 N N . TYR A 1 375 ? 5.625 3.697 6.845 1.00 94.56 375 TYR A N 1
ATOM 3060 C CA . TYR A 1 375 ? 5.473 2.558 5.946 1.00 94.56 375 TYR A CA 1
ATOM 3061 C C . TYR A 1 375 ? 5.663 1.244 6.710 1.00 94.56 375 TYR A C 1
ATOM 3063 O O . TYR A 1 375 ? 6.761 0.946 7.201 1.00 94.56 375 TYR A O 1
ATOM 3071 N N . TYR A 1 376 ? 4.600 0.446 6.799 1.00 95.25 376 TYR A N 1
ATOM 3072 C CA . TYR A 1 376 ? 4.622 -0.874 7.422 1.00 95.25 376 TYR A CA 1
ATOM 3073 C C . TYR A 1 376 ? 3.666 -1.845 6.713 1.00 95.25 376 TYR A C 1
ATOM 3075 O O . TYR A 1 376 ? 2.510 -2.017 7.085 1.00 95.25 376 TYR A O 1
ATOM 3083 N N . ASN A 1 377 ? 4.155 -2.468 5.639 1.00 95.88 377 ASN A N 1
ATOM 3084 C CA . ASN A 1 377 ? 3.330 -3.208 4.681 1.00 95.88 377 ASN A CA 1
ATOM 3085 C C . ASN A 1 377 ? 3.448 -4.741 4.814 1.00 95.88 377 ASN A C 1
ATOM 3087 O O . ASN A 1 377 ? 3.721 -5.451 3.847 1.00 95.88 377 ASN A O 1
ATOM 3091 N N . ASP A 1 378 ? 3.257 -5.266 6.024 1.00 96.06 378 ASP A N 1
ATOM 3092 C CA . ASP A 1 378 ? 3.264 -6.712 6.271 1.00 96.06 378 ASP A CA 1
ATOM 3093 C C . ASP A 1 378 ? 2.136 -7.098 7.231 1.00 96.06 378 ASP A C 1
ATOM 3095 O O . ASP A 1 378 ? 2.177 -6.753 8.410 1.00 96.06 378 ASP A O 1
ATOM 3099 N N . HIS A 1 379 ? 1.132 -7.826 6.735 1.00 95.44 379 HIS A N 1
ATOM 3100 C CA . HIS A 1 379 ? 0.016 -8.330 7.535 1.00 95.44 379 HIS A CA 1
ATOM 3101 C C . HIS A 1 379 ? 0.487 -9.113 8.766 1.00 95.44 379 HIS A C 1
ATOM 3103 O O . HIS A 1 379 ? 0.061 -8.818 9.879 1.00 95.44 379 HIS A O 1
ATOM 3109 N N . ALA A 1 380 ? 1.348 -10.119 8.573 1.00 93.56 380 ALA A N 1
ATOM 3110 C CA . ALA A 1 380 ? 1.693 -11.062 9.630 1.00 93.56 380 ALA A CA 1
ATOM 3111 C C . ALA A 1 380 ? 2.438 -10.354 10.760 1.00 93.56 380 ALA A C 1
ATOM 3113 O O . ALA A 1 380 ? 2.177 -10.622 11.931 1.00 93.56 380 ALA A O 1
ATOM 3114 N N . ARG A 1 381 ? 3.312 -9.408 10.398 1.00 92.94 381 ARG A N 1
ATOM 3115 C CA . ARG A 1 381 ? 4.038 -8.595 11.371 1.00 92.94 381 ARG A CA 1
ATOM 3116 C C . ARG A 1 381 ? 3.182 -7.485 11.978 1.00 92.94 381 ARG A C 1
ATOM 3118 O O . ARG A 1 381 ? 3.432 -7.121 13.114 1.00 92.94 381 ARG A O 1
ATOM 3125 N N . SER A 1 382 ? 2.168 -6.975 11.271 1.00 95.25 382 SER A N 1
ATOM 3126 C CA . SER A 1 382 ? 1.227 -5.973 11.811 1.00 95.25 382 SER A CA 1
ATOM 3127 C C . SER A 1 382 ? 0.257 -6.575 12.819 1.00 95.25 382 SER A C 1
ATOM 3129 O O . SER A 1 382 ? -0.099 -5.921 13.792 1.00 95.25 382 SER A O 1
ATOM 3131 N N . ALA A 1 383 ? -0.174 -7.815 12.589 1.00 94.69 383 ALA A N 1
ATOM 3132 C CA . ALA A 1 383 ? -1.161 -8.480 13.429 1.00 94.69 383 ALA A CA 1
ATOM 3133 C C . ALA A 1 383 ? -0.607 -8.853 14.808 1.00 94.69 383 ALA A C 1
ATOM 3135 O O . ALA A 1 383 ? -1.333 -8.816 15.801 1.00 94.69 383 ALA A O 1
ATOM 3136 N N . THR A 1 384 ? 0.671 -9.237 14.887 1.00 92.38 384 THR A N 1
ATOM 3137 C CA . THR A 1 384 ? 1.282 -9.653 16.149 1.00 92.38 384 THR A CA 1
ATOM 3138 C C . THR A 1 384 ? 2.816 -9.625 16.093 1.00 92.38 384 THR A C 1
ATOM 3140 O O . THR A 1 384 ? 3.401 -9.972 15.066 1.00 92.38 384 THR A O 1
ATOM 3143 N N . PRO A 1 385 ? 3.493 -9.270 17.202 1.00 89.31 385 PRO A N 1
ATOM 3144 C CA . PRO A 1 385 ? 4.933 -9.453 17.360 1.00 89.31 385 PRO A CA 1
ATOM 3145 C C . PRO A 1 385 ? 5.301 -10.918 17.647 1.00 89.31 385 PRO A C 1
ATOM 3147 O O . PRO A 1 385 ? 6.481 -11.271 17.642 1.00 89.31 385 PRO A O 1
ATOM 3150 N N . CYS A 1 386 ? 4.316 -11.777 17.938 1.00 88.88 386 CYS A N 1
ATOM 3151 C CA . CYS A 1 386 ? 4.540 -13.198 18.150 1.00 88.88 386 CYS A CA 1
ATOM 3152 C C . CYS A 1 386 ? 4.888 -13.901 16.835 1.00 88.88 386 CYS A C 1
ATOM 3154 O O . CYS A 1 386 ? 4.514 -13.482 15.741 1.00 88.88 386 CYS A O 1
ATOM 3156 N N . HIS A 1 387 ? 5.582 -15.028 16.950 1.00 81.75 387 HIS A N 1
ATOM 3157 C CA . HIS A 1 387 ? 5.929 -15.837 15.794 1.00 81.75 387 HIS A CA 1
ATOM 3158 C C . HIS A 1 387 ? 4.670 -16.466 15.179 1.00 81.75 387 HIS A C 1
ATOM 3160 O O . HIS A 1 387 ? 3.961 -17.215 15.847 1.00 81.75 387 HIS A O 1
ATOM 3166 N N . THR A 1 388 ? 4.392 -16.158 13.913 1.00 71.94 388 THR A N 1
ATOM 3167 C CA . THR A 1 388 ? 3.186 -16.605 13.190 1.00 71.94 388 THR A CA 1
ATOM 3168 C C . THR A 1 388 ? 3.458 -17.665 12.122 1.00 71.94 388 THR A C 1
ATOM 3170 O O . THR A 1 388 ? 2.531 -18.094 11.444 1.00 71.94 388 THR A O 1
ATOM 3173 N N . HIS A 1 389 ? 4.699 -18.150 12.009 1.00 58.41 389 HIS A N 1
ATOM 3174 C CA . HIS A 1 389 ? 5.065 -19.299 11.177 1.00 58.41 389 HIS A CA 1
ATOM 3175 C C . HIS A 1 389 ? 6.284 -20.016 11.754 1.00 58.41 389 HIS A C 1
ATOM 3177 O O . HIS A 1 389 ? 7.223 -19.314 12.099 1.00 58.41 389 HIS A O 1
ATOM 3183 N N . PRO A 1 390 ? 6.348 -21.360 11.793 1.00 45.25 390 PRO A N 1
ATOM 3184 C CA . PRO A 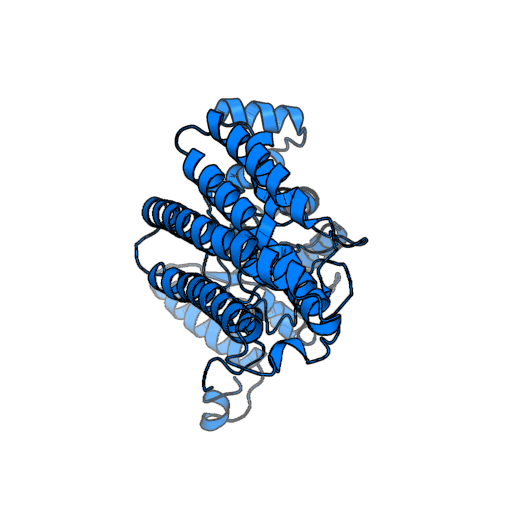1 390 ? 7.633 -22.044 11.833 1.00 45.25 390 PRO A CA 1
ATOM 3185 C C . PRO A 1 390 ? 8.360 -21.797 10.502 1.00 45.25 390 PRO A C 1
ATOM 3187 O O . PRO A 1 390 ? 7.720 -21.746 9.450 1.00 45.25 390 PRO A O 1
ATOM 3190 N N . ALA A 1 391 ? 9.671 -21.583 10.603 1.00 31.61 391 ALA A N 1
ATOM 3191 C CA . ALA A 1 391 ? 10.604 -21.281 9.516 1.00 31.61 391 ALA A CA 1
ATOM 3192 C C . ALA A 1 391 ? 10.491 -22.177 8.271 1.00 31.61 391 ALA A C 1
ATOM 3194 O O . ALA A 1 391 ? 10.169 -23.379 8.422 1.00 31.61 391 ALA A O 1
#

Secondary structure (DSSP, 8-state):
--SHHHHHH----HHHHHHHHHHHHHHHHHHTT--EEEETHHHHHHHTTT-S---S-PPPHHHHTTS-TTEEEEEE-SS--SHHHHHHHHHHHHHH-TT-EEEEE-B--SSSS-BHHHHHHHHHHHHHHHHHTT---EEEE---TTT--S-GGGGHHHHHHHHHHHTT---HHHHHHHHHHHHS--HHHHHGGGGGG-SS--S--SS---HHHHHHHS-TTT-TTGGG--TT-TTHHHHHHHHHHHHGGG-GGGHHHHHHHHHHHHHHHHHTTHHHHHHHHHHHT-HHHHHHHHHTHHHHHHHHHHHHHHHHHHHHHHHS-STTHHHHHHHHHHHHHHHHHHHHHHHHHHTTS-S--HHHHSPPPPSS-TT-------HHHHH-SS--S--

Sequence (391 aa):
GRGKHLDKYGYETVDVLMKRHLSRICEIAKRYGYDIMIWSDMYFRPWNGGEYFIEKRTVPEEYVRALPDNVIPVYWDYYSEDYSNYDSMFYNHRQLSDKTWFAGGAWTWGGFAPHNSYSQRYTPPAIKAAAEYGVKDIFITMWGDNGSECSKYSALPTLFFIAEHVRGNTDISLIKQRFKECLGLDFDAFMLLDKPNEIAVPEKDDFPICPSKYMLYCDPFVGFLDSTVRLGEGRKYLEYAEAIKSAGESAGELRYIFDTLSALCLVLADKYELGVRTRAAYQSGDREELSRLASGEYCRIEKNLRDFIAAFEGQWLRENKPFGLEVQHQRLGGVLLRIAACRQRLLDYLEGRIDKIPELSEKILTFRKDGESIYYNDHARSATPCHTHPA

pLDDT: mean 95.33, std 6.15, range [31.61, 98.94]

Mean predicted aligned error: 4.01 Å

Foldseek 3Di:
DPPPCCVPPNDDDLVVVVLVVVVVVVVVCVVVPAQDEDACQSLQCVVPVRDRFDFADDDPVVSLVSDDPSYAYEYEDAADLDLRRLLRVLNRVVNNDPRHEYEYEFAQALAAFTQLVSSLRNLLSNLVSCVVSPHDHYDYDYDCPAQNNYDPVLSLLNVLCSVCVNVVNPDPVVSQVVSCVPPVAGSVLSNLSNVLQPFLADPDNSDGFRCLGLLLQAFLLLCLVVLQADPPRLQVLQVSLVSLQVSLVSVPPCSLSSQLSSLSSQLSSLRVCRSVQCLVCQVVVVLVSLVCCLVPSLVSNLVSLVSNLVSSQVSDVVRHDCPSNVVVCVLSVLSNVSSVVVSVVSVCCSVVVDVDDVSSVDDHDNPDHGSHTHRDRHSVVSNDVDDPDDD

Solvent-accessible surface area (backbone atoms only — not comparable to full-atom values): 21218 Å² total; per-residue (Å²): 106,89,53,75,52,26,79,73,74,45,91,67,57,69,66,61,54,48,50,58,51,49,53,54,52,49,58,54,34,52,77,75,75,43,71,43,79,41,70,36,51,80,63,37,12,76,76,48,85,66,40,59,86,51,73,73,54,87,72,59,64,75,57,36,74,61,56,57,93,54,56,30,44,27,50,72,60,77,69,60,62,55,44,68,59,43,48,13,44,51,54,37,42,56,69,57,36,89,68,36,30,40,32,42,47,38,46,19,39,49,27,58,41,36,33,39,71,64,32,54,57,28,42,60,37,46,54,53,39,37,54,76,73,62,48,84,50,74,47,74,41,66,54,44,55,82,74,46,59,19,59,76,75,62,35,49,58,36,55,50,51,51,55,34,43,76,71,69,50,80,52,66,69,60,50,40,52,49,45,28,72,74,69,66,35,58,46,70,47,50,56,48,50,28,50,63,36,70,52,41,70,43,97,73,78,83,63,76,46,17,45,51,37,28,47,63,40,38,37,52,54,72,32,56,67,47,32,29,49,43,87,84,52,32,59,51,26,48,56,46,18,53,52,26,42,60,40,22,72,62,37,64,92,55,21,55,59,27,52,24,52,16,29,46,20,54,22,38,30,51,46,53,49,40,22,58,52,51,32,52,26,61,70,72,64,37,61,67,58,48,49,48,39,44,70,40,46,47,50,49,34,54,51,32,45,52,54,21,51,54,37,43,50,54,46,42,62,71,79,44,70,71,80,66,50,67,58,52,51,54,51,55,49,48,44,48,52,48,50,54,50,53,32,49,54,50,49,35,43,75,72,64,77,37,96,72,58,69,60,48,69,56,83,75,58,72,71,84,53,73,46,28,38,46,71,53,75,42,64,72,65,33,42,35,94,63,88,88,67,87,131